Protein AF-0000000072552145 (afdb_homodimer)

Secondary structure (DSSP, 8-state):
----------------PPPHHHHHTSPEEEEEE-SSSPEEEEEEHHHHTTSHHHHHHHTTS-SSS---EEEETTS-HHHHHHHHHHHHHS--SSPBPTTSS-BPP-TTS-SSBSSSHHHHHHHHHHHHHHHHT-HHHHHHHHHHHTT--B-HHHHHHHHHHHHHHS-TT-HHHHHHHHHHHHHSHHHHHHHSHHHHHHHHHH-HHHHHHHHHHHHHHHHHHHHHHHHS------------------/----------------PPPHHHHHTSPEEEEEE-SSSPEEEEEEHHHHTTSHHHHHHHTTS-SSS--EEEEETTS-HHHHHHHHHHHHHS--SSPBPTTSS-BPP-TTS-SSBSSSHHHHHHHHHHHHHHHHT-HHHHHHHHHHHTT--B-HHHHHHHHHHHHHHS-TT-HHHHHHHHHHHHHSHHHHHHHSHHHHHHHHHH-HHHHHHHHHHHHHHHHHHHHHHHHS------------------

Radius of gyration: 34.28 Å; Cα contacts (8 Å, |Δi|>4): 561; chains: 2; bounding box: 102×104×99 Å

Structure (mmCIF, N/CA/C/O backbone):
data_AF-0000000072552145-model_v1
#
loop_
_entity.id
_entity.type
_entity.pdbx_description
1 polymer 'Predicted protein'
#
loop_
_atom_site.group_PDB
_atom_site.id
_atom_site.type_symbol
_atom_site.label_atom_id
_atom_site.label_alt_id
_atom_site.label_comp_id
_atom_site.label_asym_id
_atom_site.label_entity_id
_atom_site.label_seq_id
_atom_site.pdbx_PDB_ins_code
_atom_site.Cartn_x
_atom_site.Cartn_y
_atom_site.Cartn_z
_atom_site.occupancy
_atom_site.B_iso_or_equiv
_atom_site.auth_seq_id
_atom_site.auth_comp_id
_atom_site.auth_asym_id
_atom_site.auth_atom_id
_atom_site.pdbx_PDB_model_num
ATOM 1 N N . MET A 1 1 ? -38.844 10.914 -40.875 1 28.97 1 MET A N 1
ATOM 2 C CA . MET A 1 1 ? -38.312 9.656 -40.375 1 28.97 1 MET A CA 1
ATOM 3 C C . MET A 1 1 ? -36.781 9.758 -40.188 1 28.97 1 MET A C 1
ATOM 5 O O . MET A 1 1 ? -36.031 9.156 -40.938 1 28.97 1 MET A O 1
ATOM 9 N N . GLU A 1 2 ? -36.188 10.898 -39.75 1 27.75 2 GLU A N 1
ATOM 10 C CA . GLU A 1 2 ? -34.781 11.281 -39.625 1 27.75 2 GLU A CA 1
ATOM 11 C C . GLU A 1 2 ? -34.062 10.445 -38.594 1 27.75 2 GLU A C 1
ATOM 13 O O . GLU A 1 2 ? -34.469 10.414 -37.438 1 27.75 2 GLU A O 1
ATOM 18 N N . ALA A 1 3 ? -33.312 9.352 -39.031 1 33.28 3 ALA A N 1
ATOM 19 C CA . ALA A 1 3 ? -32.5 8.438 -38.25 1 33.28 3 ALA A CA 1
ATOM 20 C C . ALA A 1 3 ? -31.516 9.195 -37.375 1 33.28 3 ALA A C 1
ATOM 22 O O . ALA A 1 3 ? -30.734 10.023 -37.875 1 33.28 3 ALA A O 1
ATOM 23 N N . ALA A 1 4 ? -31.906 9.539 -36.094 1 33.31 4 ALA A N 1
ATOM 24 C CA . ALA A 1 4 ? -30.969 10 -35.062 1 33.31 4 ALA A CA 1
ATOM 25 C C . ALA A 1 4 ? -29.672 9.195 -35.125 1 33.31 4 ALA A C 1
ATOM 27 O O . ALA A 1 4 ? -29.688 7.965 -35.062 1 33.31 4 ALA A O 1
ATOM 28 N N . ASP A 1 5 ? -28.688 9.633 -35.875 1 32.81 5 ASP A N 1
ATOM 29 C CA . ASP A 1 5 ? -27.328 9.07 -35.938 1 32.81 5 ASP A CA 1
ATOM 30 C C . ASP A 1 5 ? -26.781 8.836 -34.531 1 32.81 5 ASP A C 1
ATOM 32 O O . ASP A 1 5 ? -26.656 9.781 -33.75 1 32.81 5 ASP A O 1
ATOM 36 N N . ASP A 1 6 ? -27.078 7.711 -33.938 1 35.12 6 ASP A N 1
ATOM 37 C CA . ASP A 1 6 ? -26.438 7.176 -32.75 1 35.12 6 ASP A CA 1
ATOM 38 C C . ASP A 1 6 ? -24.922 7.379 -32.812 1 35.12 6 ASP A C 1
ATOM 40 O O . ASP A 1 6 ? -24.234 6.77 -33.625 1 35.12 6 ASP A O 1
ATOM 44 N N . VAL A 1 7 ? -24.438 8.656 -32.75 1 33.59 7 VAL A N 1
ATOM 45 C CA . VAL A 1 7 ? -23.016 8.906 -32.531 1 33.59 7 VAL A CA 1
ATOM 46 C C . VAL A 1 7 ? -22.469 7.914 -31.516 1 33.59 7 VAL A C 1
ATOM 48 O O . VAL A 1 7 ? -22.969 7.805 -30.406 1 33.59 7 VAL A O 1
ATOM 51 N N . ASP A 1 8 ? -22.078 6.805 -31.953 1 31.39 8 ASP A N 1
ATOM 52 C CA . ASP A 1 8 ? -21.219 5.895 -31.219 1 31.39 8 ASP A CA 1
ATOM 53 C C . ASP A 1 8 ? -20.156 6.656 -30.422 1 31.39 8 ASP A C 1
ATOM 55 O O . ASP A 1 8 ? -19.25 7.262 -31.016 1 31.39 8 ASP A O 1
ATOM 59 N N . ALA A 1 9 ? -20.547 7.461 -29.422 1 35.59 9 ALA A N 1
ATOM 60 C CA . ALA A 1 9 ? -19.516 7.992 -28.516 1 35.59 9 ALA A CA 1
ATOM 61 C C . ALA A 1 9 ? -18.344 7.031 -28.391 1 35.59 9 ALA A C 1
ATOM 63 O O . ALA A 1 9 ? -18.516 5.875 -28 1 35.59 9 ALA A O 1
ATOM 64 N N . GLU A 1 10 ? -17.438 7.113 -29.203 1 36.09 10 GLU A N 1
ATOM 65 C CA . GLU A 1 10 ? -16.141 6.449 -29.078 1 36.09 10 GLU A CA 1
ATOM 66 C C . GLU A 1 10 ? -15.727 6.324 -27.609 1 36.09 10 GLU A C 1
ATOM 68 O O . GLU A 1 10 ? -15.711 7.316 -26.891 1 36.09 10 GLU A O 1
ATOM 73 N N . ALA A 1 11 ? -16.062 5.285 -26.938 1 40.81 11 ALA A N 1
ATOM 74 C CA . ALA A 1 11 ? -15.617 4.977 -25.594 1 40.81 11 ALA A CA 1
ATOM 75 C C . ALA A 1 11 ? -14.219 5.539 -25.328 1 40.81 11 ALA A C 1
ATOM 77 O O . ALA A 1 11 ? -13.328 5.414 -26.172 1 40.81 11 ALA A O 1
ATOM 78 N N . ASP A 1 12 ? -14.047 6.648 -24.766 1 40.84 12 ASP A N 1
ATOM 79 C CA . ASP A 1 12 ? -12.758 7.172 -24.328 1 40.84 12 ASP A CA 1
ATOM 80 C C . ASP A 1 12 ? -11.789 6.035 -24 1 40.84 12 ASP A C 1
ATOM 82 O O . ASP A 1 12 ? -12.172 5.055 -23.359 1 40.84 12 ASP A O 1
ATOM 86 N N . PRO A 1 13 ? -10.773 5.742 -24.703 1 44.56 13 PRO A N 1
ATOM 87 C CA . PRO A 1 13 ? -9.828 4.652 -24.453 1 44.56 13 PRO A CA 1
ATOM 88 C C . PRO A 1 13 ? -9.539 4.445 -22.969 1 44.56 13 PRO A C 1
ATOM 90 O O . PRO A 1 13 ? -9.359 5.418 -22.234 1 44.56 13 PRO A O 1
ATOM 93 N N . VAL A 1 14 ? -10.164 3.617 -22.312 1 51.19 14 VAL A N 1
ATOM 94 C CA . VAL A 1 14 ? -9.891 3.205 -20.938 1 51.19 14 VAL A CA 1
ATOM 95 C C . VAL A 1 14 ? -8.383 3.236 -20.688 1 51.19 14 VAL A C 1
ATOM 97 O O . VAL A 1 14 ? -7.613 2.582 -21.391 1 51.19 14 VAL A O 1
ATOM 100 N N . GLU A 1 15 ? -7.828 4.379 -20.375 1 56.78 15 GLU A N 1
ATOM 101 C CA . GLU A 1 15 ? -6.414 4.52 -20.047 1 56.78 15 GLU A CA 1
ATOM 102 C C . GLU A 1 15 ? -5.891 3.277 -19.328 1 56.78 15 GLU A C 1
ATOM 104 O O . GLU A 1 15 ? -6.512 2.791 -18.375 1 56.78 15 GLU A O 1
ATOM 109 N N . GLU A 1 16 ? -5.039 2.473 -19.969 1 66.56 16 GLU A N 1
ATOM 110 C CA . GLU A 1 16 ? -4.43 1.229 -19.5 1 66.56 16 GLU A CA 1
ATOM 111 C C . GLU A 1 16 ? -3.771 1.41 -18.141 1 66.56 16 GLU A C 1
ATOM 113 O O . GLU A 1 16 ? -3.002 2.352 -17.938 1 66.56 16 GLU A O 1
ATOM 118 N N . ARG A 1 17 ? -4.141 0.835 -17.078 1 78.56 17 ARG A N 1
ATOM 119 C CA . ARG A 1 17 ? -3.6 0.877 -15.719 1 78.56 17 ARG A CA 1
ATOM 120 C C . ARG A 1 17 ? -2.125 0.492 -15.703 1 78.56 17 ARG A C 1
ATOM 122 O O . ARG A 1 17 ? -1.739 -0.531 -16.281 1 78.56 17 ARG A O 1
ATOM 129 N N . LYS A 1 18 ? -1.3 1.389 -15.234 1 88.75 18 LYS A N 1
ATOM 130 C CA . LYS A 1 18 ? 0.117 1.08 -15.07 1 88.75 18 LYS A CA 1
ATOM 131 C C . LYS A 1 18 ? 0.33 0.078 -13.938 1 88.75 18 LYS A C 1
ATOM 133 O O . LYS A 1 18 ? -0.277 0.199 -12.867 1 88.75 18 LYS A O 1
ATOM 138 N N . THR A 1 19 ? 1.107 -0.926 -14.188 1 93.81 19 THR A N 1
ATOM 139 C CA . THR A 1 19 ? 1.393 -1.929 -13.172 1 93.81 19 THR A CA 1
ATOM 140 C C . THR A 1 19 ? 2.418 -1.403 -12.172 1 93.81 19 THR A C 1
ATOM 142 O O . THR A 1 19 ? 3.131 -0.438 -12.453 1 93.81 19 THR A O 1
ATOM 145 N N . PHE A 1 20 ? 2.441 -1.898 -11.016 1 97.06 20 PHE A N 1
ATOM 146 C CA . PHE A 1 20 ? 3.443 -1.549 -10.008 1 97.06 20 PHE A CA 1
ATOM 147 C C . PHE A 1 20 ? 4.848 -1.802 -10.539 1 97.06 20 PHE A C 1
ATOM 149 O O . PHE A 1 20 ? 5.754 -0.991 -10.328 1 97.06 20 PHE A O 1
ATOM 156 N N . ALA A 1 21 ? 5.023 -2.883 -11.25 1 96.31 21 ALA A N 1
ATOM 157 C CA . ALA A 1 21 ? 6.309 -3.244 -11.844 1 96.31 21 ALA A CA 1
ATOM 158 C C . ALA A 1 21 ? 6.793 -2.158 -12.797 1 96.31 21 ALA A C 1
ATOM 160 O O . ALA A 1 21 ? 7.977 -1.808 -12.797 1 96.31 21 ALA A O 1
ATOM 161 N N . SER A 1 22 ? 5.887 -1.748 -13.602 1 96.69 22 SER A N 1
ATOM 162 C CA . SER A 1 22 ? 6.258 -0.699 -14.547 1 96.69 22 SER A CA 1
ATOM 163 C C . SER A 1 22 ? 6.746 0.55 -13.82 1 96.69 22 SER A C 1
ATOM 165 O O . SER A 1 22 ? 7.645 1.243 -14.297 1 96.69 22 SER A O 1
ATOM 167 N N . SER A 1 23 ? 6.148 0.875 -12.656 1 97.75 23 SER A N 1
ATOM 168 C CA . SER A 1 23 ? 6.574 2.014 -11.852 1 97.75 23 SER A CA 1
ATOM 169 C C . SER A 1 23 ? 7.973 1.796 -11.281 1 97.75 23 SER A C 1
ATOM 171 O O . SER A 1 23 ? 8.758 2.74 -11.164 1 97.75 23 SER A O 1
ATOM 173 N N . LEU A 1 24 ? 8.289 0.534 -10.992 1 98.31 24 LEU A N 1
ATOM 174 C CA . LEU A 1 24 ? 9.594 0.219 -10.414 1 98.31 24 LEU A CA 1
ATOM 175 C C . LEU A 1 24 ? 10.68 0.253 -11.484 1 98.31 24 LEU A C 1
ATOM 177 O O . LEU A 1 24 ? 11.875 0.185 -11.164 1 98.31 24 LEU A O 1
ATOM 181 N N . MET A 1 25 ? 10.281 0.377 -12.727 1 97.62 25 MET A N 1
ATOM 182 C CA . MET A 1 25 ? 11.227 0.508 -13.828 1 97.62 25 MET A CA 1
ATOM 183 C C . MET A 1 25 ? 11.625 1.966 -14.039 1 97.62 25 MET A C 1
ATOM 185 O O . MET A 1 25 ? 12.602 2.254 -14.734 1 97.62 25 MET A O 1
ATOM 189 N N . SER A 1 26 ? 10.891 2.869 -13.469 1 97.19 26 SER A N 1
ATOM 190 C CA . SER A 1 26 ? 11.133 4.289 -13.695 1 97.19 26 SER A CA 1
ATOM 191 C C . SER A 1 26 ? 12.391 4.754 -12.961 1 97.19 26 SER A C 1
ATOM 193 O O . SER A 1 26 ? 12.844 4.102 -12.016 1 97.19 26 SER A O 1
ATOM 195 N N . PRO A 1 27 ? 12.969 5.824 -13.43 1 97 27 PRO A N 1
ATOM 196 C CA . PRO A 1 27 ? 14.156 6.34 -12.75 1 97 27 PRO A CA 1
ATOM 197 C C . PRO A 1 27 ? 13.914 6.633 -11.266 1 97 27 PRO A C 1
ATOM 199 O O . PRO A 1 27 ? 12.789 6.961 -10.875 1 97 27 PRO A O 1
ATOM 202 N N . VAL A 1 2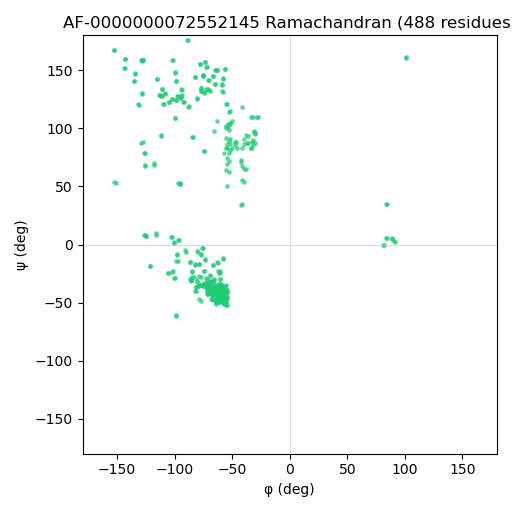8 ? 14.961 6.512 -10.516 1 97.56 28 VAL A N 1
ATOM 203 C CA . VAL A 1 28 ? 14.898 6.824 -9.094 1 97.56 28 VAL A CA 1
ATOM 204 C C . VAL A 1 28 ? 15.328 8.273 -8.859 1 97.56 28 VAL A C 1
ATOM 206 O O . VAL A 1 28 ? 16.344 8.711 -9.398 1 97.56 28 VAL A O 1
ATOM 209 N N . VAL A 1 29 ? 14.578 8.945 -8.102 1 98.5 29 VAL A N 1
ATOM 210 C CA . VAL A 1 29 ? 14.852 10.344 -7.762 1 98.5 29 VAL A CA 1
ATOM 211 C C . VAL A 1 29 ? 15.25 10.445 -6.289 1 98.5 29 VAL A C 1
ATOM 213 O O . VAL A 1 29 ? 14.594 9.867 -5.422 1 98.5 29 VAL A O 1
ATOM 216 N N . THR A 1 30 ? 16.281 11.164 -5.992 1 98.44 30 THR A N 1
ATOM 217 C CA . THR A 1 30 ? 16.719 11.398 -4.617 1 98.44 30 THR A CA 1
ATOM 218 C C . THR A 1 30 ? 16.094 12.68 -4.066 1 98.44 30 THR A C 1
ATOM 220 O O . THR A 1 30 ? 16.25 13.758 -4.641 1 98.44 30 THR A O 1
ATOM 223 N N . LEU A 1 31 ? 15.398 12.555 -2.998 1 98.75 31 LEU A N 1
ATOM 224 C CA . LEU A 1 31 ? 14.812 13.688 -2.301 1 98.75 31 LEU A CA 1
ATOM 225 C C . LEU A 1 31 ? 15.633 14.055 -1.071 1 98.75 31 LEU A C 1
ATOM 227 O O . LEU A 1 31 ? 15.906 13.203 -0.223 1 98.75 31 LEU A O 1
ATOM 231 N N . MET A 1 32 ? 16.031 15.281 -0.998 1 98.38 32 MET A N 1
ATOM 232 C CA . MET A 1 32 ? 16.734 15.797 0.169 1 98.38 32 MET A CA 1
ATOM 233 C C . MET A 1 32 ? 15.789 16.578 1.08 1 98.38 32 MET A C 1
ATOM 235 O O . MET A 1 32 ? 15.453 17.719 0.8 1 98.38 32 MET A O 1
ATOM 239 N N . VAL A 1 33 ? 15.469 16.031 2.213 1 98.38 33 VAL A N 1
ATOM 240 C CA . VAL A 1 33 ? 14.43 16.594 3.072 1 98.38 33 VAL A CA 1
ATOM 241 C C . VAL A 1 33 ? 15.07 17.219 4.309 1 98.38 33 VAL A C 1
ATOM 243 O O . VAL A 1 33 ? 15.859 16.578 5.008 1 98.38 33 VAL A O 1
ATOM 246 N N . GLY A 1 34 ? 14.688 18.453 4.59 1 96.56 34 GLY A N 1
ATOM 247 C CA . GLY A 1 34 ? 15.195 19.156 5.754 1 96.56 34 GLY A CA 1
ATOM 248 C C . GLY A 1 34 ? 16.297 20.141 5.418 1 96.56 34 GLY A C 1
ATOM 249 O O . GLY A 1 34 ? 16.953 20.016 4.387 1 96.56 34 GLY A O 1
ATOM 250 N N . LYS A 1 35 ? 16.594 21.094 6.246 1 90.5 35 LYS A N 1
ATOM 251 C CA . LYS A 1 35 ? 17.516 22.188 5.98 1 90.5 35 LYS A CA 1
ATOM 252 C C . LYS A 1 35 ? 18.891 21.906 6.586 1 90.5 35 LYS A C 1
ATOM 254 O O . LYS A 1 35 ? 19.891 21.859 5.867 1 90.5 35 LYS A O 1
ATOM 259 N N . GLU A 1 36 ? 19.109 21.734 7.844 1 88 36 GLU A N 1
ATOM 260 C CA . GLU A 1 36 ? 20.406 21.656 8.516 1 88 36 GLU A CA 1
ATOM 261 C C . GLU A 1 36 ? 21.031 20.266 8.328 1 88 36 GLU A C 1
ATOM 263 O O . GLU A 1 36 ? 22.203 20.172 7.945 1 88 36 GLU A O 1
ATOM 268 N N . GLU A 1 37 ? 20.344 19.25 8.516 1 91.81 37 GLU A N 1
ATOM 269 C CA . GLU A 1 37 ? 20.766 17.859 8.328 1 91.81 37 GLU A CA 1
ATOM 270 C C . GLU A 1 37 ? 19.797 17.109 7.422 1 91.81 37 GLU A C 1
ATOM 272 O O . GLU A 1 37 ? 19 16.297 7.898 1 91.81 37 GLU A O 1
ATOM 277 N N . PRO A 1 38 ? 20 17.391 6.148 1 94.31 38 PRO A N 1
ATOM 278 C CA . PRO A 1 38 ? 19.031 16.781 5.242 1 94.31 38 PRO A CA 1
ATOM 279 C C . PRO A 1 38 ? 19.109 15.266 5.219 1 94.31 38 PRO A C 1
ATOM 281 O O . PRO A 1 38 ? 20.203 14.703 5.32 1 94.31 38 PRO A O 1
ATOM 284 N N . THR A 1 39 ? 18 14.648 5.211 1 96.88 39 THR A N 1
ATOM 285 C CA . THR A 1 39 ? 17.891 13.203 5.043 1 96.88 39 THR A CA 1
ATOM 286 C C . THR A 1 39 ? 17.547 12.859 3.596 1 96.88 39 THR A C 1
ATOM 288 O O . THR A 1 39 ? 16.75 13.531 2.959 1 96.88 39 THR A O 1
ATOM 291 N N . LEU A 1 40 ? 18.172 11.781 3.127 1 97.44 40 LEU A N 1
ATOM 292 C CA . LEU A 1 40 ? 18 11.398 1.73 1 97.44 40 LEU A CA 1
ATOM 293 C C . LEU A 1 40 ? 16.953 10.289 1.603 1 97.44 40 LEU A C 1
ATOM 295 O O . LEU A 1 40 ? 17.047 9.273 2.299 1 97.44 40 LEU A O 1
ATOM 299 N N . LEU A 1 41 ? 15.961 10.492 0.835 1 98.38 41 LEU A N 1
ATOM 300 C CA . LEU A 1 41 ? 14.969 9.5 0.45 1 98.38 41 LEU A CA 1
ATOM 301 C C . LEU A 1 41 ? 15.031 9.219 -1.048 1 98.38 41 LEU A C 1
ATOM 303 O O . LEU A 1 41 ? 15.289 10.125 -1.844 1 98.38 41 LEU A O 1
ATOM 307 N N . GLN A 1 42 ? 14.836 7.984 -1.438 1 98.38 42 GLN A N 1
ATOM 308 C CA . GLN A 1 42 ? 14.781 7.629 -2.852 1 98.38 42 GLN A CA 1
ATOM 309 C C . GLN A 1 42 ? 13.391 7.16 -3.248 1 98.38 42 GLN A C 1
ATOM 311 O O . GLN A 1 42 ? 12.789 6.332 -2.561 1 98.38 42 GLN A O 1
ATOM 316 N N . ALA A 1 43 ? 12.891 7.723 -4.262 1 98.81 43 ALA A N 1
ATOM 317 C CA . ALA A 1 43 ? 11.555 7.355 -4.738 1 98.81 43 ALA A CA 1
ATOM 318 C C . ALA A 1 43 ? 11.547 7.172 -6.254 1 98.81 43 ALA A C 1
ATOM 320 O O . ALA A 1 43 ? 12.312 7.824 -6.969 1 98.81 43 ALA A O 1
ATOM 321 N N . HIS A 1 44 ? 10.719 6.277 -6.734 1 98.75 44 HIS A N 1
ATOM 322 C CA . HIS A 1 44 ? 10.547 6.086 -8.172 1 98.75 44 HIS A CA 1
ATOM 323 C C . HIS A 1 44 ? 9.773 7.246 -8.789 1 98.75 44 HIS A C 1
ATOM 325 O O . HIS A 1 44 ? 8.742 7.664 -8.266 1 98.75 44 HIS A O 1
ATOM 331 N N . GLN A 1 45 ? 10.289 7.723 -9.906 1 98.5 45 GLN A N 1
ATOM 332 C CA . GLN A 1 45 ? 9.695 8.875 -10.578 1 98.5 45 GLN A CA 1
ATOM 333 C C . GLN A 1 45 ? 8.227 8.625 -10.922 1 98.5 45 GLN A C 1
ATOM 335 O O . GLN A 1 45 ? 7.395 9.523 -10.812 1 98.5 45 GLN A O 1
ATOM 340 N N . ALA A 1 46 ? 7.898 7.422 -11.32 1 98.38 46 ALA A N 1
ATOM 341 C CA . ALA A 1 46 ? 6.543 7.094 -11.75 1 98.38 46 ALA A CA 1
ATOM 342 C C . ALA A 1 46 ? 5.543 7.316 -10.625 1 98.38 46 ALA A C 1
ATOM 344 O O . ALA A 1 46 ? 4.379 7.641 -10.875 1 98.38 46 ALA A O 1
ATOM 345 N N . PHE A 1 47 ? 5.953 7.164 -9.375 1 98.56 47 PHE A N 1
ATOM 346 C CA . PHE A 1 47 ? 5.074 7.438 -8.242 1 98.56 47 PHE A CA 1
ATOM 347 C C . PHE A 1 47 ? 5.043 8.93 -7.934 1 98.56 47 PHE A C 1
ATOM 349 O O . PHE A 1 47 ? 3.986 9.484 -7.625 1 98.56 47 PHE A O 1
ATOM 356 N N . LEU A 1 48 ? 6.18 9.594 -8.016 1 98.81 48 LEU A N 1
ATOM 357 C CA . LEU A 1 48 ? 6.293 11.016 -7.691 1 98.81 48 LEU A CA 1
ATOM 358 C C . LEU A 1 48 ? 5.379 11.852 -8.586 1 98.81 48 LEU A C 1
ATOM 360 O O . LEU A 1 48 ? 4.746 12.797 -8.125 1 98.81 48 LEU A O 1
ATOM 364 N N . VAL A 1 49 ? 5.258 11.477 -9.828 1 98.44 49 VAL A N 1
ATOM 365 C CA . VAL A 1 49 ? 4.57 12.312 -10.805 1 98.44 49 VAL A CA 1
ATOM 366 C C . VAL A 1 49 ? 3.061 12.219 -10.602 1 98.44 49 VAL A C 1
ATOM 368 O O . VAL A 1 49 ? 2.291 12.891 -11.289 1 98.44 49 VAL A O 1
ATOM 371 N N . ARG A 1 50 ? 2.613 11.375 -9.656 1 98.19 50 ARG A N 1
ATOM 372 C CA . ARG A 1 50 ? 1.212 11.383 -9.25 1 98.19 50 ARG A CA 1
ATOM 373 C C . ARG A 1 50 ? 0.857 12.68 -8.539 1 98.19 50 ARG A C 1
ATOM 375 O O . ARG A 1 50 ? -0.322 12.992 -8.344 1 98.19 50 ARG A O 1
ATOM 382 N N . SER A 1 51 ? 1.8 13.438 -8.07 1 98.75 51 SER A N 1
ATOM 383 C CA . SER A 1 51 ? 1.673 14.797 -7.562 1 98.75 51 SER A CA 1
ATOM 384 C C . SER A 1 51 ? 2 15.82 -8.641 1 98.75 51 SER A C 1
ATOM 386 O O . SER A 1 51 ? 3.084 15.789 -9.227 1 98.75 51 SER A O 1
ATOM 388 N N . PRO A 1 52 ? 1.105 16.734 -8.883 1 98.69 52 PRO A N 1
ATOM 389 C CA . PRO A 1 52 ? 1.394 17.797 -9.859 1 98.69 52 PRO A CA 1
ATOM 390 C C . PRO A 1 52 ? 2.678 18.547 -9.547 1 98.69 52 PRO A C 1
ATOM 392 O O . PRO A 1 52 ? 3.404 18.953 -10.461 1 98.69 52 PRO A O 1
ATOM 395 N N . TYR A 1 53 ? 2.943 18.812 -8.32 1 98.62 53 TYR A N 1
ATOM 396 C CA . TYR A 1 53 ? 4.16 19.5 -7.895 1 98.62 53 TYR A CA 1
ATOM 397 C C . TYR A 1 53 ? 5.398 18.766 -8.398 1 98.62 53 TYR A C 1
ATOM 399 O O . TYR A 1 53 ? 6.273 19.375 -9.016 1 98.62 53 TYR A O 1
ATOM 407 N N . PHE A 1 54 ? 5.508 17.484 -8.211 1 98.75 54 PHE A N 1
ATOM 408 C CA . PHE A 1 54 ? 6.656 16.688 -8.625 1 98.75 54 PHE A CA 1
ATOM 409 C C . PHE A 1 54 ? 6.641 16.453 -10.125 1 98.75 54 PHE A C 1
ATOM 411 O O . PHE A 1 54 ? 7.695 16.344 -10.758 1 98.75 54 PHE A O 1
ATOM 418 N N . GLU A 1 55 ? 5.453 16.297 -10.664 1 98.62 55 GLU A N 1
ATOM 419 C CA . GLU A 1 55 ? 5.348 16.141 -12.117 1 98.62 55 GLU A CA 1
ATOM 420 C C . GLU A 1 55 ? 6.035 17.297 -12.844 1 98.62 55 GLU A C 1
ATOM 422 O O . GLU A 1 55 ? 6.766 17.078 -13.812 1 98.62 55 GLU A O 1
ATOM 427 N N . ASP A 1 56 ? 5.773 18.5 -12.398 1 98.44 56 ASP A N 1
ATOM 428 C CA . ASP A 1 56 ? 6.379 19.688 -12.992 1 98.44 56 ASP A CA 1
ATOM 429 C C . ASP A 1 56 ? 7.902 19.641 -12.891 1 98.44 56 ASP A C 1
ATOM 431 O O . ASP A 1 56 ? 8.602 19.938 -13.867 1 98.44 56 ASP A O 1
ATOM 435 N N . ILE A 1 57 ? 8.43 19.266 -11.773 1 98.38 57 ILE A N 1
ATOM 436 C CA . ILE A 1 57 ? 9.875 19.219 -11.547 1 98.38 57 ILE A CA 1
ATOM 437 C C . ILE A 1 57 ? 10.492 18.109 -12.414 1 98.38 57 ILE A C 1
ATOM 439 O O . ILE A 1 57 ? 11.5 18.344 -13.086 1 98.38 57 ILE A O 1
ATOM 443 N N . CYS A 1 58 ? 9.875 16.953 -12.398 1 97.81 58 CYS A N 1
ATOM 444 C CA . CYS A 1 58 ? 10.414 15.797 -13.102 1 97.81 58 CYS A CA 1
ATOM 445 C C . CYS A 1 58 ? 10.414 16.016 -14.609 1 97.81 58 CYS A C 1
ATOM 447 O O . CYS A 1 58 ? 11.242 15.453 -15.32 1 97.81 58 CYS A O 1
ATOM 449 N N . SER A 1 59 ? 9.461 16.781 -15.062 1 97.44 59 SER A N 1
ATOM 450 C CA . SER A 1 59 ? 9.375 17.078 -16.5 1 97.44 59 SER A CA 1
ATOM 451 C C . SER A 1 59 ? 10.609 17.828 -16.969 1 97.44 59 SER A C 1
ATOM 453 O O . SER A 1 59 ? 10.883 17.875 -18.172 1 97.44 59 SER A O 1
ATOM 455 N N . LYS A 1 60 ? 11.352 18.359 -16.047 1 96.62 60 LYS A N 1
ATOM 456 C CA . LYS A 1 60 ? 12.508 19.188 -16.406 1 96.62 60 LYS A CA 1
ATOM 457 C C . LYS A 1 60 ? 13.797 18.375 -16.344 1 96.62 60 LYS A C 1
ATOM 459 O O . LYS A 1 60 ? 14.859 18.859 -16.719 1 96.62 60 LYS A O 1
ATOM 464 N N . PHE A 1 61 ? 13.695 17.188 -15.836 1 96.38 61 PHE A N 1
ATOM 465 C CA . PHE A 1 61 ? 14.891 16.344 -15.758 1 96.38 61 PHE A CA 1
ATOM 466 C C . PHE A 1 61 ? 15.367 15.953 -17.156 1 96.38 61 PHE A C 1
ATOM 468 O O . PHE A 1 61 ? 14.555 15.656 -18.031 1 96.38 61 PHE A O 1
ATOM 475 N N . ALA A 1 62 ? 16.672 15.852 -17.359 1 92.31 62 ALA A N 1
ATOM 476 C CA . ALA A 1 62 ? 17.25 15.391 -18.609 1 92.31 62 ALA A CA 1
ATOM 477 C C . ALA A 1 62 ? 17.109 13.875 -18.75 1 92.31 62 ALA A C 1
ATOM 479 O O . ALA A 1 62 ? 17.156 13.141 -17.766 1 92.31 62 ALA A O 1
ATOM 480 N N . GLU A 1 63 ? 16.906 13.445 -19.969 1 89.19 63 GLU A N 1
ATOM 481 C CA . GLU A 1 63 ? 16.797 12.016 -20.25 1 89.19 63 GLU A CA 1
ATOM 482 C C . GLU A 1 63 ? 18.125 11.438 -20.688 1 89.19 63 GLU A C 1
ATOM 484 O O . GLU A 1 63 ? 18.219 10.828 -21.766 1 89.19 63 GLU A O 1
ATOM 489 N N . ASP A 1 64 ? 19.172 11.633 -19.984 1 91.25 64 ASP A N 1
ATOM 490 C CA . ASP A 1 64 ? 20.516 11.18 -20.375 1 91.25 64 ASP A CA 1
ATOM 491 C C . ASP A 1 64 ? 21.141 10.312 -19.281 1 91.25 64 ASP A C 1
ATOM 493 O O . ASP A 1 64 ? 22.344 10.055 -19.297 1 91.25 64 ASP A O 1
ATOM 497 N N . GLY A 1 65 ? 20.375 9.977 -18.25 1 88.38 65 GLY A N 1
ATOM 498 C CA . GLY A 1 65 ? 20.875 9.109 -17.188 1 88.38 65 GLY A CA 1
ATOM 499 C C . GLY A 1 65 ? 21.5 9.867 -16.047 1 88.38 65 GLY A C 1
ATOM 500 O O . GLY A 1 65 ? 21.969 9.266 -15.078 1 88.38 65 GLY A O 1
ATOM 501 N N . SER A 1 66 ? 21.484 11.172 -16.109 1 93 66 SER A N 1
ATOM 502 C CA . SER A 1 66 ? 22.031 11.992 -15.039 1 93 66 SER A CA 1
ATOM 503 C C . SER A 1 66 ? 21.25 11.805 -13.742 1 93 66 SER A C 1
ATOM 505 O O . SER A 1 66 ? 20.062 11.477 -13.766 1 93 66 SER A O 1
ATOM 507 N N . PRO A 1 67 ? 21.969 11.969 -12.664 1 94.44 67 PRO A N 1
ATOM 508 C CA . PRO A 1 67 ? 21.281 11.859 -11.375 1 94.44 67 PRO A CA 1
ATOM 509 C C . PRO A 1 67 ? 20.141 12.859 -11.227 1 94.44 67 PRO A C 1
ATOM 511 O O . PRO A 1 67 ? 20.25 14.008 -11.672 1 94.44 67 PRO A O 1
ATOM 514 N N . ARG A 1 68 ? 19.062 12.422 -10.711 1 97.62 68 ARG A N 1
ATOM 515 C CA . ARG A 1 68 ? 17.891 13.234 -10.453 1 97.62 68 ARG A CA 1
ATOM 516 C C . ARG A 1 68 ? 17.734 13.547 -8.969 1 97.62 68 ARG A C 1
ATOM 518 O O . ARG A 1 68 ? 17.656 12.641 -8.141 1 97.62 68 ARG A O 1
ATOM 525 N N . HIS A 1 69 ? 17.688 14.852 -8.656 1 97.25 69 HIS A N 1
ATOM 526 C CA . HIS A 1 69 ? 17.609 15.273 -7.262 1 97.25 69 HIS A CA 1
ATOM 527 C C . HIS A 1 69 ? 16.578 16.375 -7.078 1 97.25 69 HIS A C 1
ATOM 529 O O . HIS A 1 69 ? 16.438 17.25 -7.934 1 97.25 69 HIS A O 1
ATOM 535 N N . ILE A 1 70 ? 15.852 16.328 -6.012 1 98.38 70 ILE A N 1
ATOM 536 C CA . ILE A 1 70 ? 14.906 17.359 -5.609 1 98.38 70 ILE A CA 1
ATOM 537 C C . ILE A 1 70 ? 15.18 17.781 -4.164 1 98.38 70 ILE A C 1
ATOM 539 O O . ILE A 1 70 ? 15.266 16.922 -3.275 1 98.38 70 ILE A O 1
ATOM 543 N N . GLU A 1 71 ? 15.297 19.047 -3.867 1 98.06 71 GLU A N 1
ATOM 544 C CA . GLU A 1 71 ? 15.523 19.578 -2.523 1 98.06 71 GLU A CA 1
ATOM 545 C C . GLU A 1 71 ? 14.219 20.016 -1.879 1 98.06 71 GLU A C 1
ATOM 547 O O . GLU A 1 71 ? 13.438 20.75 -2.49 1 98.06 71 GLU A O 1
ATOM 552 N N . LEU A 1 72 ? 14.016 19.531 -0.736 1 98.31 72 LEU A N 1
ATOM 553 C CA . LEU A 1 72 ? 12.867 19.922 0.085 1 98.31 72 LEU A CA 1
ATOM 554 C C . LEU A 1 72 ? 13.32 20.406 1.458 1 98.31 72 LEU A C 1
ATOM 556 O O . LEU A 1 72 ? 12.969 19.812 2.479 1 98.31 72 LEU A O 1
ATOM 560 N N . PRO A 1 73 ? 13.977 21.531 1.516 1 97.31 73 PRO A N 1
ATOM 561 C CA . PRO A 1 73 ? 14.648 21.969 2.742 1 97.31 73 PRO A CA 1
ATOM 562 C C . PRO A 1 73 ? 13.664 22.344 3.85 1 97.31 73 PRO A C 1
ATOM 564 O O . PRO A 1 73 ? 13.977 22.188 5.031 1 97.31 73 PRO A O 1
ATOM 567 N N . ASP A 1 74 ? 12.469 22.766 3.596 1 95.81 74 ASP A N 1
ATOM 568 C CA . ASP A 1 74 ? 11.555 23.312 4.594 1 95.81 74 ASP A CA 1
ATOM 569 C C . ASP A 1 74 ? 10.5 22.281 5 1 95.81 74 ASP A C 1
ATOM 571 O O . ASP A 1 74 ? 9.57 22.594 5.742 1 95.81 74 ASP A O 1
ATOM 575 N N . GLU A 1 75 ? 10.672 21.062 4.496 1 97.12 75 GLU A N 1
ATOM 576 C CA . GLU A 1 75 ? 9.602 20.094 4.723 1 97.12 75 GLU A CA 1
ATOM 577 C C . GLU A 1 75 ? 9.93 19.156 5.879 1 97.12 75 GLU A C 1
ATOM 579 O O . GLU A 1 75 ? 11.109 18.891 6.148 1 97.12 75 GLU A O 1
ATOM 584 N N . ASP A 1 76 ? 8.867 18.766 6.566 1 95.88 76 ASP A N 1
ATOM 585 C CA . ASP A 1 76 ? 8.969 17.812 7.668 1 95.88 76 ASP A CA 1
ATOM 586 C C . ASP A 1 76 ? 9.211 16.391 7.152 1 95.88 76 ASP A C 1
ATOM 588 O O . ASP A 1 76 ? 8.453 15.898 6.312 1 95.88 76 ASP A O 1
ATOM 592 N N . PHE A 1 77 ? 10.18 15.695 7.688 1 96.69 77 PHE A N 1
ATOM 593 C CA . PHE A 1 77 ? 10.594 14.375 7.219 1 96.69 77 PHE A CA 1
ATOM 594 C C . PHE A 1 77 ? 9.453 13.375 7.336 1 96.69 77 PHE A C 1
ATOM 596 O O . PHE A 1 77 ? 9.172 12.633 6.387 1 96.69 77 PHE A O 1
ATOM 603 N N . ASP A 1 78 ? 8.852 13.344 8.508 1 96.44 78 ASP A N 1
ATOM 604 C CA . ASP A 1 78 ? 7.793 12.375 8.75 1 96.44 78 ASP A CA 1
ATOM 605 C C . ASP A 1 78 ? 6.602 12.617 7.828 1 96.44 78 ASP A C 1
ATOM 607 O O . ASP A 1 78 ? 6.012 11.672 7.301 1 96.44 78 ASP A O 1
ATOM 611 N N . ALA A 1 79 ? 6.23 13.828 7.613 1 98 79 ALA A N 1
ATOM 612 C CA . ALA A 1 79 ? 5.121 14.18 6.73 1 98 79 ALA A CA 1
ATOM 613 C C . ALA A 1 79 ? 5.422 13.781 5.285 1 98 79 ALA A C 1
ATOM 615 O O . ALA A 1 79 ? 4.562 13.219 4.602 1 98 79 ALA A O 1
ATOM 616 N N . VAL A 1 80 ? 6.695 14.031 4.883 1 98.69 80 VAL A N 1
ATOM 617 C CA . VAL A 1 80 ? 7.102 13.656 3.533 1 98.69 80 VAL A CA 1
ATOM 618 C C . VAL A 1 80 ? 7.066 12.133 3.383 1 98.69 80 VAL A C 1
ATOM 620 O O . VAL A 1 80 ? 6.617 11.617 2.357 1 98.69 80 VAL A O 1
ATOM 623 N N . GLY A 1 81 ? 7.52 11.461 4.406 1 98.56 81 GLY A N 1
ATOM 624 C CA . GLY A 1 81 ? 7.469 10.008 4.395 1 98.56 81 GLY A CA 1
ATOM 625 C C . GLY A 1 81 ? 6.066 9.461 4.207 1 98.56 81 GLY A C 1
ATOM 626 O O . GLY A 1 81 ? 5.848 8.57 3.387 1 98.56 81 GLY A O 1
ATOM 627 N N . CYS A 1 82 ? 5.148 10.023 4.93 1 98.62 82 CYS A N 1
ATOM 628 C CA . CYS A 1 82 ? 3.756 9.594 4.828 1 98.62 82 CYS A CA 1
ATOM 629 C C . CYS A 1 82 ? 3.176 9.961 3.465 1 98.62 82 CYS A C 1
ATOM 631 O O . CYS A 1 82 ? 2.389 9.195 2.898 1 98.62 82 CYS A O 1
ATOM 633 N N . PHE A 1 83 ? 3.551 11.125 2.971 1 98.88 83 PHE A N 1
ATOM 634 C CA . PHE A 1 83 ? 3.133 11.562 1.645 1 98.88 83 PHE A CA 1
ATOM 635 C C . PHE A 1 83 ? 3.578 10.57 0.58 1 98.88 83 PHE A C 1
ATOM 637 O O . PHE A 1 83 ? 2.775 10.141 -0.253 1 98.88 83 PHE A O 1
ATOM 644 N N . LEU A 1 84 ? 4.84 10.109 0.642 1 98.88 84 LEU A N 1
ATOM 645 C CA . LEU A 1 84 ? 5.383 9.141 -0.304 1 98.88 84 LEU A CA 1
ATOM 646 C C . LEU A 1 84 ? 4.727 7.773 -0.124 1 98.88 84 LEU A C 1
ATOM 648 O O . LEU A 1 84 ? 4.418 7.098 -1.105 1 98.88 84 LEU A O 1
ATOM 652 N N . GLU A 1 85 ? 4.543 7.41 1.129 1 98.75 85 GLU A N 1
ATOM 653 C CA . GLU A 1 85 ? 3.846 6.152 1.393 1 98.75 85 GLU A CA 1
ATOM 654 C C . GLU A 1 85 ? 2.49 6.117 0.694 1 98.75 85 GLU A C 1
ATOM 656 O O . GLU A 1 85 ? 2.113 5.102 0.108 1 98.75 85 GLU A O 1
ATOM 661 N N . PHE A 1 86 ? 1.829 7.219 0.749 1 98.81 86 PHE A N 1
ATOM 662 C CA . PHE A 1 86 ? 0.53 7.305 0.092 1 98.81 86 PHE A CA 1
ATOM 663 C C . PHE A 1 86 ? 0.676 7.164 -1.418 1 98.81 86 PHE A C 1
ATOM 665 O O . PHE A 1 86 ? -0.133 6.496 -2.064 1 98.81 86 PHE A O 1
ATOM 672 N N . LEU A 1 87 ? 1.636 7.785 -1.986 1 98.75 87 LEU A N 1
ATOM 673 C CA . LEU A 1 87 ? 1.837 7.703 -3.43 1 98.75 87 LEU A CA 1
ATOM 674 C C . LEU A 1 87 ? 2.102 6.262 -3.857 1 98.75 87 LEU A C 1
ATOM 676 O O . LEU A 1 87 ? 1.692 5.848 -4.945 1 98.75 87 LEU A O 1
ATOM 680 N N . TYR A 1 88 ? 2.783 5.492 -3.012 1 98.44 88 TYR A N 1
ATOM 681 C CA . TYR A 1 88 ? 3.133 4.113 -3.334 1 98.44 88 TYR A CA 1
ATOM 682 C C . TYR A 1 88 ? 1.957 3.18 -3.078 1 98.44 88 TYR A C 1
ATOM 684 O O . TYR A 1 88 ? 1.741 2.225 -3.826 1 98.44 88 TYR A O 1
ATOM 692 N N . THR A 1 89 ? 1.188 3.48 -2.004 1 97.56 89 THR A N 1
ATOM 693 C CA . THR A 1 89 ? 0.32 2.428 -1.486 1 97.56 89 THR A CA 1
ATOM 694 C C . THR A 1 89 ? -1.141 2.869 -1.518 1 97.56 89 THR A C 1
ATOM 696 O O . THR A 1 89 ? -2.047 2.041 -1.396 1 97.56 89 THR A O 1
ATOM 699 N N . GLY A 1 90 ? -1.384 4.199 -1.627 1 97.06 90 GLY A N 1
ATOM 700 C CA . GLY A 1 90 ? -2.732 4.734 -1.541 1 97.06 90 GLY A CA 1
ATOM 701 C C . GLY A 1 90 ? -3.197 4.957 -0.113 1 97.06 90 GLY A C 1
ATOM 702 O O . GLY A 1 90 ? -4.359 5.293 0.122 1 97.06 90 GLY A O 1
ATOM 703 N N . GLU A 1 91 ? -2.295 4.758 0.856 1 97.75 91 GLU A N 1
ATOM 704 C CA . GLU A 1 91 ? -2.553 4.922 2.283 1 97.75 91 GLU A CA 1
ATOM 705 C C . GLU A 1 91 ? -1.276 5.281 3.039 1 97.75 91 GLU A C 1
ATOM 707 O O . GLU A 1 91 ? -0.19 5.305 2.455 1 97.75 91 GLU A O 1
ATOM 712 N N . TYR A 1 92 ? -1.384 5.707 4.293 1 98.19 92 TYR A N 1
ATOM 713 C CA . TYR A 1 92 ? -0.222 5.895 5.156 1 98.19 92 TYR A CA 1
ATOM 714 C C . TYR A 1 92 ? -0.535 5.492 6.59 1 98.19 92 TYR A C 1
ATOM 716 O O . TYR A 1 92 ? -1.703 5.391 6.973 1 98.19 92 TYR A O 1
ATOM 724 N N . PHE A 1 93 ? 0.436 5.238 7.32 1 96.62 93 PHE A N 1
ATOM 725 C CA . PHE A 1 93 ? 0.287 4.738 8.68 1 96.62 93 PHE A CA 1
ATOM 726 C C . PHE A 1 93 ? 0.024 5.883 9.648 1 96.62 93 PHE A C 1
ATOM 728 O O . PHE A 1 93 ? 0.612 6.957 9.523 1 96.62 93 PHE A O 1
ATOM 735 N N . PRO A 1 94 ? -0.768 5.656 10.617 1 96.94 94 PRO A N 1
ATOM 736 C CA . PRO A 1 94 ? -1.671 4.527 10.852 1 96.94 94 PRO A CA 1
ATOM 737 C C . PRO A 1 94 ? -2.863 4.52 9.898 1 96.94 94 PRO A C 1
ATOM 739 O O . PRO A 1 94 ? -3.432 5.574 9.602 1 96.94 94 PRO A O 1
ATOM 742 N N . ARG A 1 95 ? -3.252 3.324 9.453 1 96.62 95 ARG A N 1
ATOM 743 C CA . ARG A 1 95 ? -4.309 3.18 8.453 1 96.62 95 ARG A CA 1
ATOM 744 C C . ARG A 1 95 ? -5.684 3.408 9.078 1 96.62 95 ARG A C 1
ATOM 746 O O . ARG A 1 95 ? -5.914 3.059 10.234 1 96.62 95 ARG A O 1
ATOM 753 N N . LYS A 1 96 ? -6.543 3.967 8.328 1 96.44 96 LYS A N 1
ATOM 754 C CA . LYS A 1 96 ? -7.938 4.117 8.75 1 96.44 96 LYS A CA 1
ATOM 755 C C . LYS A 1 96 ? -8.695 2.801 8.609 1 96.44 96 LYS A C 1
ATOM 757 O O . LYS A 1 96 ? -8.602 2.125 7.586 1 96.44 96 LYS A O 1
ATOM 762 N N . ILE A 1 97 ? -9.445 2.375 9.625 1 93.31 97 ILE A N 1
ATOM 763 C CA . ILE A 1 97 ? -10.242 1.153 9.578 1 93.31 97 ILE A CA 1
ATOM 764 C C . ILE A 1 97 ? -11.555 1.416 8.836 1 93.31 97 ILE A C 1
ATOM 766 O O . ILE A 1 97 ? -12.289 2.342 9.18 1 93.31 97 ILE A O 1
ATOM 770 N N . ALA A 1 98 ? -11.75 0.593 7.844 1 86.94 98 ALA A N 1
ATOM 771 C CA . ALA A 1 98 ? -12.906 0.788 6.969 1 86.94 98 ALA A CA 1
ATOM 772 C C . ALA A 1 98 ? -14.203 0.748 7.762 1 86.94 98 ALA A C 1
ATOM 774 O O . ALA A 1 98 ? -14.422 -0.164 8.562 1 86.94 98 ALA A O 1
ATOM 775 N N . GLY A 1 99 ? -15.008 1.718 7.52 1 87.5 99 GLY A N 1
ATOM 776 C CA . GLY A 1 99 ? -16.344 1.735 8.102 1 87.5 99 GLY A CA 1
ATOM 777 C C . GLY A 1 99 ? -16.359 2.248 9.531 1 87.5 99 GLY A C 1
ATOM 778 O O . GLY A 1 99 ? -17.422 2.289 10.164 1 87.5 99 GLY A O 1
ATOM 779 N N . GLN A 1 100 ? -15.211 2.588 10.031 1 90.56 100 GLN A N 1
ATOM 780 C CA . GLN A 1 100 ? -15.133 3.059 11.406 1 90.56 100 GLN A CA 1
ATOM 781 C C . GLN A 1 100 ? -14.391 4.387 11.5 1 90.56 100 GLN A C 1
ATOM 783 O O . GLN A 1 100 ? -13.68 4.77 10.562 1 90.56 100 GLN A O 1
ATOM 788 N N . ARG A 1 101 ? -14.656 5.062 12.57 1 93 101 ARG A N 1
ATOM 789 C CA . ARG A 1 101 ? -13.93 6.293 12.859 1 93 101 ARG A CA 1
ATOM 790 C C . ARG A 1 101 ? -12.75 6.023 13.789 1 93 101 ARG A C 1
ATOM 792 O O . ARG A 1 101 ? -12.617 6.664 14.836 1 93 101 ARG A O 1
ATOM 799 N N . THR A 1 102 ? -11.977 5.109 13.391 1 95 102 THR A N 1
ATOM 800 C CA . THR A 1 102 ? -10.828 4.703 14.195 1 95 102 THR A CA 1
ATOM 801 C C . THR A 1 102 ? -9.648 4.34 13.297 1 95 102 THR A C 1
ATOM 803 O O . THR A 1 102 ? -9.828 3.979 12.133 1 95 102 THR A O 1
ATOM 806 N N . LEU A 1 103 ? -8.477 4.504 13.812 1 96.5 103 LEU A N 1
ATOM 807 C CA . LEU A 1 103 ? -7.246 4.137 13.117 1 96.5 103 LEU A CA 1
ATOM 808 C C . LEU A 1 103 ? -6.695 2.822 13.656 1 96.5 103 LEU A C 1
ATOM 810 O O . LEU A 1 103 ? -7.09 2.373 14.734 1 96.5 103 LEU A O 1
ATOM 814 N N . GLU A 1 104 ? -5.879 2.227 12.805 1 94.94 104 GLU A N 1
ATOM 815 C CA . GLU A 1 104 ? -5.23 1.001 13.266 1 94.94 104 GLU A CA 1
ATOM 816 C C . GLU A 1 104 ? -4.418 1.246 14.531 1 94.94 104 GLU A C 1
ATOM 818 O O . GLU A 1 104 ? -3.797 2.299 14.688 1 94.94 104 GLU A O 1
ATOM 823 N N . HIS A 1 105 ? -4.457 0.268 15.391 1 91.25 105 HIS A N 1
ATOM 824 C CA . HIS A 1 105 ? -3.83 0.4 16.703 1 91.25 105 HIS A CA 1
ATOM 825 C C . HIS A 1 105 ? -2.316 0.251 16.609 1 91.25 105 HIS A C 1
ATOM 827 O O . HIS A 1 105 ? -1.816 -0.598 15.859 1 91.25 105 HIS A O 1
ATOM 833 N N . ASP A 1 106 ? -1.63 1.091 17.234 1 90.81 106 ASP A N 1
ATOM 834 C CA . ASP A 1 106 ? -0.185 1.048 17.438 1 90.81 106 ASP A CA 1
ATOM 835 C C . ASP A 1 106 ? 0.176 1.272 18.906 1 90.81 106 ASP A C 1
ATOM 837 O O . ASP A 1 106 ? -0.12 2.33 19.469 1 90.81 106 ASP A O 1
ATOM 841 N N . PRO A 1 107 ? 0.831 0.294 19.453 1 90.38 107 PRO A N 1
ATOM 842 C CA . PRO A 1 107 ? 1.13 0.388 20.891 1 90.38 107 PRO A CA 1
ATOM 843 C C . PRO A 1 107 ? 1.987 1.604 21.234 1 90.38 107 PRO A C 1
ATOM 845 O O . PRO A 1 107 ? 1.975 2.068 22.375 1 90.38 107 PRO A O 1
ATOM 848 N N . SER A 1 108 ? 2.723 2.107 20.312 1 89.06 108 SER A N 1
ATOM 849 C CA . SER A 1 108 ? 3.604 3.242 20.562 1 89.06 108 SER A CA 1
ATOM 850 C C . SER A 1 108 ? 2.828 4.559 20.547 1 89.06 108 SER A C 1
ATOM 852 O O . SER A 1 108 ? 3.357 5.598 20.953 1 89.06 108 SER A O 1
ATOM 854 N N . ILE A 1 109 ? 1.581 4.512 20.203 1 90.12 109 ILE A N 1
ATOM 855 C CA . ILE A 1 109 ? 0.749 5.707 20.109 1 90.12 109 ILE A CA 1
ATOM 856 C C . ILE A 1 109 ? -0.271 5.715 21.25 1 90.12 109 ILE A C 1
ATOM 858 O O . ILE A 1 109 ? -1.118 4.82 21.344 1 90.12 109 ILE A O 1
ATOM 862 N N . PRO A 1 110 ? -0.251 6.68 22.047 1 91.94 110 PRO A N 1
ATOM 863 C CA . PRO A 1 110 ? -1.236 6.75 23.125 1 91.94 110 PRO A CA 1
ATOM 864 C C . PRO A 1 110 ? -2.668 6.875 22.609 1 91.94 110 PRO A C 1
ATOM 866 O O . PRO A 1 110 ? -2.904 7.504 21.578 1 91.94 110 PRO A O 1
ATOM 869 N N . PRO A 1 111 ? -3.615 6.359 23.359 1 92.31 111 PRO A N 1
ATOM 870 C CA . PRO A 1 111 ? -5.016 6.402 22.922 1 92.31 111 PRO A CA 1
ATOM 871 C C . PRO A 1 111 ? -5.59 7.816 22.938 1 92.31 111 PRO A C 1
ATOM 873 O O . PRO A 1 111 ? -6.512 8.117 22.172 1 92.31 111 PRO A O 1
ATOM 876 N N . ILE A 1 112 ? -5.129 8.609 23.812 1 95.06 112 ILE A N 1
ATOM 877 C CA . ILE A 1 112 ? -5.562 10 23.891 1 95.06 112 ILE A CA 1
ATOM 878 C C . ILE A 1 112 ? -4.406 10.922 23.5 1 95.06 112 ILE A C 1
ATOM 880 O O . ILE A 1 112 ? -3.291 10.773 24.016 1 95.06 112 ILE A O 1
ATOM 884 N N . ASP A 1 113 ? -4.684 11.773 22.609 1 95.75 113 ASP A N 1
ATOM 885 C CA . ASP A 1 113 ? -3.682 12.727 22.141 1 95.75 113 ASP A CA 1
ATOM 886 C C . ASP A 1 113 ? -3.629 13.945 23.062 1 95.75 113 ASP A C 1
ATOM 888 O O . ASP A 1 113 ? -4.191 15 22.734 1 95.75 113 ASP A O 1
ATOM 892 N N . ASP A 1 114 ? -2.814 13.93 24 1 92.31 114 ASP A N 1
ATOM 893 C CA . ASP A 1 114 ? -2.756 14.984 25 1 92.31 114 ASP A CA 1
ATOM 894 C C . ASP A 1 114 ? -1.873 16.141 24.531 1 92.31 114 ASP A C 1
ATOM 896 O O . ASP A 1 114 ? -2.104 17.297 24.906 1 92.31 114 ASP A O 1
ATOM 900 N N . SER A 1 115 ? -0.916 15.82 23.766 1 92.94 115 SER A N 1
ATOM 901 C CA . SER A 1 115 ? 0.064 16.828 23.359 1 92.94 115 SER A CA 1
ATOM 902 C C . SER A 1 115 ? -0.258 17.406 21.984 1 92.94 115 SER A C 1
ATOM 904 O O . SER A 1 115 ? 0.304 18.422 21.594 1 92.94 115 SER A O 1
ATOM 906 N N . GLY A 1 116 ? -1.152 16.734 21.25 1 95.88 116 GLY A N 1
ATOM 907 C CA . GLY A 1 116 ? -1.498 17.172 19.906 1 95.88 116 GLY A CA 1
ATOM 908 C C . GLY A 1 116 ? -0.601 16.594 18.844 1 95.88 116 GLY A C 1
ATOM 909 O O . GLY A 1 116 ? -0.767 16.875 17.656 1 95.88 116 GLY A O 1
ATOM 910 N N . ILE A 1 117 ? 0.264 15.703 19.281 1 96.44 117 ILE A N 1
ATOM 911 C CA . ILE A 1 117 ? 1.275 15.164 18.375 1 96.44 117 ILE A CA 1
ATOM 912 C C . ILE A 1 117 ? 0.6 14.383 17.25 1 96.44 117 ILE A C 1
ATOM 914 O O . ILE A 1 117 ? 0.992 14.5 16.078 1 96.44 117 ILE A O 1
ATOM 918 N N . GLN A 1 118 ? -0.416 13.641 17.547 1 96.81 118 GLN A N 1
ATOM 919 C CA . GLN A 1 118 ? -1.109 12.844 16.531 1 96.81 118 GLN A CA 1
ATOM 920 C C . GLN A 1 118 ? -1.921 13.734 15.594 1 96.81 118 GLN A C 1
ATOM 922 O O . GLN A 1 118 ? -1.906 13.539 14.383 1 96.81 118 GLN A O 1
ATOM 927 N N . LEU A 1 119 ? -2.598 14.711 16.156 1 97.88 119 LEU A N 1
ATOM 928 C CA . LEU A 1 119 ? -3.342 15.664 15.344 1 97.88 119 LEU A CA 1
ATOM 929 C C . LEU A 1 119 ? -2.414 16.406 14.391 1 97.88 119 LEU A C 1
ATOM 931 O O . LEU A 1 119 ? -2.717 16.531 13.203 1 97.88 119 LEU A O 1
ATOM 935 N N . LEU A 1 120 ? -1.316 16.781 14.898 1 98.12 120 LEU A N 1
ATOM 936 C CA . LEU A 1 120 ? -0.365 17.578 14.125 1 98.12 120 LEU A CA 1
ATOM 937 C C . LEU A 1 120 ? 0.223 16.75 12.984 1 98.12 120 LEU A C 1
ATOM 939 O O . LEU A 1 120 ? 0.474 17.281 11.898 1 98.12 120 LEU A O 1
ATOM 943 N N . LYS A 1 121 ? 0.436 15.523 13.242 1 97.62 121 LYS A N 1
ATOM 944 C CA . LYS A 1 121 ? 0.931 14.633 12.195 1 97.62 121 LYS A CA 1
ATOM 945 C C . LYS A 1 121 ? 0.02 14.672 10.969 1 97.62 121 LYS A C 1
ATOM 947 O O . LYS A 1 121 ? 0.48 14.922 9.852 1 97.62 121 LYS A O 1
ATOM 952 N N . HIS A 1 122 ? -1.193 14.477 11.195 1 98.56 122 HIS A N 1
ATOM 953 C CA . HIS A 1 122 ? -2.146 14.43 10.094 1 98.56 122 HIS A CA 1
ATOM 954 C C . HIS A 1 122 ? -2.377 15.82 9.508 1 98.56 122 HIS A C 1
ATOM 956 O O . HIS A 1 122 ? -2.605 15.961 8.305 1 98.56 122 HIS A O 1
ATOM 962 N N . ALA A 1 123 ? -2.32 16.828 10.336 1 98.75 123 ALA A N 1
ATOM 963 C CA . ALA A 1 123 ? -2.471 18.188 9.844 1 98.75 123 ALA A CA 1
ATOM 964 C C . ALA A 1 123 ? -1.336 18.562 8.891 1 98.75 123 ALA A C 1
ATOM 966 O O . ALA A 1 123 ? -1.563 19.203 7.859 1 98.75 123 ALA A O 1
ATOM 967 N N . LYS A 1 124 ? -0.14 18.141 9.266 1 98.62 124 LYS A N 1
ATOM 968 C CA . LYS A 1 124 ? 1.013 18.406 8.406 1 98.62 124 LYS A CA 1
ATOM 969 C C . LYS A 1 124 ? 0.873 17.672 7.066 1 98.62 124 LYS A C 1
ATOM 971 O O . LYS A 1 124 ? 1.223 18.219 6.02 1 98.62 124 LYS A O 1
ATOM 976 N N . ILE A 1 125 ? 0.389 16.5 7.086 1 98.81 125 ILE A N 1
ATOM 977 C CA . ILE A 1 125 ? 0.162 15.727 5.867 1 98.81 125 ILE A CA 1
ATOM 978 C C . ILE A 1 125 ? -0.936 16.391 5.035 1 98.81 125 ILE A C 1
ATOM 980 O O . ILE A 1 125 ? -0.827 16.469 3.811 1 98.81 125 ILE A O 1
ATOM 984 N N . TYR A 1 126 ? -1.971 16.891 5.703 1 98.81 126 TYR A N 1
ATOM 985 C CA . TYR A 1 126 ? -3.051 17.609 5.039 1 98.81 126 TYR A CA 1
ATOM 986 C C . TYR A 1 126 ? -2.512 18.812 4.277 1 98.81 126 TYR A C 1
ATOM 988 O O . TYR A 1 126 ? -2.822 19 3.096 1 98.81 126 TYR A O 1
ATOM 996 N N . THR A 1 127 ? -1.731 19.609 4.902 1 98.62 127 THR A N 1
ATOM 997 C CA . THR A 1 127 ? -1.223 20.828 4.293 1 98.62 127 THR A CA 1
ATOM 998 C C . THR A 1 127 ? -0.234 20.5 3.176 1 98.62 127 THR A C 1
ATOM 1000 O O . THR A 1 127 ? -0.192 21.188 2.156 1 98.62 127 THR A O 1
ATOM 1003 N N . LEU A 1 128 ? 0.57 19.469 3.359 1 98.56 128 LEU A N 1
ATOM 1004 C CA . LEU A 1 128 ? 1.497 19.031 2.32 1 98.56 128 LEU A CA 1
ATOM 1005 C C . LEU A 1 128 ? 0.742 18.562 1.08 1 98.56 128 LEU A C 1
ATOM 1007 O O . LEU A 1 128 ? 1.124 18.891 -0.045 1 98.56 128 LEU A O 1
ATOM 1011 N N . ALA A 1 129 ? -0.269 17.719 1.317 1 98.81 129 ALA A N 1
ATOM 1012 C CA . ALA A 1 129 ? -1.102 17.219 0.229 1 98.81 129 ALA A CA 1
ATOM 1013 C C . ALA A 1 129 ? -1.732 18.359 -0.556 1 98.81 129 ALA A C 1
ATOM 1015 O O . ALA A 1 129 ? -1.833 18.297 -1.784 1 98.81 129 ALA A O 1
ATOM 1016 N N . GLN A 1 130 ? -2.193 19.328 0.185 1 98.31 130 GLN A N 1
ATOM 1017 C CA . GLN A 1 130 ? -2.744 20.531 -0.444 1 98.31 130 GLN A CA 1
ATOM 1018 C C . GLN A 1 130 ? -1.684 21.25 -1.269 1 98.31 130 GLN A C 1
ATOM 1020 O O . GLN A 1 130 ? -1.923 21.609 -2.428 1 98.31 130 GLN A O 1
ATOM 1025 N N . LYS A 1 131 ? -0.551 21.484 -0.715 1 98 131 LYS A N 1
ATOM 1026 C CA . LYS A 1 131 ? 0.558 22.188 -1.346 1 98 131 LYS A CA 1
ATOM 1027 C C . LYS A 1 131 ? 1.037 21.469 -2.598 1 98 131 LYS A C 1
ATOM 1029 O O . LYS A 1 131 ? 1.372 22.094 -3.602 1 98 131 LYS A O 1
ATOM 1034 N N . TRP A 1 132 ? 1.092 20.125 -2.539 1 98.75 132 TRP A N 1
ATOM 1035 C CA . TRP A 1 132 ? 1.676 19.344 -3.619 1 98.75 132 TRP A CA 1
ATOM 1036 C C . TRP A 1 132 ? 0.589 18.75 -4.512 1 98.75 132 TRP A C 1
ATOM 1038 O O . TRP A 1 132 ? 0.881 17.969 -5.426 1 98.75 132 TRP A O 1
ATOM 1048 N N . GLY A 1 133 ? -0.66 19.016 -4.262 1 98.5 133 GLY A N 1
ATOM 1049 C CA . GLY A 1 133 ? -1.76 18.812 -5.195 1 98.5 133 GLY A CA 1
ATOM 1050 C C . GLY A 1 133 ? -2.289 17.391 -5.203 1 98.5 133 GLY A C 1
ATOM 1051 O O . GLY A 1 133 ? -2.678 16.875 -6.25 1 98.5 133 GLY A O 1
ATOM 1052 N N . VAL A 1 134 ? -2.301 16.75 -4.129 1 98.75 134 VAL A N 1
ATOM 1053 C CA . VAL A 1 134 ? -2.857 15.398 -4.055 1 98.75 134 VAL A CA 1
ATOM 1054 C C . VAL A 1 134 ? -4.141 15.414 -3.225 1 98.75 134 VAL A C 1
ATOM 1056 O O . VAL A 1 134 ? -4.113 15.133 -2.023 1 98.75 134 VAL A O 1
ATOM 1059 N N . ALA A 1 135 ? -5.234 15.547 -3.877 1 98.62 135 ALA A N 1
ATOM 1060 C CA . ALA A 1 135 ? -6.535 15.773 -3.246 1 98.62 135 ALA A CA 1
ATOM 1061 C C . ALA A 1 135 ? -6.969 14.562 -2.434 1 98.62 135 ALA A C 1
ATOM 1063 O O . ALA A 1 135 ? -7.539 14.703 -1.35 1 98.62 135 ALA A O 1
ATOM 1064 N N . ALA A 1 136 ? -6.715 13.398 -2.982 1 98.69 136 ALA A N 1
ATOM 1065 C CA . ALA A 1 136 ? -7.121 12.18 -2.283 1 98.69 136 ALA A CA 1
ATOM 1066 C C . ALA A 1 136 ? -6.41 12.055 -0.938 1 98.69 136 ALA A C 1
ATOM 1068 O O . ALA A 1 136 ? -7.012 11.633 0.051 1 98.69 136 ALA A O 1
ATOM 1069 N N . LEU A 1 137 ? -5.168 12.406 -0.926 1 98.81 137 LEU A N 1
ATOM 1070 C CA . LEU A 1 137 ? -4.418 12.375 0.323 1 98.81 137 LEU A CA 1
ATOM 1071 C C . LEU A 1 137 ? -4.91 13.445 1.284 1 98.81 137 LEU A C 1
ATOM 1073 O O . LEU A 1 137 ? -4.969 13.227 2.496 1 98.81 137 LEU A O 1
ATOM 1077 N N . GLN A 1 138 ? -5.207 14.609 0.765 1 98.69 138 GLN A N 1
ATOM 1078 C CA . GLN A 1 138 ? -5.766 15.672 1.59 1 98.69 138 GLN A CA 1
ATOM 1079 C C . GLN A 1 138 ? -7.035 15.211 2.303 1 98.69 138 GLN A C 1
ATOM 1081 O O . GLN A 1 138 ? -7.188 15.422 3.506 1 98.69 138 GLN A O 1
ATOM 1086 N N . THR A 1 139 ? -7.867 14.57 1.587 1 98.38 139 THR A N 1
ATOM 1087 C CA . THR A 1 139 ? -9.125 14.055 2.125 1 98.38 139 THR A CA 1
ATOM 1088 C C . THR A 1 139 ? -8.859 12.977 3.174 1 98.38 139 THR A C 1
ATOM 1090 O O . THR A 1 139 ? -9.469 12.984 4.242 1 98.38 139 THR A O 1
ATOM 1093 N N . LEU A 1 140 ? -7.934 12.141 2.865 1 98.44 140 LEU A N 1
ATOM 1094 C CA . LEU A 1 140 ? -7.594 11.07 3.795 1 98.44 140 LEU A CA 1
ATOM 1095 C C . LEU A 1 140 ? -7.062 11.633 5.105 1 98.44 140 LEU A C 1
ATOM 1097 O O . LEU A 1 140 ? -7.449 11.18 6.188 1 98.44 140 LEU A O 1
ATOM 1101 N N . ALA A 1 141 ? -6.188 12.562 5.027 1 98.69 141 ALA A N 1
ATOM 1102 C CA . ALA A 1 141 ? -5.613 13.188 6.219 1 98.69 141 ALA A CA 1
ATOM 1103 C C . ALA A 1 141 ? -6.691 13.867 7.059 1 98.69 141 ALA A C 1
ATOM 1105 O O . ALA A 1 141 ? -6.703 13.742 8.281 1 98.69 141 ALA A O 1
ATOM 1106 N N . ALA A 1 142 ? -7.594 14.539 6.387 1 98 142 ALA A N 1
ATOM 1107 C CA . ALA A 1 142 ? -8.703 15.172 7.09 1 98 142 ALA A CA 1
ATOM 1108 C C . ALA A 1 142 ? -9.547 14.141 7.836 1 98 142 ALA A C 1
ATOM 1110 O O . ALA A 1 142 ? -9.922 14.352 8.992 1 98 142 ALA A O 1
ATOM 1111 N N . ASN A 1 143 ? -9.836 13.078 7.188 1 97.75 143 ASN A N 1
ATOM 1112 C CA . ASN A 1 143 ? -10.602 12.008 7.809 1 97.75 143 ASN A CA 1
ATOM 1113 C C . ASN A 1 143 ? -9.883 11.43 9.023 1 97.75 143 ASN A C 1
ATOM 1115 O O . ASN A 1 143 ? -10.516 11.117 10.031 1 97.75 143 ASN A O 1
ATOM 1119 N N . LYS A 1 144 ? -8.609 11.312 8.906 1 98.06 144 LYS A N 1
ATOM 1120 C CA . LYS A 1 144 ? -7.844 10.727 10 1 98.06 144 LYS A CA 1
ATOM 1121 C C . LYS A 1 144 ? -7.789 11.672 11.195 1 98.06 144 LYS A C 1
ATOM 1123 O O . LYS A 1 144 ? -7.777 11.227 12.352 1 98.06 144 LYS A O 1
ATOM 1128 N N . ILE A 1 145 ? -7.746 12.914 10.922 1 97.94 145 ILE A N 1
ATOM 1129 C CA . ILE A 1 145 ? -7.805 13.898 11.992 1 97.94 145 ILE A CA 1
ATOM 1130 C C . ILE A 1 145 ? -9.07 13.688 12.82 1 97.94 145 ILE A C 1
ATOM 1132 O O . ILE A 1 145 ? -9.031 13.727 14.055 1 97.94 145 ILE A O 1
ATOM 1136 N N . HIS A 1 146 ? -10.156 13.336 12.164 1 95.75 146 HIS A N 1
ATOM 1137 C CA . HIS A 1 146 ? -11.453 13.164 12.812 1 95.75 146 HIS A CA 1
ATOM 1138 C C . HIS A 1 146 ? -11.5 11.883 13.641 1 95.75 146 HIS A C 1
ATOM 1140 O O . HIS A 1 146 ? -12.406 11.695 14.445 1 95.75 146 HIS A O 1
ATOM 1146 N N . CYS A 1 147 ? -10.531 11.055 13.438 1 96.88 147 CYS A N 1
ATOM 1147 C CA . CYS A 1 147 ? -10.5 9.781 14.156 1 96.88 147 CYS A CA 1
ATOM 1148 C C . CYS A 1 147 ? -9.719 9.914 15.461 1 96.88 147 CYS A C 1
ATOM 1150 O O . CYS A 1 147 ? -9.695 8.984 16.266 1 96.88 147 CYS A O 1
ATOM 1152 N N . ILE A 1 148 ? -9.117 11.039 15.75 1 96.31 148 ILE A N 1
ATOM 1153 C CA . ILE A 1 148 ? -8.219 11.203 16.875 1 96.31 148 ILE A CA 1
ATOM 1154 C C . ILE A 1 148 ? -8.992 11.758 18.078 1 96.31 148 ILE A C 1
ATOM 1156 O O . ILE A 1 148 ? -9.742 12.719 17.953 1 96.31 148 ILE A O 1
ATOM 1160 N N . ASN A 1 149 ? -8.875 11.094 19.203 1 94.12 149 ASN A N 1
ATOM 1161 C CA . ASN A 1 149 ? -9.359 11.641 20.469 1 94.12 149 ASN A CA 1
ATOM 1162 C C . ASN A 1 149 ? -8.297 12.5 21.156 1 94.12 149 ASN A C 1
ATOM 1164 O O . ASN A 1 149 ? -7.219 12.016 21.484 1 94.12 149 ASN A O 1
ATOM 1168 N N . SER A 1 150 ? -8.625 13.742 21.344 1 93.31 150 SER A N 1
ATOM 1169 C CA . SER A 1 150 ? -7.621 14.656 21.875 1 93.31 150 SER A CA 1
ATOM 1170 C C . SER A 1 150 ? -8.156 15.406 23.094 1 93.31 150 SER A C 1
ATOM 1172 O O . SER A 1 150 ? -9.367 15.438 23.328 1 93.31 150 SER A O 1
ATOM 1174 N N . THR A 1 151 ? -7.23 15.914 23.891 1 90.12 151 THR A N 1
ATOM 1175 C CA . THR A 1 151 ? -7.57 16.797 25 1 90.12 151 THR A CA 1
ATOM 1176 C C . THR A 1 151 ? -7.602 18.25 24.547 1 90.12 151 THR A C 1
ATOM 1178 O O . THR A 1 151 ? -7.246 18.562 23.406 1 90.12 151 THR A O 1
ATOM 1181 N N . VAL A 1 152 ? -7.984 19.109 25.469 1 89.25 152 VAL A N 1
ATOM 1182 C CA . VAL A 1 152 ? -8.023 20.547 25.203 1 89.25 152 VAL A CA 1
ATOM 1183 C C . VAL A 1 152 ? -6.625 21.047 24.859 1 89.25 152 VAL A C 1
ATOM 1185 O O . VAL A 1 152 ? -6.453 21.859 23.953 1 89.25 152 VAL A O 1
ATOM 1188 N N . LYS A 1 153 ? -5.676 20.562 25.562 1 89.25 153 LYS A N 1
ATOM 1189 C CA . LYS A 1 153 ? -4.297 20.969 25.312 1 89.25 153 LYS A CA 1
ATOM 1190 C C . LYS A 1 153 ? -3.846 20.562 23.906 1 89.25 153 LYS A C 1
ATOM 1192 O O . LYS A 1 153 ? -3.205 21.359 23.203 1 89.25 153 LYS A O 1
ATOM 1197 N N . GLY A 1 154 ? -4.191 19.344 23.547 1 93.69 154 GLY A N 1
ATOM 1198 C CA . GLY A 1 154 ? -3.881 18.891 22.203 1 93.69 154 GLY A CA 1
ATOM 1199 C C . GLY A 1 154 ? -4.574 19.703 21.125 1 93.69 154 GLY A C 1
ATOM 1200 O O . GLY A 1 154 ? -3.982 20 20.094 1 93.69 154 GLY A O 1
ATOM 1201 N N . GLU A 1 155 ? -5.762 20.094 21.453 1 93.88 155 GLU A N 1
ATOM 1202 C CA . GLU A 1 155 ? -6.566 20.844 20.5 1 93.88 155 GLU A CA 1
ATOM 1203 C C . GLU A 1 155 ? -6.031 22.25 20.312 1 93.88 155 GLU A C 1
ATOM 1205 O O . GLU A 1 155 ? -6.141 22.828 19.219 1 93.88 155 GLU A O 1
ATOM 1210 N N . ILE A 1 156 ? -5.457 22.766 21.266 1 92.88 156 ILE A N 1
ATOM 1211 C CA . ILE A 1 156 ? -4.887 24.109 21.172 1 92.88 156 ILE A CA 1
ATOM 1212 C C . ILE A 1 156 ? -3.715 24.109 20.188 1 92.88 156 ILE A C 1
ATOM 1214 O O . ILE A 1 156 ? -3.625 24.969 19.328 1 92.88 156 ILE A O 1
ATOM 1218 N N . GLU A 1 157 ? -2.867 23.125 20.359 1 95.25 157 GLU A N 1
ATOM 1219 C CA . GLU A 1 157 ? -1.726 23.016 19.469 1 95.25 157 GLU A CA 1
ATOM 1220 C C . GLU A 1 157 ? -2.18 22.766 18.031 1 95.25 157 GLU A C 1
ATOM 1222 O O . GLU A 1 157 ? -1.604 23.328 17.094 1 95.25 157 GLU A O 1
ATOM 1227 N N . TYR A 1 158 ? -3.18 22 17.953 1 97.19 158 TYR A N 1
ATOM 1228 C CA . TYR A 1 158 ? -3.752 21.688 16.656 1 97.19 158 TYR A CA 1
ATOM 1229 C C . TYR A 1 158 ? -4.328 22.938 16 1 97.19 158 TYR A C 1
ATOM 1231 O O . TYR A 1 158 ? -4.043 23.219 14.836 1 97.19 158 TYR A O 1
ATOM 1239 N N . ALA A 1 159 ? -5.082 23.688 16.734 1 96.69 159 ALA A N 1
ATOM 1240 C CA . ALA A 1 159 ? -5.688 24.922 16.219 1 96.69 159 ALA A CA 1
ATOM 1241 C C . ALA A 1 159 ? -4.617 25.922 15.797 1 96.69 159 ALA A C 1
ATOM 1243 O O . ALA A 1 159 ? -4.742 26.562 14.758 1 96.69 159 ALA A O 1
ATOM 1244 N N . ARG A 1 160 ? -3.66 26.016 16.625 1 97.06 160 ARG A N 1
ATOM 1245 C CA . ARG A 1 160 ? -2.561 26.922 16.312 1 97.06 160 ARG A CA 1
ATOM 1246 C C . ARG A 1 160 ? -1.937 26.562 14.961 1 97.06 160 ARG A C 1
ATOM 1248 O O . ARG A 1 160 ? -1.697 27.453 14.133 1 97.06 160 ARG A O 1
ATOM 1255 N N . TYR A 1 161 ? -1.683 25.359 14.719 1 98 161 TYR A N 1
ATOM 1256 C CA . TYR A 1 161 ? -1.082 24.922 13.461 1 98 161 TYR A CA 1
ATOM 1257 C C . TYR A 1 161 ? -2.01 25.203 12.281 1 98 161 TYR A C 1
ATOM 1259 O O . TYR A 1 161 ? -1.573 25.703 11.25 1 98 161 TYR A O 1
ATOM 1267 N N . VAL A 1 162 ? -3.262 24.812 12.438 1 98.31 162 VAL A N 1
ATOM 1268 C CA . VAL A 1 162 ? -4.227 24.938 11.344 1 98.31 162 VAL A CA 1
ATOM 1269 C C . VAL A 1 162 ? -4.352 26.391 10.914 1 98.31 162 VAL A C 1
ATOM 1271 O O . VAL A 1 162 ? -4.258 26.703 9.727 1 98.31 162 VAL A O 1
ATOM 1274 N N . TYR A 1 163 ? -4.457 27.234 11.836 1 98.06 163 TYR A N 1
ATOM 1275 C CA . TYR A 1 163 ? -4.695 28.625 11.492 1 98.06 163 TYR A CA 1
ATOM 1276 C C . TYR A 1 163 ? -3.404 29.312 11.055 1 98.06 163 TYR A C 1
ATOM 1278 O O . TYR A 1 163 ? -3.436 30.344 10.383 1 98.06 163 TYR A O 1
ATOM 1286 N N . ALA A 1 164 ? -2.258 28.75 11.344 1 97.69 164 ALA A N 1
ATOM 1287 C CA . ALA A 1 164 ? -0.973 29.281 10.898 1 97.69 164 ALA A CA 1
ATOM 1288 C C . ALA A 1 164 ? -0.635 28.797 9.492 1 97.69 164 ALA A C 1
ATOM 1290 O O . ALA A 1 164 ? 0.115 29.453 8.766 1 97.69 164 ALA A O 1
ATOM 1291 N N . ASN A 1 165 ? -1.233 27.656 9.094 1 97.56 165 ASN A N 1
ATOM 1292 C CA . ASN A 1 165 ? -0.662 26.984 7.922 1 97.56 165 ASN A CA 1
ATOM 1293 C C . ASN A 1 165 ? -1.717 26.734 6.852 1 97.56 165 ASN A C 1
ATOM 1295 O O . ASN A 1 165 ? -1.46 26.016 5.879 1 97.56 165 ASN A O 1
ATOM 1299 N N . THR A 1 166 ? -2.904 27.266 7.02 1 97.69 166 THR A N 1
ATOM 1300 C CA . THR A 1 166 ? -3.934 27.078 6 1 97.69 166 THR A CA 1
ATOM 1301 C C . THR A 1 166 ? -4.555 28.422 5.613 1 97.69 166 THR A C 1
ATOM 1303 O O . THR A 1 166 ? -4.48 29.391 6.375 1 97.69 166 THR A O 1
ATOM 1306 N N . ALA A 1 167 ? -5.129 28.453 4.488 1 96.31 167 ALA A N 1
ATOM 1307 C CA . ALA A 1 167 ? -5.773 29.672 3.99 1 96.31 167 ALA A CA 1
ATOM 1308 C C . ALA A 1 167 ? -7.066 29.953 4.75 1 96.31 167 ALA A C 1
ATOM 1310 O O . ALA A 1 167 ? -7.723 29.031 5.238 1 96.31 167 ALA A O 1
ATOM 1311 N N . PRO A 1 168 ? -7.445 31.188 4.824 1 94.5 168 PRO A N 1
ATOM 1312 C CA . PRO A 1 168 ? -8.648 31.562 5.57 1 94.5 168 PRO A CA 1
ATOM 1313 C C . PRO A 1 168 ? -9.914 30.938 5.004 1 94.5 168 PRO A C 1
ATOM 1315 O O . PRO A 1 168 ? -10.891 30.719 5.738 1 94.5 168 PRO A O 1
ATOM 1318 N N . ASP A 1 169 ? -9.922 30.578 3.812 1 95.06 169 ASP A N 1
ATOM 1319 C CA . ASP A 1 169 ? -11.133 30.047 3.201 1 95.06 169 ASP A CA 1
ATOM 1320 C C . ASP A 1 169 ? -11.125 28.516 3.223 1 95.06 169 ASP A C 1
ATOM 1322 O O . ASP A 1 169 ? -12.016 27.875 2.658 1 95.06 169 ASP A O 1
ATOM 1326 N N . ASP A 1 170 ? -10.133 27.906 3.816 1 97.31 170 ASP A N 1
ATOM 1327 C CA . ASP A 1 170 ? -10.086 26.453 3.947 1 97.31 170 ASP A CA 1
ATOM 1328 C C . ASP A 1 170 ? -11.062 25.969 5.016 1 97.31 170 ASP A C 1
ATOM 1330 O O . ASP A 1 170 ? -10.648 25.547 6.098 1 97.31 170 ASP A O 1
ATOM 1334 N N . THR A 1 171 ? -12.266 25.875 4.656 1 95.19 171 THR A N 1
ATOM 1335 C CA . THR A 1 171 ? -13.32 25.531 5.602 1 95.19 171 THR A CA 1
ATOM 1336 C C . THR A 1 171 ? -13.258 24.047 5.957 1 95.19 171 THR A C 1
ATOM 1338 O O . THR A 1 171 ? -13.734 23.641 7.02 1 95.19 171 THR A O 1
ATOM 1341 N N . THR A 1 172 ? -12.664 23.281 5.102 1 96.44 172 THR A N 1
ATOM 1342 C CA . THR A 1 172 ? -12.602 21.844 5.336 1 96.44 172 THR A CA 1
ATOM 1343 C C . THR A 1 172 ? -11.906 21.547 6.664 1 96.44 172 THR A C 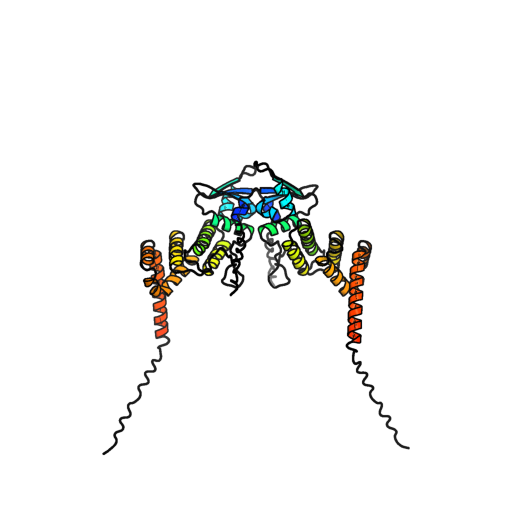1
ATOM 1345 O O . THR A 1 172 ? -12.391 20.734 7.449 1 96.44 172 THR A O 1
ATOM 1348 N N . ILE A 1 173 ? -10.805 22.234 6.934 1 97.31 173 ILE A N 1
ATOM 1349 C CA . ILE A 1 173 ? -10.039 21.875 8.117 1 97.31 173 ILE A CA 1
ATOM 1350 C C . ILE A 1 173 ? -10.32 22.875 9.234 1 97.31 173 ILE A C 1
ATOM 1352 O O . ILE A 1 173 ? -10.219 22.547 10.422 1 97.31 173 ILE A O 1
ATOM 1356 N N . ARG A 1 174 ? -10.758 24.109 8.953 1 97.38 174 ARG A N 1
ATOM 1357 C CA . ARG A 1 174 ? -10.945 25.125 9.977 1 97.38 174 ARG A CA 1
ATOM 1358 C C . ARG A 1 174 ? -12.328 25.016 10.617 1 97.38 174 ARG A C 1
ATOM 1360 O O . ARG A 1 174 ? -12.484 25.281 11.812 1 97.38 174 ARG A O 1
ATOM 1367 N N . ALA A 1 175 ? -13.336 24.578 9.922 1 96.38 175 ALA A N 1
ATOM 1368 C CA . ALA A 1 175 ? -14.695 24.531 10.445 1 96.38 175 ALA A CA 1
ATOM 1369 C C . ALA A 1 175 ? -14.789 23.562 11.625 1 96.38 175 ALA A C 1
ATOM 1371 O O . ALA A 1 175 ? -15.328 23.891 12.68 1 96.38 175 ALA A O 1
ATOM 1372 N N . PRO A 1 176 ? -14.25 22.375 11.461 1 95.69 176 PRO A N 1
ATOM 1373 C CA . PRO A 1 176 ? -14.289 21.453 12.602 1 95.69 176 PRO A CA 1
ATOM 1374 C C . PRO A 1 176 ? -13.555 22 13.828 1 95.69 176 PRO A C 1
ATOM 1376 O O . PRO A 1 176 ? -13.961 21.75 14.961 1 95.69 176 PRO A O 1
ATOM 1379 N N . VAL A 1 177 ? -12.523 22.703 13.617 1 95.56 177 VAL A N 1
ATOM 1380 C CA . VAL A 1 177 ? -11.789 23.312 14.719 1 95.56 177 VAL A CA 1
ATOM 1381 C C . VAL A 1 177 ? -12.68 24.328 15.43 1 95.56 177 VAL A C 1
ATOM 1383 O O . VAL A 1 177 ? -12.828 24.297 16.656 1 95.56 177 VAL A O 1
ATOM 1386 N N . ALA A 1 178 ? -13.227 25.188 14.641 1 94.62 178 ALA A N 1
ATOM 1387 C CA . ALA A 1 178 ? -14.109 26.219 15.203 1 94.62 178 ALA A CA 1
ATOM 1388 C C . ALA A 1 178 ? -15.297 25.578 15.914 1 94.62 178 ALA A C 1
ATOM 1390 O O . ALA A 1 178 ? -15.703 26.047 16.984 1 94.62 178 ALA A O 1
ATOM 1391 N N . ASN A 1 179 ? -15.828 24.531 15.383 1 93.12 179 ASN A N 1
ATOM 1392 C CA . ASN A 1 179 ? -16.969 23.828 15.984 1 93.12 179 ASN A CA 1
ATOM 1393 C C . ASN A 1 179 ? -16.594 23.203 17.328 1 93.12 179 ASN A C 1
ATOM 1395 O O . ASN A 1 179 ? -17.391 23.234 18.266 1 93.12 179 ASN A O 1
ATOM 1399 N N . PHE A 1 180 ? -15.461 22.609 17.375 1 91.5 180 PHE A N 1
ATOM 1400 C CA . PHE A 1 180 ? -14.977 22 18.594 1 91.5 180 PHE A CA 1
ATOM 1401 C C . PHE A 1 180 ? -14.953 23.016 19.734 1 91.5 180 PHE A C 1
ATOM 1403 O O . PHE A 1 180 ? -15.469 22.75 20.828 1 91.5 180 PHE A O 1
ATOM 1410 N N . TRP A 1 181 ? -14.438 24.141 19.453 1 90.75 181 TRP A N 1
ATOM 1411 C CA . TRP A 1 181 ? -14.227 25.156 20.484 1 90.75 181 TRP A CA 1
ATOM 1412 C C . TRP A 1 181 ? -15.516 25.906 20.781 1 90.75 181 TRP A C 1
ATOM 1414 O O . TRP A 1 181 ? -15.742 26.344 21.906 1 90.75 181 TRP A O 1
ATOM 1424 N N . ALA A 1 182 ? -16.328 26.047 19.781 1 90.31 182 ALA A N 1
ATOM 1425 C CA . ALA A 1 182 ? -17.625 26.688 20 1 90.31 182 ALA A CA 1
ATOM 1426 C C . ALA A 1 182 ? -18.5 25.875 20.938 1 90.31 182 ALA A C 1
ATOM 1428 O O . ALA A 1 182 ? -19.234 26.422 21.766 1 90.31 182 ALA A O 1
ATOM 1429 N N . THR A 1 183 ? -18.438 24.609 20.844 1 87 183 THR A N 1
ATOM 1430 C CA . THR A 1 183 ? -19.281 23.719 21.625 1 87 183 THR A CA 1
ATOM 1431 C C . THR A 1 183 ? -18.703 23.516 23.031 1 87 183 THR A C 1
ATOM 1433 O O . THR A 1 183 ? -19.422 23.125 23.953 1 87 183 THR A O 1
ATOM 1436 N N . ARG A 1 184 ? -17.516 23.812 23.188 1 79.94 184 ARG A N 1
ATOM 1437 C CA . ARG A 1 184 ? -16.859 23.578 24.469 1 79.94 184 ARG A CA 1
ATOM 1438 C C . ARG A 1 184 ? -16.422 24.906 25.094 1 79.94 184 ARG A C 1
ATOM 1440 O O . ARG A 1 184 ? -15.68 24.906 26.078 1 79.94 184 ARG A O 1
ATOM 1447 N N . SER A 1 185 ? -16.812 25.875 24.578 1 72.5 185 SER A N 1
ATOM 1448 C CA . SER A 1 185 ? -16.344 27.203 24.969 1 72.5 185 SER A CA 1
ATOM 1449 C C . SER A 1 185 ? -16.578 27.438 26.469 1 72.5 185 SER A C 1
ATOM 1451 O O . SER A 1 185 ? -15.742 28.031 27.141 1 72.5 185 SER A O 1
ATOM 1453 N N . HIS A 1 186 ? -17.578 26.953 26.891 1 71 186 HIS A N 1
ATOM 1454 C CA . HIS A 1 186 ? -17.906 27.188 28.297 1 71 186 HIS A CA 1
ATOM 1455 C C . HIS A 1 186 ? -17.016 26.359 29.219 1 71 186 HIS A C 1
ATOM 1457 O O . HIS A 1 186 ? -16.688 26.797 30.312 1 71 186 HIS A O 1
ATOM 1463 N N . MET A 1 187 ? -16.641 25.219 28.812 1 66.56 187 MET A N 1
ATOM 1464 C CA . MET A 1 187 ? -15.875 24.312 29.656 1 66.56 187 MET A CA 1
ATOM 1465 C C . MET A 1 187 ? -14.383 24.625 29.578 1 66.56 187 MET A C 1
ATOM 1467 O O . MET A 1 187 ? -13.633 24.344 30.5 1 66.56 187 MET A O 1
ATOM 1471 N N . LEU A 1 188 ? -13.984 25.141 28.5 1 62.69 188 LEU A N 1
ATOM 1472 C CA . LEU A 1 188 ? -12.562 25.344 28.203 1 62.69 188 LEU A CA 1
ATOM 1473 C C . LEU A 1 188 ? -12.023 26.562 28.953 1 62.69 188 LEU A C 1
ATOM 1475 O O . LEU A 1 188 ? -10.844 26.609 29.297 1 62.69 188 LEU A O 1
ATOM 1479 N N . ARG A 1 189 ? -12.945 27.438 29.188 1 59.31 189 ARG A N 1
ATOM 1480 C CA . ARG A 1 189 ? -12.523 28.641 29.906 1 59.31 189 ARG A CA 1
ATOM 1481 C C . ARG A 1 189 ? -11.906 28.281 31.266 1 59.31 189 ARG A C 1
ATOM 1483 O O . ARG A 1 189 ? -11.047 29 31.766 1 59.31 189 ARG A O 1
ATOM 1490 N N . SER A 1 190 ? -12.094 27.078 31.609 1 67.12 190 SER A N 1
ATOM 1491 C CA . SER A 1 190 ? -11.586 26.734 32.938 1 67.12 190 SER A CA 1
ATOM 1492 C C . SER A 1 190 ? -10.312 25.906 32.844 1 67.12 190 SER A C 1
ATOM 1494 O O . SER A 1 190 ? -9.43 26.016 33.688 1 67.12 190 SER A O 1
ATOM 1496 N N . GLU A 1 191 ? -10.062 25.234 31.859 1 72 191 GLU A N 1
ATOM 1497 C CA . GLU A 1 191 ? -8.945 24.297 31.844 1 72 191 GLU A CA 1
ATOM 1498 C C . GLU A 1 191 ? -7.738 24.891 31.109 1 72 191 GLU A C 1
ATOM 1500 O O . GLU A 1 191 ? -6.598 24.703 31.531 1 72 191 GLU A O 1
ATOM 1505 N N . ALA A 1 192 ? -7.98 25.781 30.141 1 81.56 192 ALA A N 1
ATOM 1506 C CA . ALA A 1 192 ? -6.902 26.344 29.328 1 81.56 192 ALA A CA 1
ATOM 1507 C C . ALA A 1 192 ? -7.27 27.734 28.812 1 81.56 192 ALA A C 1
ATOM 1509 O O . ALA A 1 192 ? -7.055 28.047 27.641 1 81.56 192 ALA A O 1
ATOM 1510 N N . GLU A 1 193 ? -7.637 28.578 29.688 1 85.19 193 GLU A N 1
ATOM 1511 C CA . GLU A 1 193 ? -8.141 29.906 29.312 1 85.19 193 GLU A CA 1
ATOM 1512 C C . GLU A 1 193 ? -7.012 30.797 28.797 1 85.19 193 GLU A C 1
ATOM 1514 O O . GLU A 1 193 ? -7.18 31.484 27.781 1 85.19 193 GLU A O 1
ATOM 1519 N N . ASP A 1 194 ? -5.891 30.703 29.453 1 89.5 194 ASP A N 1
ATOM 1520 C CA . ASP A 1 194 ? -4.785 31.562 29.062 1 89.5 194 ASP A CA 1
ATOM 1521 C C . ASP A 1 194 ? -4.262 31.203 27.688 1 89.5 194 ASP A C 1
ATOM 1523 O O . ASP A 1 194 ? -3.986 32.062 26.859 1 89.5 194 ASP A O 1
ATOM 1527 N N . GLU A 1 195 ? -4.152 29.922 27.5 1 90.12 195 GLU A N 1
ATOM 1528 C CA . GLU A 1 195 ? -3.664 29.453 26.203 1 90.12 195 GLU A CA 1
ATOM 1529 C C . GLU A 1 195 ? -4.668 29.75 25.094 1 90.12 195 GLU A C 1
ATOM 1531 O O . GLU A 1 195 ? -4.277 30.125 23.984 1 90.12 195 GLU A O 1
ATOM 1536 N N . PHE A 1 196 ? -5.879 29.562 25.438 1 90.56 196 PHE A N 1
ATOM 1537 C CA . PHE A 1 196 ? -6.941 29.844 24.469 1 90.56 196 PHE A CA 1
ATOM 1538 C C . PHE A 1 196 ? -6.969 31.328 24.125 1 90.56 196 PHE A C 1
ATOM 1540 O O . PHE A 1 196 ? -7.062 31.688 22.938 1 90.56 196 PHE A O 1
ATOM 1547 N N . LYS A 1 197 ? -6.863 32.125 25.109 1 90.62 197 LYS A N 1
ATOM 1548 C CA . LYS A 1 197 ? -6.82 33.562 24.891 1 90.62 197 LYS A CA 1
ATOM 1549 C C . LYS A 1 197 ? -5.625 33.969 24.031 1 90.62 197 LYS A C 1
ATOM 1551 O O . LYS A 1 197 ? -5.758 34.781 23.109 1 90.62 197 LYS A O 1
ATOM 1556 N N . ALA A 1 198 ? -4.539 33.438 24.344 1 93.94 198 ALA A N 1
ATOM 1557 C CA . ALA A 1 198 ? -3.326 33.75 23.578 1 93.94 198 ALA A CA 1
ATOM 1558 C C . ALA A 1 198 ? -3.494 33.344 22.125 1 93.94 198 ALA A C 1
ATOM 1560 O O . ALA A 1 198 ? -3.031 34.062 21.219 1 93.94 198 ALA A O 1
ATOM 1561 N N . LEU A 1 199 ? -4.172 32.188 21.906 1 93.94 199 LEU A N 1
ATOM 1562 C CA . LEU A 1 199 ? -4.41 31.719 20.562 1 93.94 199 LEU A CA 1
ATOM 1563 C C . LEU A 1 199 ? -5.332 32.656 19.797 1 93.94 199 LEU A C 1
ATOM 1565 O O . LEU A 1 199 ? -5.082 32.969 18.625 1 93.94 199 LEU A O 1
ATOM 1569 N N . CYS A 1 200 ? -6.332 33.156 20.438 1 93.44 200 CYS A N 1
ATOM 1570 C CA . CYS A 1 200 ? -7.262 34.125 19.812 1 93.44 200 CYS A CA 1
ATOM 1571 C C . CYS A 1 200 ? -6.555 35.406 19.453 1 93.44 200 CYS A C 1
ATOM 1573 O O . CYS A 1 200 ? -6.84 36 18.406 1 93.44 200 CYS A O 1
ATOM 1575 N N . LEU A 1 201 ? -5.664 35.781 20.266 1 96.31 201 LEU A N 1
ATOM 1576 C CA . LEU A 1 201 ? -4.953 37.031 20.047 1 96.31 201 LEU A CA 1
ATOM 1577 C C . LEU A 1 201 ? -3.9 36.875 18.953 1 96.31 201 LEU A C 1
ATOM 1579 O O . LEU A 1 201 ? -3.646 37.781 18.188 1 96.31 201 LEU A O 1
ATOM 1583 N N . GLU A 1 202 ? -3.316 35.75 18.906 1 96.81 202 GLU A N 1
ATOM 1584 C CA . GLU A 1 202 ? -2.318 35.438 17.891 1 96.81 202 GLU A CA 1
ATOM 1585 C C . GLU A 1 202 ? -2.965 35.281 16.516 1 96.81 202 GLU A C 1
ATOM 1587 O O . GLU A 1 202 ? -2.393 35.688 15.5 1 96.81 202 GLU A O 1
ATOM 1592 N N . PHE A 1 203 ? -4.164 34.656 16.516 1 97.06 203 PHE A N 1
ATOM 1593 C CA . PHE A 1 203 ? -4.906 34.406 15.289 1 97.06 203 PHE A CA 1
ATOM 1594 C C . PHE A 1 203 ? -6.332 34.938 15.414 1 97.06 203 PHE A C 1
ATOM 1596 O O . PHE A 1 203 ? -7.266 34.156 15.633 1 97.06 203 PHE A O 1
ATOM 1603 N N . PRO A 1 204 ? -6.523 36.188 15.07 1 96.25 204 PRO A N 1
ATOM 1604 C CA . PRO A 1 204 ? -7.844 36.781 15.25 1 96.25 204 PRO A CA 1
ATOM 1605 C C . PRO A 1 204 ? -8.938 36.062 14.453 1 96.25 204 PRO A C 1
ATOM 1607 O O . PRO A 1 204 ? -10.086 36.031 14.891 1 96.25 204 PRO A O 1
ATOM 1610 N N . GLN A 1 205 ? -8.586 35.594 13.336 1 96.5 205 GLN A N 1
ATOM 1611 C CA . GLN A 1 205 ? -9.57 34.875 12.547 1 96.5 205 GLN A CA 1
ATOM 1612 C C . GLN A 1 205 ? -10.117 33.656 13.312 1 96.5 205 GLN A C 1
ATOM 1614 O O . GLN A 1 205 ? -11.281 33.312 13.164 1 96.5 205 GLN A O 1
ATOM 1619 N N . PHE A 1 206 ? -9.312 33.031 14.078 1 95.94 206 PHE A N 1
ATOM 1620 C CA . PHE A 1 206 ? -9.719 31.922 14.93 1 95.94 206 PHE A CA 1
ATOM 1621 C C . PHE A 1 206 ? -10.844 32.344 15.867 1 95.94 206 PHE A C 1
ATOM 1623 O O . PHE A 1 206 ? -11.891 31.688 15.922 1 95.94 206 PHE A O 1
ATOM 1630 N N . GLY A 1 207 ? -10.641 33.406 16.547 1 93.75 207 GLY A N 1
ATOM 1631 C CA . GLY A 1 207 ? -11.664 33.938 17.422 1 93.75 207 GLY A CA 1
ATOM 1632 C C . GLY A 1 207 ? -12.945 34.281 16.703 1 93.75 207 GLY A C 1
ATOM 1633 O O . GLY A 1 207 ? -14.039 34 17.203 1 93.75 207 GLY A O 1
ATOM 1634 N N . PHE A 1 208 ? -12.789 34.844 15.617 1 95.38 208 PHE A N 1
ATOM 1635 C CA . PHE A 1 208 ? -13.945 35.25 14.828 1 95.38 208 PHE A CA 1
ATOM 1636 C C . PHE A 1 208 ? -14.766 34.062 14.391 1 95.38 208 PHE A C 1
ATOM 1638 O O . PHE A 1 208 ? -15.992 34.094 14.43 1 95.38 208 PHE A O 1
ATOM 1645 N N . ASP A 1 209 ? -14.117 32.969 13.961 1 95.12 209 ASP A N 1
ATOM 1646 C CA . ASP A 1 209 ? -14.797 31.781 13.508 1 95.12 209 ASP A CA 1
ATOM 1647 C C . ASP A 1 209 ? -15.602 31.141 14.641 1 95.12 209 ASP A C 1
ATOM 1649 O O . ASP A 1 209 ? -16.719 30.672 14.438 1 95.12 209 ASP A O 1
ATOM 1653 N N . ILE A 1 210 ? -15.008 31.094 15.781 1 93.19 210 ILE A N 1
ATOM 1654 C CA . ILE A 1 210 ? -15.68 30.531 16.953 1 93.19 210 ILE A CA 1
ATOM 1655 C C . ILE A 1 210 ? -16.906 31.375 17.297 1 93.19 210 ILE A C 1
ATOM 1657 O O . ILE A 1 210 ? -18 30.844 17.5 1 93.19 210 ILE A O 1
ATOM 1661 N N . LEU A 1 211 ? -16.703 32.719 17.328 1 92.19 211 LEU A N 1
ATOM 1662 C CA . LEU A 1 211 ? -17.781 33.625 17.656 1 92.19 211 LEU A CA 1
ATOM 1663 C C . LEU A 1 211 ? -18.953 33.469 16.688 1 92.19 211 LEU A C 1
ATOM 1665 O O . LEU A 1 211 ? -20.109 33.438 17.109 1 92.19 211 LEU A O 1
ATOM 1669 N N . THR A 1 212 ? -18.641 33.438 15.453 1 93.12 212 THR A N 1
ATOM 1670 C CA . THR A 1 212 ? -19.656 33.281 14.422 1 93.12 212 THR A CA 1
ATOM 1671 C C . THR A 1 212 ? -20.453 31.984 14.648 1 93.12 212 THR A C 1
ATOM 1673 O O . THR A 1 212 ? -21.688 31.984 14.539 1 93.12 212 THR A O 1
ATOM 1676 N N . ARG A 1 213 ? -19.781 30.922 15.008 1 92.75 213 ARG A N 1
ATOM 1677 C CA . ARG A 1 213 ? -20.453 29.641 15.258 1 92.75 213 ARG A CA 1
ATOM 1678 C C . ARG A 1 213 ? -21.328 29.719 16.5 1 92.75 213 ARG A C 1
ATOM 1680 O O . ARG A 1 213 ? -22.422 29.156 16.516 1 92.75 213 ARG A O 1
ATOM 1687 N N . VAL A 1 214 ? -20.875 30.328 17.5 1 89.75 214 VAL A N 1
ATOM 1688 C CA . VAL A 1 214 ? -21.625 30.484 18.75 1 89.75 214 VAL A CA 1
ATOM 1689 C C . VAL A 1 214 ? -22.891 31.312 18.5 1 89.75 214 VAL A C 1
ATOM 1691 O O . VAL A 1 214 ? -23.969 30.969 18.969 1 89.75 214 VAL A O 1
ATOM 1694 N N . LEU A 1 215 ? -22.734 32.344 17.703 1 91.5 215 LEU A N 1
ATOM 1695 C CA . LEU A 1 215 ? -23.859 33.219 17.391 1 91.5 215 LEU A CA 1
ATOM 1696 C C . LEU A 1 215 ? -24.875 32.531 16.516 1 91.5 215 LEU A C 1
ATOM 1698 O O . LEU A 1 215 ? -26.094 32.656 16.719 1 91.5 215 LEU A O 1
ATOM 1702 N N . ASP A 1 216 ? -24.406 31.812 15.578 1 91.38 216 ASP A N 1
ATOM 1703 C CA . ASP A 1 216 ? -25.297 31.047 14.711 1 91.38 216 ASP A CA 1
ATOM 1704 C C . ASP A 1 216 ? -26.094 30.016 15.508 1 91.38 216 ASP A C 1
ATOM 1706 O O . ASP A 1 216 ? -27.281 29.828 15.273 1 91.38 216 ASP A O 1
ATOM 1710 N N . ASP A 1 217 ? -25.453 29.391 16.391 1 88.12 217 ASP A N 1
ATOM 1711 C CA . ASP A 1 217 ? -26.094 28.391 17.25 1 88.12 217 ASP A CA 1
ATOM 1712 C C . ASP A 1 217 ? -27.141 29.031 18.156 1 88.12 217 ASP A C 1
ATOM 1714 O O . ASP A 1 217 ? -28.188 28.438 18.391 1 88.12 217 ASP A O 1
ATOM 1718 N N . LYS A 1 218 ? -26.828 30.141 18.609 1 88.25 218 LYS A N 1
ATOM 1719 C CA . LYS A 1 218 ? -27.766 30.875 19.438 1 88.25 218 LYS A CA 1
ATOM 1720 C C . LYS A 1 218 ? -29.016 31.266 18.656 1 88.25 218 LYS A C 1
ATOM 1722 O O . LYS A 1 218 ? -30.125 31.156 19.156 1 88.25 218 LYS A O 1
ATOM 1727 N N . LEU A 1 219 ? -28.75 31.688 17.453 1 89.31 219 LEU A N 1
ATOM 1728 C CA . LEU A 1 219 ? -29.859 32.094 16.594 1 89.31 219 LEU A CA 1
ATOM 1729 C C . LEU A 1 219 ? -30.734 30.891 16.234 1 89.31 219 LEU A C 1
ATOM 1731 O O . LEU A 1 219 ? -31.953 31.016 16.188 1 89.31 219 LEU A O 1
ATOM 1735 N N . LYS A 1 220 ? -30.109 29.828 16.016 1 89.12 220 LYS A N 1
ATOM 1736 C CA . LYS A 1 220 ? -30.844 28.594 15.695 1 89.12 220 LYS A CA 1
ATOM 1737 C C . LYS A 1 220 ? -31.688 28.141 16.875 1 89.12 220 LYS A C 1
ATOM 1739 O O . LYS A 1 220 ? -32.844 27.703 16.688 1 89.12 220 LYS A O 1
ATOM 1744 N N . ARG A 1 221 ? -31.219 28.328 18.047 1 87.62 221 ARG A N 1
ATOM 1745 C CA . ARG A 1 221 ? -31.953 27.938 19.25 1 87.62 221 ARG A CA 1
ATOM 1746 C C . ARG A 1 221 ? -33.125 28.875 19.5 1 87.62 221 ARG A C 1
ATOM 1748 O O . ARG A 1 221 ? -34.219 28.438 19.859 1 87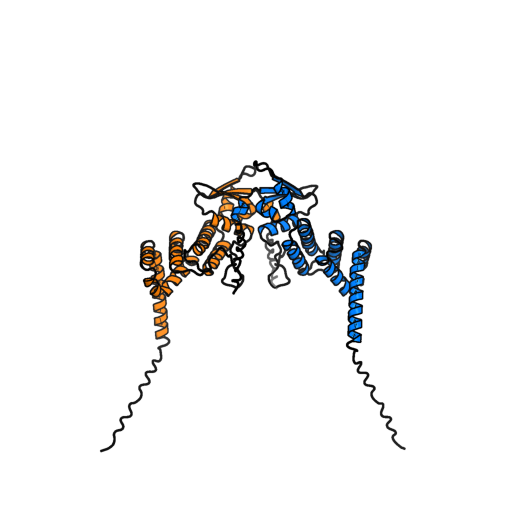.62 221 ARG A O 1
ATOM 1755 N N . GLU A 1 222 ? -32.875 30.062 19.188 1 88.5 222 GLU A N 1
ATOM 1756 C CA . GLU A 1 222 ? -33.906 31.062 19.359 1 88.5 222 GLU A CA 1
ATOM 1757 C C . GLU A 1 222 ? -35.031 30.859 18.344 1 88.5 222 GLU A C 1
ATOM 1759 O O . GLU A 1 222 ? -36.219 31 18.688 1 88.5 222 GLU A O 1
ATOM 1764 N N . ARG A 1 223 ? -34.656 30.516 17.203 1 88.88 223 ARG A N 1
ATOM 1765 C CA . ARG A 1 223 ? -35.656 30.25 16.156 1 88.88 223 ARG A CA 1
ATOM 1766 C C . ARG A 1 223 ? -36.438 28.984 16.469 1 88.88 223 ARG A C 1
ATOM 1768 O O . ARG A 1 223 ? -37.656 28.938 16.25 1 88.88 223 ARG A O 1
ATOM 1775 N N . ASN A 1 224 ? -35.812 28.078 17 1 86.81 224 ASN A N 1
ATOM 1776 C CA . ASN A 1 224 ? -36.469 26.828 17.391 1 86.81 224 ASN A CA 1
ATOM 1777 C C . ASN A 1 224 ? -37.406 27.016 18.578 1 86.81 224 ASN A C 1
ATOM 1779 O O . ASN A 1 224 ? -38.469 26.406 18.625 1 86.81 224 ASN A O 1
ATOM 1783 N N . GLU A 1 225 ? -36.938 27.844 19.422 1 83.12 225 GLU A N 1
ATOM 1784 C CA . GLU A 1 225 ? -37.781 28.156 20.578 1 83.12 225 GLU A CA 1
ATOM 1785 C C . GLU A 1 225 ? -39.031 28.938 20.172 1 83.12 225 GLU A C 1
ATOM 1787 O O . GLU A 1 225 ? -40.094 28.75 20.734 1 83.12 225 GLU A O 1
ATOM 1792 N N . LYS A 1 226 ? -38.906 29.719 19.188 1 82.31 226 LYS A N 1
ATOM 1793 C CA . LYS A 1 226 ? -40.031 30.484 18.672 1 82.31 226 LYS A CA 1
ATOM 1794 C C . LYS A 1 226 ? -41 29.594 17.891 1 82.31 226 LYS A C 1
ATOM 1796 O O . LYS A 1 226 ? -42.219 29.797 17.938 1 82.31 226 LYS A O 1
ATOM 1801 N N . MET A 1 227 ? -40.438 28.625 17.234 1 79.44 227 MET A N 1
ATOM 1802 C CA . MET A 1 227 ? -41.25 27.703 16.453 1 79.44 227 MET A CA 1
ATOM 1803 C C . MET A 1 227 ? -41.906 26.656 17.328 1 79.44 227 MET A C 1
ATOM 1805 O O . MET A 1 227 ? -42.969 26.125 17.016 1 79.44 227 MET A O 1
ATOM 1809 N N . HIS A 1 228 ? -41.219 26.234 18.344 1 70.88 228 HIS A N 1
ATOM 1810 C CA . HIS A 1 228 ? -41.75 25.297 19.312 1 70.88 228 HIS A CA 1
ATOM 1811 C C . HIS A 1 228 ? -41.812 25.906 20.703 1 70.88 228 HIS A C 1
ATOM 1813 O O . HIS A 1 228 ? -40.938 25.656 21.547 1 70.88 228 HIS A O 1
ATOM 1819 N N . PRO A 1 229 ? -42.656 26.812 20.812 1 61.66 229 PRO A N 1
ATOM 1820 C CA . PRO A 1 229 ? -42.75 27.438 22.141 1 61.66 229 PRO A CA 1
ATOM 1821 C C . PRO A 1 229 ? -43 26.422 23.25 1 61.66 229 PRO A C 1
ATOM 1823 O O . PRO A 1 229 ? -43.625 25.391 23.031 1 61.66 229 PRO A O 1
ATOM 1826 N N . SER A 1 230 ? -41.938 26.094 23.984 1 55.12 230 SER A N 1
ATOM 1827 C CA . SER A 1 230 ? -42.156 25.234 25.141 1 55.12 230 SER A CA 1
ATOM 1828 C C . SER A 1 230 ? -43.531 25.469 25.75 1 55.12 230 SER A C 1
ATOM 1830 O O . SER A 1 230 ? -43.938 26.625 25.969 1 55.12 230 SER A O 1
ATOM 1832 N N . SER A 1 231 ? -44.5 24.672 25.422 1 53.41 231 SER A N 1
ATOM 1833 C CA . SER A 1 231 ? -45.75 24.625 26.188 1 53.41 231 SER A CA 1
ATOM 1834 C C . SER A 1 231 ? -45.469 24.734 27.688 1 53.41 231 SER A C 1
ATOM 1836 O O . SER A 1 231 ? -44.969 23.781 28.297 1 53.41 231 SER A O 1
ATOM 1838 N N . GLY A 1 232 ? -44.781 25.688 28.234 1 44.94 232 GLY A N 1
ATOM 1839 C CA . GLY A 1 232 ? -44.875 25.859 29.672 1 44.94 232 GLY A CA 1
ATOM 1840 C C . GLY A 1 232 ? -46.25 25.578 30.234 1 44.94 232 GLY A C 1
ATOM 1841 O O . GLY A 1 232 ? -47.219 26.156 29.797 1 44.94 232 GLY A O 1
ATOM 1842 N N . SER A 1 233 ? -46.438 24.266 30.547 1 47.41 233 SER A N 1
ATOM 1843 C CA . SER A 1 233 ? -47.562 23.734 31.266 1 47.41 233 SER A CA 1
ATOM 1844 C C . SER A 1 233 ? -47.969 24.625 32.438 1 47.41 233 SER A C 1
ATOM 1846 O O . SER A 1 233 ? -47.375 24.516 33.531 1 47.41 233 SER A O 1
ATOM 1848 N N . VAL A 1 234 ? -47.844 25.922 32.312 1 44.12 234 VAL A N 1
ATOM 1849 C CA . VAL A 1 234 ? -48.406 26.641 33.469 1 44.12 234 VAL A CA 1
ATOM 1850 C C . VAL A 1 234 ? -49.844 26.234 33.656 1 44.12 234 VAL A C 1
ATOM 1852 O O . VAL A 1 234 ? -50.719 26.625 32.906 1 44.12 234 VAL A O 1
ATOM 1855 N N . ARG A 1 235 ? -50.031 24.922 33.969 1 42.56 235 ARG A N 1
ATOM 1856 C CA . ARG A 1 235 ? -51.344 24.578 34.5 1 42.56 235 ARG A CA 1
ATOM 1857 C C . ARG A 1 235 ? -51.688 25.391 35.75 1 42.56 235 ARG A C 1
ATOM 1859 O O . ARG A 1 235 ? -51.031 25.203 36.781 1 42.56 235 ARG A O 1
ATOM 1866 N N . LYS A 1 236 ? -52.094 26.594 35.625 1 45.34 236 LYS A N 1
ATOM 1867 C CA . LYS A 1 236 ? -52.75 27.359 36.688 1 45.34 236 LYS A CA 1
ATOM 1868 C C . LYS A 1 236 ? -53.844 26.547 37.375 1 45.34 236 LYS A C 1
ATOM 1870 O O . LYS A 1 236 ? -54.781 26.094 36.719 1 45.34 236 LYS A O 1
ATOM 1875 N N . ARG A 1 237 ? -53.469 25.766 38.438 1 45.06 237 ARG A N 1
ATOM 1876 C CA . ARG A 1 237 ? -54.438 25.109 39.312 1 45.06 237 ARG A CA 1
ATOM 1877 C C . ARG A 1 237 ? -55.469 26.109 39.844 1 45.06 237 ARG A C 1
ATOM 1879 O O . ARG A 1 237 ? -55.094 27.141 40.438 1 45.06 237 ARG A O 1
ATOM 1886 N N . PRO A 1 238 ? -56.688 26.109 39.312 1 49 238 PRO A N 1
ATOM 1887 C CA . PRO A 1 238 ? -57.75 26.969 39.844 1 49 238 PRO A CA 1
ATOM 1888 C C . PRO A 1 238 ? -57.969 26.781 41.344 1 49 238 PRO A C 1
ATOM 1890 O O . PRO A 1 238 ? -57.969 25.656 41.844 1 49 238 PRO A O 1
ATOM 1893 N N . ARG A 1 239 ? -57.5 27.703 42.219 1 45.09 239 ARG A N 1
ATOM 1894 C CA . ARG A 1 239 ? -57.75 27.734 43.656 1 45.09 239 ARG A CA 1
ATOM 1895 C C . ARG A 1 239 ? -59.25 27.734 43.969 1 45.09 239 ARG A C 1
ATOM 1897 O O . ARG A 1 239 ? -59.969 28.656 43.562 1 45.09 239 ARG A O 1
ATOM 1904 N N . HIS A 1 240 ? -59.938 26.531 44 1 45.25 240 HIS A N 1
ATOM 1905 C CA . HIS A 1 240 ? -61.312 26.406 44.438 1 45.25 240 HIS A CA 1
ATOM 1906 C C . HIS A 1 240 ? -61.5 26.984 45.844 1 45.25 240 HIS A C 1
ATOM 1908 O O . HIS A 1 240 ? -60.844 26.531 46.781 1 45.25 240 HIS A O 1
ATOM 1914 N N . SER A 1 241 ? -61.844 28.219 46 1 45.81 241 SER A N 1
ATOM 1915 C CA . SER A 1 241 ? -62.281 28.906 47.219 1 45.81 241 SER A CA 1
ATOM 1916 C C . SER A 1 241 ? -63.469 28.188 47.875 1 45.81 241 SER A C 1
ATOM 1918 O O . SER A 1 241 ? -64.5 28.047 47.25 1 45.81 241 SER A O 1
ATOM 1920 N N . SER A 1 242 ? -63.25 27.031 48.531 1 41.38 242 SER A N 1
ATOM 1921 C CA . SER A 1 242 ? -64.312 26.391 49.281 1 41.38 242 SER A CA 1
ATOM 1922 C C . SER A 1 242 ? -64.938 27.359 50.312 1 41.38 242 SER A C 1
ATOM 1924 O O . SER A 1 242 ? -64.25 27.859 51.188 1 41.38 242 SER A O 1
ATOM 1926 N N . ALA A 1 243 ? -65.875 28.219 49.938 1 43.56 243 ALA A N 1
ATOM 1927 C CA . ALA A 1 243 ? -66.812 29.031 50.75 1 43.56 243 ALA A CA 1
ATOM 1928 C C . ALA A 1 243 ? -67.625 28.156 51.719 1 43.56 243 ALA A C 1
ATOM 1930 O O . ALA A 1 243 ? -68.562 27.469 51.281 1 43.56 243 ALA A O 1
ATOM 1931 N N . THR A 1 244 ? -66.938 27.312 52.469 1 38.34 244 THR A N 1
ATOM 1932 C CA . THR A 1 244 ? -67.75 26.625 53.5 1 38.34 244 THR A CA 1
ATOM 1933 C C . THR A 1 244 ? -68.5 27.609 54.344 1 38.34 244 THR A C 1
ATOM 1935 O O . THR A 1 244 ? -67.938 28.562 54.875 1 38.34 244 THR A O 1
ATOM 1938 N N . GLY A 1 245 ? -69.812 27.797 54.062 1 35.47 245 GLY A N 1
ATOM 1939 C CA . GLY A 1 245 ? -70.938 28.422 54.75 1 35.47 245 GLY A CA 1
ATOM 1940 C C . GLY A 1 245 ? -70.938 28.094 56.25 1 35.47 245 GLY A C 1
ATOM 1941 O O . GLY A 1 245 ? -70.812 26.938 56.625 1 35.47 245 GLY A O 1
ATOM 1942 N N . ALA A 1 246 ? -70.812 29.125 57.156 1 28.77 246 ALA A N 1
ATOM 1943 C CA . ALA A 1 246 ? -71.25 29.031 58.562 1 28.77 246 ALA A CA 1
ATOM 1944 C C . ALA A 1 246 ? -72.688 28.734 58.688 1 28.77 246 ALA A C 1
ATOM 1946 O O . ALA A 1 246 ? -73.5 29.266 57.938 1 28.77 246 ALA A O 1
ATOM 1947 N N . MET B 1 1 ? 3.967 -19.094 53.906 1 28.3 1 MET B N 1
ATOM 1948 C CA . MET B 1 1 ? 3.736 -17.766 53.312 1 28.3 1 MET B CA 1
ATOM 1949 C C . MET B 1 1 ? 4.66 -17.516 52.125 1 28.3 1 MET B C 1
ATOM 1951 O O . MET B 1 1 ? 5.758 -16.984 52.312 1 28.3 1 MET B O 1
ATOM 1955 N N . GLU B 1 2 ? 4.863 -18.469 51.156 1 31.11 2 GLU B N 1
ATOM 1956 C CA . GLU B 1 2 ? 5.789 -18.516 50.031 1 31.11 2 GLU B CA 1
ATOM 1957 C C . GLU B 1 2 ? 5.5 -17.391 49.031 1 31.11 2 GLU B C 1
ATOM 1959 O O . GLU B 1 2 ? 4.367 -17.25 48.562 1 31.11 2 GLU B O 1
ATOM 1964 N N . ALA B 1 3 ? 6.398 -16.297 49 1 34.62 3 ALA B N 1
ATOM 1965 C CA . ALA B 1 3 ? 6.422 -15.094 48.188 1 34.62 3 ALA B CA 1
ATOM 1966 C C . ALA B 1 3 ? 6.336 -15.43 46.688 1 34.62 3 ALA B C 1
ATOM 1968 O O . ALA B 1 3 ? 7.152 -16.203 46.188 1 34.62 3 ALA B O 1
ATOM 1969 N N . ALA B 1 4 ? 5.078 -15.523 46.125 1 36.34 4 ALA B N 1
ATOM 1970 C CA . ALA B 1 4 ? 4.809 -15.523 44.688 1 36.34 4 ALA B CA 1
ATOM 1971 C C . ALA B 1 4 ? 5.652 -14.484 43.969 1 36.34 4 ALA B C 1
ATOM 1973 O O . ALA B 1 4 ? 5.441 -13.281 44.125 1 36.34 4 ALA B O 1
ATOM 1974 N N . ASP B 1 5 ? 6.973 -14.695 43.812 1 33.91 5 ASP B N 1
ATOM 1975 C CA . ASP B 1 5 ? 7.793 -13.82 42.969 1 33.91 5 ASP B CA 1
ATOM 1976 C C . ASP B 1 5 ? 7.16 -13.617 41.594 1 33.91 5 ASP B C 1
ATOM 1978 O O . ASP B 1 5 ? 6.984 -14.57 40.844 1 33.91 5 ASP B O 1
ATOM 1982 N N . ASP B 1 6 ? 6.227 -12.688 41.531 1 35.03 6 ASP B N 1
ATOM 1983 C CA . ASP B 1 6 ? 5.699 -12.125 40.281 1 35.03 6 ASP B CA 1
ATOM 1984 C C . ASP B 1 6 ? 6.824 -11.852 39.281 1 35.03 6 ASP B C 1
ATOM 1986 O O . ASP B 1 6 ? 7.672 -10.992 39.531 1 35.03 6 ASP B O 1
ATOM 1990 N N . VAL B 1 7 ? 7.438 -12.891 38.688 1 33.59 7 VAL B N 1
ATOM 1991 C CA . VAL B 1 7 ? 8.32 -12.719 37.562 1 33.59 7 VAL B CA 1
ATOM 1992 C C . VAL B 1 7 ? 7.734 -11.688 36.594 1 33.59 7 VAL B C 1
ATOM 1994 O O . VAL B 1 7 ? 6.609 -11.852 36.125 1 33.59 7 VAL B O 1
ATOM 1997 N N . ASP B 1 8 ? 7.938 -10.445 36.844 1 31.66 8 ASP B N 1
ATOM 1998 C CA . ASP B 1 8 ? 7.758 -9.391 35.875 1 31.66 8 ASP B CA 1
ATOM 1999 C C . ASP B 1 8 ? 8.258 -9.828 34.5 1 31.66 8 ASP B C 1
ATOM 2001 O O . ASP B 1 8 ? 9.461 -9.984 34.281 1 31.66 8 ASP B O 1
ATOM 2005 N N . ALA B 1 9 ? 7.648 -10.812 33.875 1 36.12 9 ALA B N 1
ATOM 2006 C CA . ALA B 1 9 ? 7.945 -11.062 32.469 1 36.12 9 ALA B CA 1
ATOM 2007 C C . ALA B 1 9 ? 8.297 -9.766 31.734 1 36.12 9 ALA B C 1
ATOM 2009 O O . ALA B 1 9 ? 7.504 -8.828 31.703 1 36.12 9 ALA B O 1
ATOM 2010 N N . GLU B 1 10 ? 9.461 -9.406 31.781 1 36 10 GLU B N 1
ATOM 2011 C CA . GLU B 1 10 ? 10.008 -8.336 30.953 1 36 10 GLU B CA 1
ATOM 2012 C C . GLU B 1 10 ? 9.32 -8.297 29.578 1 36 10 GLU B C 1
ATOM 2014 O O . GLU B 1 10 ? 9.266 -9.305 28.875 1 36 10 GLU B O 1
ATOM 2019 N N . ALA B 1 11 ? 8.242 -7.602 29.438 1 40.47 11 ALA B N 1
ATOM 2020 C CA . ALA B 1 11 ? 7.578 -7.355 28.156 1 40.47 11 ALA B CA 1
ATOM 2021 C C . ALA B 1 11 ? 8.586 -7.336 27 1 40.47 11 ALA B C 1
ATOM 2023 O O . ALA B 1 11 ? 9.68 -6.785 27.141 1 40.47 11 ALA B O 1
ATOM 2024 N N . ASP B 1 12 ? 8.812 -8.367 26.312 1 40.84 12 ASP B N 1
ATOM 2025 C CA . ASP B 1 12 ? 9.633 -8.398 25.109 1 40.84 12 ASP B CA 1
ATOM 2026 C C . ASP B 1 12 ? 9.617 -7.047 24.391 1 40.84 12 ASP B C 1
ATOM 2028 O O . ASP B 1 12 ? 8.57 -6.414 24.281 1 40.84 12 ASP B O 1
ATOM 2032 N N . PRO B 1 13 ? 10.625 -6.281 24.344 1 44.69 13 PRO B N 1
ATOM 2033 C CA . PRO B 1 13 ? 10.672 -4.961 23.703 1 44.69 13 PRO B CA 1
ATOM 2034 C C . PRO B 1 13 ? 9.844 -4.895 22.422 1 44.69 13 PRO B C 1
ATOM 2036 O O . PRO B 1 13 ? 9.898 -5.816 21.609 1 44.69 13 PRO B O 1
ATOM 2039 N N . VAL B 1 14 ? 8.688 -4.512 22.422 1 51.19 14 VAL B N 1
ATOM 2040 C CA . VAL B 1 14 ? 7.844 -4.25 21.25 1 51.19 14 VAL B CA 1
ATOM 2041 C C . VAL B 1 14 ? 8.695 -3.719 20.109 1 51.19 14 VAL B C 1
ATOM 2043 O O . VAL B 1 14 ? 9.391 -2.711 20.25 1 51.19 14 VAL B O 1
ATOM 2046 N N . GLU B 1 15 ? 9.336 -4.586 19.359 1 56.47 15 GLU B N 1
ATOM 2047 C CA . GLU B 1 15 ? 10.117 -4.203 18.188 1 56.47 15 GLU B CA 1
ATOM 2048 C C . GLU B 1 15 ? 9.516 -2.984 17.5 1 56.47 15 GLU B C 1
ATOM 2050 O O . GLU B 1 15 ? 8.312 -2.947 17.234 1 56.47 15 GLU B O 1
ATOM 2055 N N . GLU B 1 16 ? 10.148 -1.815 17.562 1 66.44 16 GLU B N 1
ATOM 2056 C CA . GLU B 1 16 ? 9.758 -0.518 17.031 1 66.44 16 GLU B CA 1
ATOM 2057 C C . GLU B 1 16 ? 9.414 -0.621 15.539 1 66.44 16 GLU B C 1
ATOM 2059 O O . GLU B 1 16 ? 10.18 -1.185 14.758 1 66.44 16 GLU B O 1
ATOM 2064 N N . ARG B 1 17 ? 8.266 -0.431 15.039 1 78.81 17 ARG B N 1
ATOM 2065 C CA . ARG B 1 17 ? 7.793 -0.455 13.664 1 78.81 17 ARG B CA 1
ATOM 2066 C C . ARG B 1 17 ? 8.609 0.489 12.789 1 78.81 17 ARG B C 1
ATOM 2068 O O . ARG B 1 17 ? 8.812 1.652 13.141 1 78.81 17 ARG B O 1
ATOM 2075 N N . LYS B 1 18 ? 9.227 -0.05 11.773 1 88.94 18 LYS B N 1
ATOM 2076 C CA . LYS B 1 18 ? 9.938 0.776 10.805 1 88.94 18 LYS B CA 1
ATOM 2077 C C . LYS B 1 18 ? 8.961 1.595 9.961 1 88.94 18 LYS B C 1
ATOM 2079 O O . LYS B 1 18 ? 7.945 1.076 9.5 1 88.94 18 LYS B O 1
ATOM 2084 N N . THR B 1 19 ? 9.227 2.848 9.828 1 94 19 THR B N 1
ATOM 2085 C CA . THR B 1 19 ? 8.367 3.713 9.023 1 94 19 THR B CA 1
ATOM 2086 C C . THR B 1 19 ? 8.641 3.508 7.535 1 94 19 THR B C 1
ATOM 2088 O O . THR B 1 19 ? 9.68 2.973 7.156 1 94 19 THR B O 1
ATOM 2091 N N . PHE B 1 20 ? 7.73 3.787 6.711 1 97.19 20 PHE B N 1
ATOM 2092 C CA . PHE B 1 20 ? 7.91 3.73 5.266 1 97.19 20 PHE B CA 1
ATOM 2093 C C . PHE B 1 20 ? 9.078 4.609 4.828 1 97.19 20 PHE B C 1
ATOM 2095 O O . PHE B 1 20 ? 9.875 4.215 3.979 1 97.19 20 PHE B O 1
ATOM 2102 N N . ALA B 1 21 ? 9.188 5.758 5.434 1 96.44 21 ALA B N 1
ATOM 2103 C CA . ALA B 1 21 ? 10.273 6.695 5.141 1 96.44 21 ALA B CA 1
ATOM 2104 C C . ALA B 1 21 ? 11.6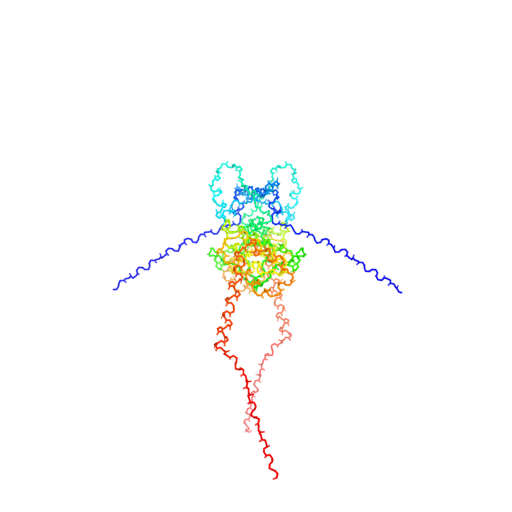33 6.055 5.398 1 96.44 21 ALA B C 1
ATOM 2106 O O . ALA B 1 21 ? 12.57 6.219 4.609 1 96.44 21 ALA B O 1
ATOM 2107 N N . SER B 1 22 ? 11.703 5.438 6.516 1 96.69 22 SER B N 1
ATOM 2108 C CA . SER B 1 22 ? 12.969 4.785 6.84 1 96.69 22 SER B CA 1
ATOM 2109 C C . SER B 1 22 ? 13.344 3.744 5.789 1 96.69 22 SER B C 1
ATOM 2111 O O . SER B 1 22 ? 14.523 3.555 5.488 1 96.69 22 SER B O 1
ATOM 2113 N N . SER B 1 23 ? 12.344 3.037 5.234 1 97.75 23 SER B N 1
ATOM 2114 C CA . SER B 1 23 ? 12.586 2.059 4.18 1 97.75 23 SER B CA 1
ATOM 2115 C C . SER B 1 23 ? 13.07 2.734 2.898 1 97.75 23 SER B C 1
ATOM 2117 O O . SER B 1 23 ? 13.898 2.182 2.178 1 97.75 23 SER B O 1
ATOM 2119 N N . LEU B 1 24 ? 12.594 3.959 2.664 1 98.38 24 LEU B N 1
ATOM 2120 C CA . LEU B 1 24 ? 12.969 4.684 1.455 1 98.38 24 LEU B CA 1
ATOM 2121 C C . LEU B 1 24 ? 14.383 5.254 1.582 1 98.38 24 LEU B C 1
ATOM 2123 O O . LEU B 1 24 ? 14.945 5.746 0.604 1 98.38 24 LEU B O 1
ATOM 2127 N N . MET B 1 25 ? 14.938 5.168 2.77 1 97.69 25 MET B N 1
ATOM 2128 C CA . MET B 1 25 ? 16.312 5.602 3.004 1 97.69 25 MET B CA 1
ATOM 2129 C C . MET B 1 25 ? 17.297 4.48 2.691 1 97.69 25 MET B C 1
ATOM 2131 O O . MET B 1 25 ? 18.5 4.719 2.566 1 97.69 25 MET B O 1
ATOM 2135 N N . SER B 1 26 ? 16.812 3.277 2.578 1 97.19 26 SER B N 1
ATOM 2136 C CA . SER B 1 26 ? 17.703 2.131 2.381 1 97.19 26 SER B CA 1
ATOM 2137 C C . SER B 1 26 ? 18.266 2.105 0.965 1 97.19 26 SER B C 1
ATOM 2139 O O . SER B 1 26 ? 17.703 2.729 0.058 1 97.19 26 SER B O 1
ATOM 2141 N N . PRO B 1 27 ? 19.375 1.446 0.802 1 97.06 27 PRO B N 1
ATOM 2142 C CA . PRO B 1 27 ? 19.953 1.355 -0.542 1 97.06 27 PRO B CA 1
ATOM 2143 C C . PRO B 1 27 ? 18.984 0.767 -1.562 1 97.06 27 PRO B C 1
ATOM 2145 O O . PRO B 1 27 ? 18.125 -0.043 -1.204 1 97.06 27 PRO B O 1
ATOM 2148 N N . VAL B 1 28 ? 19.156 1.174 -2.768 1 97.56 28 VAL B N 1
ATOM 2149 C CA . VAL B 1 28 ? 18.344 0.646 -3.859 1 97.56 28 VAL B CA 1
ATOM 2150 C C . VAL B 1 28 ? 19.078 -0.516 -4.531 1 97.56 28 VAL B C 1
ATOM 2152 O O . VAL B 1 28 ? 20.281 -0.421 -4.824 1 97.56 28 VAL B O 1
ATOM 2155 N N . VAL B 1 29 ? 18.375 -1.528 -4.75 1 98.56 29 VAL B N 1
ATOM 2156 C CA . VAL B 1 29 ? 18.906 -2.725 -5.395 1 98.56 29 VAL B CA 1
ATOM 2157 C C . VAL B 1 29 ? 18.297 -2.879 -6.785 1 98.56 29 VAL B C 1
ATOM 2159 O O . VAL B 1 29 ? 17.078 -2.758 -6.949 1 98.56 29 VAL B O 1
ATOM 2162 N N . THR B 1 30 ? 19.078 -3.162 -7.766 1 98.44 30 THR B N 1
ATOM 2163 C CA . THR B 1 30 ? 18.609 -3.41 -9.125 1 98.44 30 THR B CA 1
ATOM 2164 C C . THR B 1 30 ? 18.359 -4.898 -9.344 1 98.44 30 THR B C 1
ATOM 2166 O O . THR B 1 30 ? 19.266 -5.715 -9.172 1 98.44 30 THR B O 1
ATOM 2169 N N . LEU B 1 31 ? 17.188 -5.23 -9.711 1 98.75 31 LEU B N 1
ATOM 2170 C CA . LEU B 1 31 ? 16.812 -6.602 -10.047 1 98.75 31 LEU B CA 1
ATOM 2171 C C . LEU B 1 31 ? 16.734 -6.789 -11.555 1 98.75 31 LEU B C 1
ATOM 2173 O O . LEU B 1 31 ? 16.031 -6.043 -12.25 1 98.75 31 LEU B O 1
ATOM 2177 N N . MET B 1 32 ? 17.453 -7.738 -12.039 1 98.31 32 MET B N 1
ATOM 2178 C CA . MET B 1 32 ? 17.406 -8.102 -13.453 1 98.31 32 MET B CA 1
ATOM 2179 C C . MET B 1 32 ? 16.516 -9.32 -13.672 1 98.31 32 MET B C 1
ATOM 2181 O O . MET B 1 32 ? 16.938 -10.453 -13.43 1 98.31 32 MET B O 1
ATOM 2185 N N . VAL B 1 33 ? 15.367 -9.133 -14.258 1 98.38 33 VAL B N 1
ATOM 2186 C CA . VAL B 1 33 ? 14.367 -10.188 -14.352 1 98.38 33 VAL B CA 1
ATOM 2187 C C . VAL B 1 33 ? 14.273 -10.688 -15.789 1 98.38 33 VAL B C 1
ATOM 2189 O O . VAL B 1 33 ? 14.102 -9.898 -16.719 1 98.38 33 VAL B O 1
ATOM 2192 N N . GLY B 1 34 ? 14.336 -11.992 -15.953 1 96.5 34 GLY B N 1
ATOM 2193 C CA . GLY B 1 34 ? 14.234 -12.602 -17.266 1 96.5 34 GLY B CA 1
ATOM 2194 C C . GLY B 1 34 ? 15.578 -13 -17.844 1 96.5 34 GLY B C 1
ATOM 2195 O O . GLY B 1 34 ? 16.609 -12.469 -17.453 1 96.5 34 GLY B O 1
ATOM 2196 N N . LYS B 1 35 ? 15.641 -13.859 -18.812 1 90.38 35 LYS B N 1
ATOM 2197 C CA . LYS B 1 35 ? 16.859 -14.43 -19.359 1 90.38 35 LYS B CA 1
ATOM 2198 C C . LYS B 1 35 ? 17.281 -13.711 -20.641 1 90.38 35 LYS B C 1
ATOM 2200 O O . LYS B 1 35 ? 18.391 -13.156 -20.719 1 90.38 35 LYS B O 1
ATOM 2205 N N . GLU B 1 36 ? 16.578 -13.664 -21.719 1 88.06 36 GLU B N 1
ATOM 2206 C CA . GLU B 1 36 ? 16.984 -13.164 -23.031 1 88.06 36 GLU B CA 1
ATOM 2207 C C . GLU B 1 36 ? 16.969 -11.641 -23.062 1 88.06 36 GLU B C 1
ATOM 2209 O O . GLU B 1 36 ? 17.938 -11.008 -23.484 1 88.06 36 GLU B O 1
ATOM 2214 N N . GLU B 1 37 ? 15.969 -11.008 -22.641 1 91.88 37 GLU B N 1
ATOM 2215 C CA . GLU B 1 37 ? 15.812 -9.562 -22.547 1 91.88 37 GLU B CA 1
ATOM 2216 C C . GLU B 1 37 ? 15.422 -9.133 -21.141 1 91.88 37 GLU B C 1
ATOM 2218 O O . GLU B 1 37 ? 14.266 -8.789 -20.891 1 91.88 37 GLU B O 1
ATOM 2223 N N . PRO B 1 38 ? 16.469 -9.125 -20.328 1 94.31 38 PRO B N 1
ATOM 2224 C CA . PRO B 1 38 ? 16.141 -8.836 -18.922 1 94.31 38 PRO B CA 1
ATOM 2225 C C . PRO B 1 38 ? 15.594 -7.426 -18.734 1 94.31 38 PRO B C 1
ATOM 2227 O O . PRO B 1 38 ? 16.031 -6.492 -19.406 1 94.31 38 PRO B O 1
ATOM 2230 N N . THR B 1 39 ? 14.609 -7.32 -17.938 1 96.88 39 THR B N 1
ATOM 2231 C CA . THR B 1 39 ? 14.062 -6.035 -17.516 1 96.88 39 THR B CA 1
ATOM 2232 C C . THR B 1 39 ? 14.602 -5.637 -16.141 1 96.88 39 THR B C 1
ATOM 2234 O O . THR B 1 39 ? 14.742 -6.48 -15.258 1 96.88 39 THR B O 1
ATOM 2237 N N . LEU B 1 40 ? 14.883 -4.352 -16 1 97.44 40 LEU B N 1
ATOM 2238 C CA . LEU B 1 40 ? 15.477 -3.869 -14.766 1 97.44 40 LEU B CA 1
ATOM 2239 C C . LEU B 1 40 ? 14.422 -3.262 -13.852 1 97.44 40 LEU B C 1
ATOM 2241 O O . LEU B 1 40 ? 13.633 -2.412 -14.281 1 97.44 40 LEU B O 1
ATOM 2245 N N . LEU B 1 41 ? 14.32 -3.734 -12.672 1 98.38 41 LEU B N 1
ATOM 2246 C CA . LEU B 1 41 ? 13.5 -3.178 -11.609 1 98.38 41 LEU B CA 1
ATOM 2247 C C . LEU B 1 41 ? 14.367 -2.67 -10.461 1 98.38 41 LEU B C 1
ATOM 2249 O O . LEU B 1 41 ? 15.398 -3.268 -10.148 1 98.38 41 LEU B O 1
ATOM 2253 N N . GLN B 1 42 ? 13.984 -1.575 -9.867 1 98.44 42 GLN B N 1
ATOM 2254 C CA . GLN B 1 42 ? 14.695 -1.062 -8.695 1 98.44 42 GLN B CA 1
ATOM 2255 C C . GLN B 1 42 ? 13.82 -1.145 -7.445 1 98.44 42 GLN B C 1
ATOM 2257 O O . GLN B 1 42 ? 12.656 -0.746 -7.469 1 98.44 42 GLN B O 1
ATOM 2262 N N . ALA B 1 43 ? 14.352 -1.704 -6.441 1 98.81 43 ALA B N 1
ATOM 2263 C CA . ALA B 1 43 ? 13.617 -1.844 -5.188 1 98.81 43 ALA B CA 1
ATOM 2264 C C . ALA B 1 43 ? 14.484 -1.457 -3.994 1 98.81 43 ALA B C 1
ATOM 2266 O O . ALA B 1 43 ? 15.703 -1.632 -4.023 1 98.81 43 ALA B O 1
ATOM 2267 N N . HIS B 1 44 ? 13.867 -0.896 -2.973 1 98.75 44 HIS B N 1
ATOM 2268 C CA . HIS B 1 44 ? 14.57 -0.576 -1.735 1 98.75 44 HIS B CA 1
ATOM 2269 C C . HIS B 1 44 ? 14.922 -1.839 -0.956 1 98.75 44 HIS B C 1
ATOM 2271 O O . HIS B 1 44 ? 14.07 -2.715 -0.774 1 98.75 44 HIS B O 1
ATOM 2277 N N . GLN B 1 45 ? 16.141 -1.895 -0.491 1 98.5 45 GLN B N 1
ATOM 2278 C CA . GLN B 1 45 ? 16.641 -3.072 0.216 1 98.5 45 GLN B CA 1
ATOM 2279 C C . GLN B 1 45 ? 15.773 -3.379 1.438 1 98.5 45 GLN B C 1
ATOM 2281 O O . GLN B 1 45 ? 15.516 -4.543 1.743 1 98.5 45 GLN B O 1
ATOM 2286 N N . ALA B 1 46 ? 15.32 -2.361 2.131 1 98.38 46 ALA B N 1
ATOM 2287 C CA . ALA B 1 46 ? 14.555 -2.545 3.359 1 98.38 46 ALA B CA 1
ATOM 2288 C C . ALA B 1 46 ? 13.266 -3.32 3.088 1 98.38 46 ALA B C 1
ATOM 2290 O O . ALA B 1 46 ? 12.773 -4.039 3.961 1 98.38 46 ALA B O 1
ATOM 2291 N N . PHE B 1 47 ? 12.695 -3.217 1.902 1 98.56 47 PHE B N 1
ATOM 2292 C CA . PHE B 1 47 ? 11.508 -3.99 1.546 1 98.56 47 PHE B CA 1
ATOM 2293 C C . PHE B 1 47 ? 11.898 -5.395 1.102 1 98.56 47 PHE B C 1
ATOM 2295 O O . PHE B 1 47 ? 11.219 -6.367 1.441 1 98.56 47 PHE B O 1
ATOM 2302 N N . LEU B 1 48 ? 12.984 -5.516 0.352 1 98.81 48 LEU B N 1
ATOM 2303 C CA . LEU B 1 48 ? 13.422 -6.801 -0.176 1 98.81 48 LEU B CA 1
ATOM 2304 C C . LEU B 1 48 ? 13.711 -7.785 0.954 1 98.81 48 LEU B C 1
ATOM 2306 O O . LEU B 1 48 ? 13.383 -8.969 0.854 1 98.81 48 LEU B O 1
ATOM 2310 N N . VAL B 1 49 ? 14.266 -7.305 2.035 1 98.44 49 VAL B N 1
ATOM 2311 C CA . VAL B 1 49 ? 14.758 -8.195 3.084 1 98.44 49 VAL B CA 1
ATOM 2312 C C . VAL B 1 49 ? 13.586 -8.75 3.889 1 98.44 49 VAL B C 1
ATOM 2314 O O . VAL B 1 49 ? 13.781 -9.555 4.801 1 98.44 49 VAL B O 1
ATOM 2317 N N . ARG B 1 50 ? 12.359 -8.312 3.578 1 98.25 50 ARG B N 1
ATOM 2318 C CA . ARG B 1 50 ? 11.172 -8.945 4.145 1 98.25 50 ARG B CA 1
ATOM 2319 C C . ARG B 1 50 ? 11.016 -10.367 3.625 1 98.25 50 ARG B C 1
ATOM 2321 O O . ARG B 1 50 ? 10.234 -11.156 4.172 1 98.25 50 ARG B O 1
ATOM 2328 N N . SER B 1 51 ? 11.648 -10.734 2.557 1 98.75 51 SER B N 1
ATOM 2329 C CA . SER B 1 51 ? 11.797 -12.094 2.041 1 98.75 51 SER B CA 1
ATOM 2330 C C . SER B 1 51 ? 13.102 -12.727 2.506 1 98.75 51 SER B C 1
ATOM 2332 O O . SER B 1 51 ? 14.18 -12.172 2.275 1 98.75 51 SER B O 1
ATOM 2334 N N . PRO B 1 52 ? 13.023 -13.875 3.111 1 98.69 52 PRO B N 1
ATOM 2335 C CA . PRO B 1 52 ? 14.25 -14.555 3.521 1 98.69 52 PRO B CA 1
ATOM 2336 C C . PRO B 1 52 ? 15.219 -14.781 2.363 1 98.69 52 PRO B C 1
ATOM 2338 O O . PRO B 1 52 ? 16.438 -14.703 2.549 1 98.69 52 PRO B O 1
ATOM 2341 N N . TYR B 1 53 ? 14.727 -15.094 1.223 1 98.62 53 TYR B N 1
ATOM 2342 C CA . TYR B 1 53 ? 15.547 -15.281 0.032 1 98.62 53 TYR B CA 1
ATOM 2343 C C . TYR B 1 53 ? 16.406 -14.055 -0.252 1 98.62 53 TYR B C 1
ATOM 2345 O O . TYR B 1 53 ? 17.609 -14.156 -0.42 1 98.62 53 TYR B O 1
ATOM 2353 N N . PHE B 1 54 ? 15.844 -12.891 -0.268 1 98.75 54 PHE B N 1
ATOM 2354 C CA . PHE B 1 54 ? 16.547 -11.648 -0.554 1 98.75 54 PHE B CA 1
ATOM 2355 C C . PHE B 1 54 ? 17.375 -11.211 0.643 1 98.75 54 PHE B C 1
ATOM 2357 O O . PHE B 1 54 ? 18.438 -10.594 0.479 1 98.75 54 PHE B O 1
ATOM 2364 N N . GLU B 1 55 ? 16.859 -11.469 1.82 1 98.62 55 GLU B N 1
ATOM 2365 C CA . GLU B 1 55 ? 17.641 -11.148 3.016 1 98.62 55 GLU B CA 1
ATOM 2366 C C . GLU B 1 55 ? 19.016 -11.797 2.971 1 98.62 55 GLU B C 1
ATOM 2368 O O . GLU B 1 55 ? 20.016 -11.156 3.283 1 98.62 55 GLU B O 1
ATOM 2373 N N . ASP B 1 56 ? 19.047 -13.055 2.605 1 98.44 56 ASP B N 1
ATOM 2374 C CA . ASP B 1 56 ? 20.312 -13.789 2.502 1 98.44 56 ASP B CA 1
ATOM 2375 C C . ASP B 1 56 ? 21.234 -13.148 1.479 1 98.44 56 ASP B C 1
ATOM 2377 O O . ASP B 1 56 ? 22.438 -12.969 1.744 1 98.44 56 ASP B O 1
ATOM 2381 N N . ILE B 1 57 ? 20.75 -12.773 0.343 1 98.38 57 ILE B N 1
ATOM 2382 C CA . ILE B 1 57 ? 21.547 -12.18 -0.725 1 98.38 57 ILE B CA 1
ATOM 2383 C C . ILE B 1 57 ? 22.047 -10.812 -0.289 1 98.38 57 ILE B C 1
ATOM 2385 O O . ILE B 1 57 ? 23.234 -10.5 -0.441 1 98.38 57 ILE B O 1
ATOM 2389 N N . CYS B 1 58 ? 21.172 -10.008 0.264 1 97.81 58 CYS B N 1
ATOM 2390 C CA . CYS B 1 58 ? 21.5 -8.633 0.633 1 97.81 58 CYS B CA 1
ATOM 2391 C C . CYS B 1 58 ? 22.531 -8.602 1.752 1 97.81 58 CYS B C 1
ATOM 2393 O O . CYS B 1 58 ? 23.297 -7.645 1.863 1 97.81 58 CYS B O 1
ATOM 2395 N N . SER B 1 59 ? 22.5 -9.609 2.574 1 97.44 59 SER B N 1
ATOM 2396 C CA . SER B 1 59 ? 23.453 -9.688 3.676 1 97.44 59 SER B CA 1
ATOM 2397 C C . SER B 1 59 ? 24.875 -9.805 3.16 1 97.44 59 SER B C 1
ATOM 2399 O O . SER B 1 59 ? 25.828 -9.555 3.898 1 97.44 59 SER B O 1
ATOM 2401 N N . LYS B 1 60 ? 25.016 -10.117 1.909 1 96.62 60 LYS B N 1
ATOM 2402 C CA . LYS B 1 60 ? 26.328 -10.344 1.331 1 96.62 60 LYS B CA 1
ATOM 2403 C C . LYS B 1 60 ? 26.828 -9.102 0.6 1 96.62 60 LYS B C 1
ATOM 2405 O O . LYS B 1 60 ? 27.984 -9.062 0.146 1 96.62 60 LYS B O 1
ATOM 2410 N N . PHE B 1 61 ? 25.969 -8.141 0.458 1 96.38 61 PHE B N 1
ATOM 2411 C CA . PHE B 1 61 ? 26.375 -6.918 -0.222 1 96.38 61 PHE B CA 1
ATOM 2412 C C . PHE B 1 61 ? 27.422 -6.16 0.604 1 96.38 61 PHE B C 1
ATOM 2414 O O . PHE B 1 61 ? 27.297 -6.086 1.829 1 96.38 61 PHE B O 1
ATOM 2421 N N . ALA B 1 62 ? 28.359 -5.52 -0.028 1 92.31 62 ALA B N 1
ATOM 2422 C CA . ALA B 1 62 ? 29.359 -4.672 0.632 1 92.31 62 ALA B CA 1
ATOM 2423 C C . ALA B 1 62 ? 28.734 -3.346 1.064 1 92.31 62 ALA B C 1
ATOM 2425 O O . ALA B 1 62 ? 27.859 -2.811 0.386 1 92.31 62 ALA B O 1
ATOM 2426 N N . GLU B 1 63 ? 29.203 -2.855 2.166 1 89.25 63 GLU B N 1
ATOM 2427 C CA . GLU B 1 63 ? 28.719 -1.568 2.662 1 89.25 63 GLU B CA 1
ATOM 2428 C C . GLU B 1 63 ? 29.656 -0.438 2.254 1 89.25 63 GLU B C 1
ATOM 2430 O O .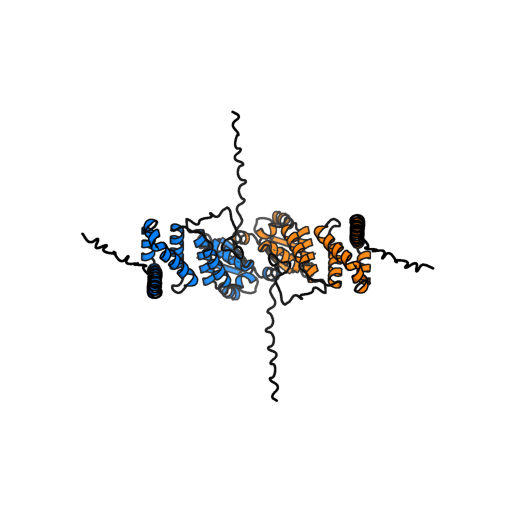 GLU B 1 63 ? 30.156 0.303 3.105 1 89.25 63 GLU B O 1
ATOM 2435 N N . ASP B 1 64 ? 29.984 -0.301 1.012 1 91.38 64 ASP B N 1
ATOM 2436 C CA . ASP B 1 64 ? 30.938 0.694 0.534 1 91.38 64 ASP B CA 1
ATOM 2437 C C . ASP B 1 64 ? 30.312 1.564 -0.561 1 91.38 64 ASP B C 1
ATOM 2439 O O . ASP B 1 64 ? 31.031 2.283 -1.264 1 91.38 64 ASP B O 1
ATOM 2443 N N . GLY B 1 65 ? 29.031 1.414 -0.812 1 88.38 65 GLY B N 1
ATOM 2444 C CA . GLY B 1 65 ? 28.344 2.236 -1.797 1 88.38 65 GLY B CA 1
ATOM 2445 C C . GLY B 1 65 ? 28.359 1.632 -3.188 1 88.38 65 GLY B C 1
ATOM 2446 O O . GLY B 1 65 ? 27.812 2.217 -4.129 1 88.38 65 GLY B O 1
ATOM 2447 N N . SER B 1 66 ? 28.906 0.451 -3.322 1 93.06 66 SER B N 1
ATOM 2448 C CA . SER B 1 66 ? 28.922 -0.23 -4.613 1 93.06 66 SER B CA 1
ATOM 2449 C C . SER B 1 66 ? 27.516 -0.569 -5.078 1 93.06 66 SER B C 1
ATOM 2451 O O . SER B 1 66 ? 26.609 -0.747 -4.258 1 93.06 66 SER B O 1
ATOM 2453 N N . PRO B 1 67 ? 27.375 -0.596 -6.379 1 94.44 67 PRO B N 1
ATOM 2454 C CA . PRO B 1 67 ? 26.062 -0.963 -6.902 1 94.44 67 PRO B CA 1
ATOM 2455 C C . PRO B 1 67 ? 25.609 -2.352 -6.449 1 94.44 67 PRO B C 1
ATOM 2457 O O . PRO B 1 67 ? 26.422 -3.27 -6.363 1 94.44 67 PRO B O 1
ATOM 2460 N N . ARG B 1 68 ? 24.406 -2.461 -6.105 1 97.62 68 ARG B N 1
ATOM 2461 C CA . ARG B 1 68 ? 23.781 -3.711 -5.676 1 97.62 68 ARG B CA 1
ATOM 2462 C C . ARG B 1 68 ? 22.875 -4.277 -6.77 1 97.62 68 ARG B C 1
ATOM 2464 O O . ARG B 1 68 ? 21.938 -3.617 -7.211 1 97.62 68 ARG B O 1
ATOM 2471 N N . HIS B 1 69 ? 23.172 -5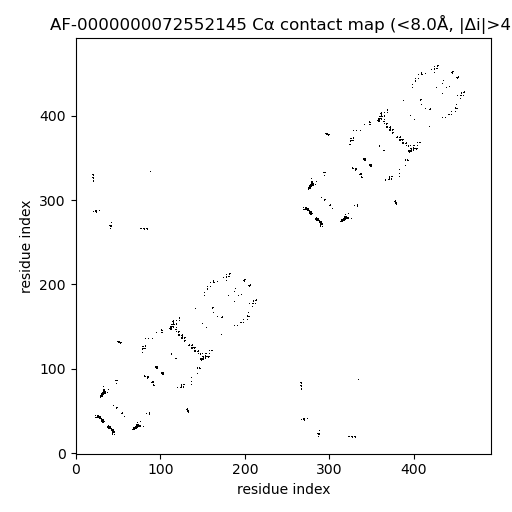.52 -7.172 1 97.19 69 HIS B N 1
ATOM 2472 C CA . HIS B 1 69 ? 22.422 -6.148 -8.25 1 97.19 69 HIS B CA 1
ATOM 2473 C C . HIS B 1 69 ? 22.062 -7.59 -7.906 1 97.19 69 HIS B C 1
ATOM 2475 O O . HIS B 1 69 ? 22.859 -8.305 -7.301 1 97.19 69 HIS B O 1
ATOM 2481 N N . ILE B 1 70 ? 20.891 -7.992 -8.266 1 98.38 70 ILE B N 1
ATOM 2482 C CA . ILE B 1 70 ? 20.422 -9.367 -8.133 1 98.38 70 ILE B CA 1
ATOM 2483 C C . ILE B 1 70 ? 19.875 -9.852 -9.469 1 98.38 70 ILE B C 1
ATOM 2485 O O . ILE B 1 70 ? 19.031 -9.18 -10.086 1 98.38 70 ILE B O 1
ATOM 2489 N N . GLU B 1 71 ? 20.266 -11.008 -9.961 1 98.06 71 GLU B N 1
ATOM 2490 C CA . GLU B 1 71 ? 19.797 -11.594 -11.203 1 98.06 71 GLU B CA 1
ATOM 2491 C C . GLU B 1 71 ? 18.703 -12.625 -10.953 1 98.06 71 GLU B C 1
ATOM 2493 O O . GLU B 1 71 ? 18.859 -13.508 -10.102 1 98.06 71 GLU B O 1
ATOM 2498 N N . LEU B 1 72 ? 17.656 -12.445 -11.625 1 98.31 72 LEU B N 1
ATOM 2499 C CA . LEU B 1 72 ? 16.531 -13.375 -11.594 1 98.31 72 LEU B CA 1
ATOM 2500 C C . LEU B 1 72 ? 16.172 -13.836 -13 1 98.31 72 LEU B C 1
ATOM 2502 O O . LEU B 1 72 ? 15.047 -13.602 -13.477 1 98.31 72 LEU B O 1
ATOM 2506 N N . PRO B 1 73 ? 17.031 -14.594 -13.625 1 97.31 73 PRO B N 1
ATOM 2507 C CA . PRO B 1 73 ? 16.875 -14.906 -15.047 1 97.31 73 PRO B CA 1
ATOM 2508 C C . PRO B 1 73 ? 15.688 -15.812 -15.336 1 97.31 73 PRO B C 1
ATOM 2510 O O . PRO B 1 73 ? 15.094 -15.734 -16.406 1 97.31 73 PRO B O 1
ATOM 2513 N N . ASP B 1 74 ? 15.219 -16.625 -14.453 1 95.81 74 ASP B N 1
ATOM 2514 C CA . ASP B 1 74 ? 14.203 -17.641 -14.727 1 95.81 74 ASP B CA 1
ATOM 2515 C C . ASP B 1 74 ? 12.836 -17.203 -14.219 1 95.81 74 ASP B C 1
ATOM 2517 O O . ASP B 1 74 ? 11.875 -17.984 -14.258 1 95.81 74 ASP B O 1
ATOM 2521 N N . GLU B 1 75 ? 12.766 -15.969 -13.75 1 97.06 75 GLU B N 1
ATOM 2522 C CA . GLU B 1 75 ? 11.516 -15.57 -13.109 1 97.06 75 GLU B CA 1
ATOM 2523 C C . GLU B 1 75 ? 10.633 -14.766 -14.062 1 97.06 75 GLU B C 1
ATOM 2525 O O . GLU B 1 75 ? 11.133 -14.094 -14.961 1 97.06 75 GLU B O 1
ATOM 2530 N N . ASP B 1 76 ? 9.336 -14.938 -13.852 1 95.88 76 ASP B N 1
ATOM 2531 C CA . ASP B 1 76 ? 8.32 -14.211 -14.609 1 95.88 76 ASP B CA 1
ATOM 2532 C C . ASP B 1 76 ? 8.234 -12.758 -14.156 1 95.88 76 ASP B C 1
ATOM 2534 O O . ASP B 1 76 ? 8.062 -12.484 -12.969 1 95.88 76 ASP B O 1
ATOM 2538 N N . PHE B 1 77 ? 8.258 -11.812 -15.07 1 96.69 77 PHE B N 1
ATOM 2539 C CA . PHE B 1 77 ? 8.305 -10.383 -14.781 1 96.69 77 PHE B CA 1
ATOM 2540 C C . PHE B 1 77 ? 7.062 -9.953 -14 1 96.69 77 PHE B C 1
ATOM 2542 O O . PHE B 1 77 ? 7.168 -9.258 -12.992 1 96.69 77 PHE B O 1
ATOM 2549 N N . ASP B 1 78 ? 5.914 -10.359 -14.516 1 96.38 78 ASP B N 1
ATOM 2550 C CA . ASP B 1 78 ? 4.664 -9.945 -13.883 1 96.38 78 ASP B CA 1
ATOM 2551 C C . ASP B 1 78 ? 4.551 -10.508 -12.469 1 96.38 78 ASP B C 1
ATOM 2553 O O . ASP B 1 78 ? 4.109 -9.812 -11.555 1 96.38 78 ASP B O 1
ATOM 2557 N N . ALA B 1 79 ? 4.93 -11.711 -12.258 1 98 79 ALA B N 1
ATOM 2558 C CA . ALA B 1 79 ? 4.887 -12.336 -10.938 1 98 79 ALA B CA 1
ATOM 2559 C C . ALA B 1 79 ? 5.832 -11.633 -9.961 1 98 79 ALA B C 1
ATOM 2561 O O . ALA B 1 79 ? 5.465 -11.367 -8.82 1 98 79 ALA B O 1
ATOM 2562 N N . VAL B 1 80 ? 7.027 -11.273 -10.492 1 98.69 80 VAL B N 1
ATOM 2563 C CA . VAL B 1 80 ? 8 -10.57 -9.656 1 98.69 80 VAL B CA 1
ATOM 2564 C C . VAL B 1 80 ? 7.457 -9.188 -9.289 1 98.69 80 VAL B C 1
ATOM 2566 O O . VAL B 1 80 ? 7.59 -8.742 -8.148 1 98.69 80 VAL B O 1
ATOM 2569 N N . GLY B 1 81 ? 6.84 -8.562 -10.266 1 98.5 81 GLY B N 1
ATOM 2570 C CA . GLY B 1 81 ? 6.227 -7.27 -10.008 1 98.5 81 GLY B CA 1
ATOM 2571 C C . GLY B 1 81 ? 5.188 -7.312 -8.898 1 98.5 81 GLY B C 1
ATOM 2572 O O . GLY B 1 81 ? 5.195 -6.469 -8 1 98.5 81 GLY B O 1
ATOM 2573 N N . CYS B 1 82 ? 4.352 -8.289 -8.961 1 98.62 82 CYS B N 1
ATOM 2574 C CA . CYS B 1 82 ? 3.316 -8.453 -7.945 1 98.62 82 CYS B CA 1
ATOM 2575 C C . CYS B 1 82 ? 3.928 -8.805 -6.594 1 98.62 82 CYS B C 1
ATOM 2577 O O . CYS B 1 82 ? 3.455 -8.344 -5.555 1 98.62 82 CYS B O 1
ATOM 2579 N N . PHE B 1 83 ? 4.957 -9.633 -6.629 1 98.88 83 PHE B N 1
ATOM 2580 C CA . PHE B 1 83 ? 5.688 -9.992 -5.418 1 98.88 83 PHE B CA 1
ATOM 2581 C C . PHE B 1 83 ? 6.25 -8.75 -4.738 1 98.88 83 PHE B C 1
ATOM 2583 O O . PHE B 1 83 ? 6.07 -8.555 -3.533 1 98.88 83 PHE B O 1
ATOM 2590 N N . LEU B 1 84 ? 6.863 -7.828 -5.5 1 98.88 84 LEU B N 1
ATOM 2591 C CA . LEU B 1 84 ? 7.43 -6.59 -4.977 1 98.88 84 LEU B CA 1
ATOM 2592 C C . LEU B 1 84 ? 6.328 -5.652 -4.496 1 98.88 84 LEU B C 1
ATOM 2594 O O . LEU B 1 84 ? 6.465 -5.012 -3.451 1 98.88 84 LEU B O 1
ATOM 2598 N N . GLU B 1 85 ? 5.27 -5.594 -5.281 1 98.75 85 GLU B N 1
ATOM 2599 C CA . GLU B 1 85 ? 4.133 -4.785 -4.855 1 98.75 85 GLU B CA 1
ATOM 2600 C C . GLU B 1 85 ? 3.654 -5.191 -3.465 1 98.75 85 GLU B C 1
ATOM 2602 O O . GLU B 1 85 ? 3.357 -4.332 -2.631 1 98.75 85 GLU B O 1
ATOM 2607 N N . PHE B 1 86 ? 3.637 -6.453 -3.258 1 98.81 86 PHE B N 1
ATOM 2608 C CA . PHE B 1 86 ? 3.217 -6.957 -1.955 1 98.81 86 PHE B CA 1
ATOM 2609 C C . PHE B 1 86 ? 4.203 -6.539 -0.871 1 98.81 86 PHE B C 1
ATOM 2611 O O . PHE B 1 86 ? 3.801 -6.16 0.231 1 98.81 86 PHE B O 1
ATOM 2618 N N . LEU B 1 87 ? 5.445 -6.625 -1.137 1 98.75 87 LEU B N 1
ATOM 2619 C CA . LEU B 1 87 ? 6.449 -6.246 -0.149 1 98.75 87 LEU B CA 1
ATOM 2620 C C . LEU B 1 87 ? 6.312 -4.773 0.228 1 98.75 87 LEU B C 1
ATOM 2622 O O . LEU B 1 87 ? 6.559 -4.398 1.376 1 98.75 87 LEU B O 1
ATOM 2626 N N . TYR B 1 88 ? 5.926 -3.934 -0.727 1 98.44 88 TYR B N 1
ATOM 2627 C CA . TYR B 1 88 ? 5.805 -2.5 -0.493 1 98.44 88 TYR B CA 1
ATOM 2628 C C . TYR B 1 88 ? 4.484 -2.17 0.191 1 98.44 88 TYR B C 1
ATOM 2630 O O . TYR B 1 88 ? 4.422 -1.279 1.042 1 98.44 88 TYR B O 1
ATOM 2638 N N . THR B 1 89 ? 3.418 -2.912 -0.188 1 97.56 89 THR B N 1
ATOM 2639 C CA . THR B 1 89 ? 2.092 -2.391 0.121 1 97.56 89 THR B CA 1
ATOM 2640 C C . THR B 1 89 ? 1.313 -3.371 0.993 1 97.56 89 THR B C 1
ATOM 2642 O O . THR B 1 89 ? 0.3 -3.008 1.593 1 97.56 89 THR B O 1
ATOM 2645 N N . GLY B 1 90 ? 1.755 -4.66 1.018 1 97.12 90 GLY B N 1
ATOM 2646 C CA . GLY B 1 90 ? 1.017 -5.699 1.717 1 97.12 90 GLY B CA 1
ATOM 2647 C C . GLY B 1 90 ? -0.095 -6.305 0.883 1 97.12 90 GLY B C 1
ATOM 2648 O O . GLY B 1 90 ? -0.881 -7.117 1.38 1 97.12 90 GLY B O 1
ATOM 2649 N N . GLU B 1 91 ? -0.181 -5.906 -0.387 1 97.75 91 GLU B N 1
ATOM 2650 C CA . GLU B 1 91 ? -1.181 -6.379 -1.34 1 97.75 91 GLU B CA 1
ATOM 2651 C C . GLU B 1 91 ? -0.657 -6.305 -2.771 1 97.75 91 GLU B C 1
ATOM 2653 O O . GLU B 1 91 ? 0.437 -5.793 -3.012 1 97.75 91 GLU B O 1
ATOM 2658 N N . TYR B 1 92 ? -1.339 -6.926 -3.73 1 98.19 92 TYR B N 1
ATOM 2659 C CA . TYR B 1 92 ? -1.029 -6.762 -5.145 1 98.19 92 TYR B CA 1
ATOM 2660 C C . TYR B 1 92 ? -2.301 -6.746 -5.984 1 98.19 92 TYR B C 1
ATOM 2662 O O . TYR B 1 92 ? -3.359 -7.184 -5.527 1 98.19 92 TYR B O 1
ATOM 2670 N N . PHE B 1 93 ? -2.211 -6.234 -7.113 1 96.62 93 PHE B N 1
ATOM 2671 C CA . PHE B 1 93 ? -3.367 -6.051 -7.98 1 96.62 93 PHE B CA 1
ATOM 2672 C C . PHE B 1 93 ? -3.691 -7.34 -8.727 1 96.62 93 PHE B C 1
ATOM 2674 O O . PHE B 1 93 ? -2.789 -8.055 -9.164 1 96.62 93 PHE B O 1
ATOM 2681 N N . PRO B 1 94 ? -4.918 -7.613 -8.93 1 96.88 94 PRO B N 1
ATOM 2682 C CA . PRO B 1 94 ? -6.125 -6.992 -8.375 1 96.88 94 PRO B CA 1
ATOM 2683 C C . PRO B 1 94 ? -6.328 -7.32 -6.895 1 96.88 94 PRO B C 1
ATOM 2685 O O . PRO B 1 94 ? -6.098 -8.453 -6.473 1 96.88 94 PRO B O 1
ATOM 2688 N N . ARG B 1 95 ? -6.789 -6.324 -6.133 1 96.62 95 ARG B N 1
ATOM 2689 C CA . ARG B 1 95 ? -6.93 -6.465 -4.688 1 96.62 95 ARG B CA 1
ATOM 2690 C C . ARG B 1 95 ? -8.141 -7.32 -4.336 1 96.62 95 ARG B C 1
ATOM 2692 O O . ARG B 1 95 ? -9.164 -7.277 -5.027 1 96.62 95 ARG B O 1
ATOM 2699 N N . LYS B 1 96 ? -8.016 -8.062 -3.305 1 96.56 96 LYS B N 1
ATOM 2700 C CA . LYS B 1 96 ? -9.141 -8.82 -2.773 1 96.56 96 LYS B CA 1
ATOM 2701 C C . LYS B 1 96 ? -10.094 -7.914 -1.997 1 96.56 96 LYS B C 1
ATOM 2703 O O . LYS B 1 96 ? -9.656 -7.109 -1.169 1 96.56 96 LYS B O 1
ATOM 2708 N N . ILE B 1 97 ? -11.398 -7.988 -2.238 1 93.44 97 ILE B N 1
ATOM 2709 C CA . ILE B 1 97 ? -12.398 -7.199 -1.523 1 93.44 97 ILE B CA 1
ATOM 2710 C C . ILE B 1 97 ? -12.695 -7.848 -0.172 1 93.44 97 ILE B C 1
ATOM 2712 O O . ILE B 1 97 ? -13.016 -9.031 -0.104 1 93.44 97 ILE B O 1
ATOM 2716 N N . ALA B 1 98 ? -12.555 -7.027 0.833 1 87.06 98 ALA B N 1
ATOM 2717 C CA . ALA B 1 98 ? -12.695 -7.531 2.195 1 87.06 98 ALA B CA 1
ATOM 2718 C C . ALA B 1 98 ? -14.07 -8.148 2.412 1 87.06 98 ALA B C 1
ATOM 2720 O O . ALA B 1 98 ? -15.094 -7.543 2.066 1 87.06 98 ALA B O 1
ATOM 2721 N N . GLY B 1 99 ? -14.055 -9.305 2.971 1 87.56 99 GLY B N 1
ATOM 2722 C CA . GLY B 1 99 ? -15.297 -9.953 3.359 1 87.56 99 GLY B CA 1
ATOM 2723 C C . GLY B 1 99 ? -16 -10.641 2.205 1 87.56 99 GLY B C 1
ATOM 2724 O O . GLY B 1 99 ? -17.094 -11.195 2.375 1 87.56 99 GLY B O 1
ATOM 2725 N N . GLN B 1 100 ? -15.406 -10.555 1.044 1 90.75 100 GLN B N 1
ATOM 2726 C CA . GLN B 1 100 ? -16.031 -11.164 -0.127 1 90.75 100 GLN B CA 1
ATOM 2727 C C . GLN B 1 100 ? -15.055 -12.078 -0.862 1 90.75 100 GLN B C 1
ATOM 2729 O O . GLN B 1 100 ? -13.844 -11.992 -0.65 1 90.75 100 GLN B O 1
ATOM 2734 N N . ARG B 1 101 ? -15.633 -12.961 -1.62 1 93.12 101 ARG B N 1
ATOM 2735 C CA . ARG B 1 101 ? -14.836 -13.828 -2.484 1 93.12 101 ARG B CA 1
ATOM 2736 C C . ARG B 1 101 ? -14.734 -13.25 -3.895 1 93.12 101 ARG B C 1
ATOM 2738 O O . ARG B 1 101 ? -15.047 -13.93 -4.871 1 93.12 101 ARG B O 1
ATOM 2745 N N . THR B 1 102 ? -14.352 -12.055 -3.938 1 95 102 THR B N 1
ATOM 2746 C CA . THR B 1 102 ? -14.25 -11.344 -5.211 1 95 102 THR B CA 1
ATOM 2747 C C . THR B 1 102 ? -13.055 -10.406 -5.211 1 95 102 THR B C 1
ATOM 2749 O O . THR B 1 102 ? -12.586 -9.977 -4.148 1 95 102 THR B O 1
ATOM 2752 N N . LEU B 1 103 ? -12.523 -10.164 -6.355 1 96.56 103 LEU B N 1
ATOM 2753 C CA . LEU B 1 103 ? -11.422 -9.234 -6.547 1 96.56 103 LEU B CA 1
ATOM 2754 C C . LEU B 1 103 ? -11.922 -7.902 -7.105 1 96.56 103 LEU B C 1
ATOM 2756 O O . LEU B 1 103 ? -13.039 -7.82 -7.617 1 96.56 103 LEU B O 1
ATOM 2760 N N . GLU B 1 104 ? -11.078 -6.906 -6.879 1 95 104 GLU B N 1
ATOM 2761 C CA . GLU B 1 104 ? -11.43 -5.609 -7.453 1 95 104 GLU B CA 1
ATOM 2762 C C . GLU B 1 104 ? -11.586 -5.699 -8.969 1 95 104 GLU B C 1
ATOM 2764 O O . GLU B 1 104 ? -10.836 -6.426 -9.633 1 95 104 GLU B O 1
ATOM 2769 N N . HIS B 1 105 ? -12.539 -4.961 -9.461 1 91.25 105 HIS B N 1
ATOM 2770 C CA . HIS B 1 105 ? -12.891 -5.031 -10.875 1 91.25 105 HIS B CA 1
ATOM 2771 C C . HIS B 1 105 ? -11.883 -4.27 -11.727 1 91.25 105 HIS B C 1
ATOM 2773 O O . HIS B 1 105 ? -11.438 -3.186 -11.352 1 91.25 105 HIS B O 1
ATOM 2779 N N . ASP B 1 106 ? -11.492 -4.852 -12.766 1 90.81 106 ASP B N 1
ATOM 2780 C CA . ASP B 1 106 ? -10.672 -4.258 -13.82 1 90.81 106 ASP B CA 1
ATOM 2781 C C . ASP B 1 106 ? -11.266 -4.547 -15.195 1 90.81 106 ASP B C 1
ATOM 2783 O O . ASP B 1 106 ? -11.391 -5.707 -15.594 1 90.81 106 ASP B O 1
ATOM 2787 N N . PRO B 1 107 ? -11.578 -3.48 -15.891 1 90.38 107 PRO B N 1
ATOM 2788 C CA . PRO B 1 107 ? -12.242 -3.672 -17.188 1 90.38 107 PRO B CA 1
ATOM 2789 C C . PRO B 1 107 ? -11.398 -4.477 -18.172 1 90.38 107 PRO B C 1
ATOM 2791 O O . PRO B 1 107 ? -11.938 -5.078 -19.109 1 90.38 107 PRO B O 1
ATOM 2794 N N . SER B 1 108 ? -10.125 -4.504 -18 1 89.12 108 SER B N 1
ATOM 2795 C CA . SER B 1 108 ? -9.234 -5.215 -18.906 1 89.12 108 SER B CA 1
ATOM 2796 C C . SER B 1 108 ? -9.203 -6.707 -18.609 1 89.12 108 SER B C 1
ATOM 2798 O O . SER B 1 108 ? -8.672 -7.496 -19.391 1 89.12 108 SER B O 1
ATOM 2800 N N . ILE B 1 109 ? -9.844 -7.121 -17.562 1 90.12 109 ILE B N 1
ATOM 2801 C CA . ILE B 1 109 ? -9.852 -8.516 -17.156 1 90.12 109 ILE B CA 1
ATOM 2802 C C . ILE B 1 109 ? -11.242 -9.117 -17.375 1 90.12 109 ILE B C 1
ATOM 2804 O O . ILE B 1 109 ? -12.219 -8.664 -16.781 1 90.12 109 ILE B O 1
ATOM 2808 N N . PRO B 1 110 ? -11.336 -10.094 -18.141 1 92 110 PRO B N 1
ATOM 2809 C CA . PRO B 1 110 ? -12.641 -10.719 -18.359 1 92 110 PRO B CA 1
ATOM 2810 C C . PRO B 1 110 ? -13.219 -11.336 -17.078 1 92 110 PRO B C 1
ATOM 2812 O O . PRO B 1 110 ? -12.469 -11.836 -16.234 1 92 110 PRO B O 1
ATOM 2815 N N . PRO B 1 111 ? -14.523 -11.359 -16.984 1 92.5 111 PRO B N 1
ATOM 2816 C CA . PRO B 1 111 ? -15.164 -11.891 -15.773 1 92.5 111 PRO B CA 1
ATOM 2817 C C . PRO B 1 111 ? -14.984 -13.406 -15.633 1 92.5 111 PRO B C 1
ATOM 2819 O O . PRO B 1 111 ? -15 -13.93 -14.516 1 92.5 111 PRO B O 1
ATOM 2822 N N . ILE B 1 112 ? -14.914 -14.07 -16.719 1 95.06 112 ILE B N 1
ATOM 2823 C CA . ILE B 1 112 ? -14.688 -15.516 -16.719 1 95.06 112 ILE B CA 1
ATOM 2824 C C . ILE B 1 112 ? -13.305 -15.82 -17.281 1 95.06 112 ILE B C 1
ATOM 2826 O O . ILE B 1 112 ? -12.945 -15.32 -18.359 1 95.06 112 ILE B O 1
ATOM 2830 N N . ASP B 1 113 ? -12.578 -16.562 -16.547 1 95.69 113 ASP B N 1
ATOM 2831 C CA . ASP B 1 113 ? -11.234 -16.953 -16.969 1 95.69 113 ASP B CA 1
ATOM 2832 C C . ASP B 1 113 ? -11.281 -18.172 -17.875 1 95.69 113 ASP B C 1
ATOM 2834 O O . ASP B 1 113 ? -11.039 -19.297 -17.438 1 95.69 113 ASP B O 1
ATOM 2838 N N . ASP B 1 114 ? -11.328 -17.969 -19.109 1 92.38 114 ASP B N 1
ATOM 2839 C CA . ASP B 1 114 ? -11.492 -19.047 -20.078 1 92.38 114 ASP B CA 1
ATOM 2840 C C . ASP B 1 114 ? -10.141 -19.656 -20.453 1 92.38 114 ASP B C 1
ATOM 2842 O O . ASP B 1 114 ? -10.055 -20.844 -20.766 1 92.38 114 ASP B O 1
ATOM 2846 N N . SER B 1 115 ? -9.156 -18.859 -20.391 1 93.12 115 SER B N 1
ATOM 2847 C CA . SER B 1 115 ? -7.848 -19.312 -20.859 1 93.12 115 SER B CA 1
ATOM 2848 C C . SER B 1 115 ? -6.969 -19.75 -19.688 1 93.12 115 SER B C 1
ATOM 2850 O O . SER B 1 115 ? -5.93 -20.375 -19.891 1 93.12 115 SER B O 1
ATOM 2852 N N . GLY B 1 116 ? -7.367 -19.406 -18.469 1 95.94 116 GLY B N 1
ATOM 2853 C CA . GLY B 1 116 ? -6.578 -19.734 -17.281 1 95.94 116 GLY B CA 1
ATOM 2854 C C . GLY B 1 116 ? -5.551 -18.672 -16.938 1 95.94 116 GLY B C 1
ATOM 2855 O O . GLY B 1 116 ? -4.801 -18.812 -15.977 1 95.94 116 GLY B O 1
ATOM 2856 N N . ILE B 1 117 ? -5.598 -17.594 -17.688 1 96.5 117 ILE B N 1
ATOM 2857 C CA . ILE B 1 117 ? -4.578 -16.562 -17.547 1 96.5 117 ILE B CA 1
ATOM 2858 C C . ILE B 1 117 ? -4.637 -15.961 -16.156 1 96.5 117 ILE B C 1
ATOM 2860 O O . ILE B 1 117 ? -3.602 -15.719 -15.523 1 96.5 117 ILE B O 1
ATOM 2864 N N . GLN B 1 118 ? -5.801 -15.734 -15.633 1 96.81 118 GLN B N 1
ATOM 2865 C CA . GLN B 1 118 ? -5.953 -15.141 -14.305 1 96.81 118 GLN B CA 1
ATOM 2866 C C . GLN B 1 118 ? -5.547 -16.125 -13.211 1 96.81 118 GLN B C 1
ATOM 2868 O O . GLN B 1 118 ? -4.855 -15.75 -12.258 1 96.81 118 GLN B O 1
ATOM 2873 N N . LEU B 1 119 ? -5.957 -17.359 -13.367 1 97.88 119 LEU B N 1
ATOM 2874 C CA . LEU B 1 119 ? -5.555 -18.406 -12.422 1 97.88 119 LEU B CA 1
ATOM 2875 C C . LEU B 1 119 ? -4.039 -18.547 -12.383 1 97.88 119 LEU B C 1
ATOM 2877 O O . LEU B 1 119 ? -3.441 -18.609 -11.305 1 97.88 119 LEU B O 1
ATOM 2881 N N . LEU B 1 120 ? -3.48 -18.516 -13.516 1 98.12 120 LEU B N 1
ATOM 2882 C CA . LEU B 1 120 ? -2.043 -18.734 -13.648 1 98.12 120 LEU B CA 1
ATOM 2883 C C . LEU B 1 120 ? -1.264 -17.578 -13.016 1 98.12 120 LEU B C 1
ATOM 2885 O O . LEU B 1 120 ? -0.202 -17.797 -12.43 1 98.12 120 LEU B O 1
ATOM 2889 N N . LYS B 1 121 ? -1.779 -16.422 -13.164 1 97.62 121 LYS B N 1
ATOM 2890 C CA . LYS B 1 121 ? -1.147 -15.273 -12.539 1 97.62 121 LYS B CA 1
ATOM 2891 C C . LYS B 1 121 ? -0.974 -15.484 -11.039 1 97.62 121 LYS B C 1
ATOM 2893 O O . LYS B 1 121 ? 0.134 -15.352 -10.508 1 97.62 121 LYS B O 1
ATOM 2898 N N . HIS B 1 122 ? -2.002 -15.828 -10.43 1 98.56 122 HIS B N 1
ATOM 2899 C CA . HIS B 1 122 ? -1.965 -16 -8.977 1 98.56 122 HIS B CA 1
ATOM 2900 C C . HIS B 1 122 ? -1.194 -17.266 -8.594 1 98.56 122 HIS B C 1
ATOM 2902 O O . HIS B 1 122 ? -0.534 -17.297 -7.555 1 98.56 122 HIS B O 1
ATOM 2908 N N . ALA B 1 123 ? -1.266 -18.266 -9.406 1 98.75 123 ALA B N 1
ATOM 2909 C CA . ALA B 1 123 ? -0.505 -19.484 -9.141 1 98.75 123 ALA B CA 1
ATOM 2910 C C . ALA B 1 123 ? 0.996 -19.219 -9.18 1 98.75 123 ALA B C 1
ATOM 2912 O O . ALA B 1 123 ? 1.748 -19.734 -8.352 1 98.75 123 ALA B O 1
ATOM 2913 N N . LYS B 1 124 ? 1.387 -18.422 -10.156 1 98.62 124 LYS B N 1
ATOM 2914 C CA . LYS B 1 124 ? 2.797 -18.062 -10.266 1 98.62 124 LYS B CA 1
ATOM 2915 C C . LYS B 1 124 ? 3.25 -17.266 -9.047 1 98.62 124 LYS B C 1
ATOM 2917 O O . LYS B 1 124 ? 4.359 -17.453 -8.547 1 98.62 124 LYS B O 1
ATOM 2922 N N . ILE B 1 125 ? 2.436 -16.391 -8.578 1 98.81 125 ILE B N 1
ATOM 2923 C CA . ILE B 1 125 ? 2.736 -15.602 -7.391 1 98.81 125 ILE B CA 1
ATOM 2924 C C . ILE B 1 125 ? 2.791 -16.516 -6.168 1 98.81 125 ILE B C 1
ATOM 2926 O O . ILE B 1 125 ? 3.668 -16.359 -5.312 1 98.81 125 ILE B O 1
ATOM 2930 N N . TYR B 1 126 ? 1.895 -17.469 -6.105 1 98.81 126 TYR B N 1
ATOM 2931 C CA . TYR B 1 126 ? 1.883 -18.453 -5.027 1 98.81 126 TYR B CA 1
ATOM 2932 C C . TYR B 1 126 ? 3.205 -19.219 -4.965 1 98.81 126 TYR B C 1
ATOM 2934 O O . TYR B 1 126 ? 3.812 -19.328 -3.896 1 98.81 126 TYR B O 1
ATOM 2942 N N . THR B 1 127 ? 3.646 -19.703 -6.047 1 98.62 127 THR B N 1
ATOM 2943 C CA . THR B 1 127 ? 4.863 -20.516 -6.082 1 98.62 127 THR B CA 1
ATOM 2944 C C . THR B 1 127 ? 6.09 -19.656 -5.805 1 98.62 127 THR B C 1
ATOM 2946 O O . THR B 1 127 ? 7.035 -20.109 -5.152 1 98.62 127 THR B O 1
ATOM 2949 N N . LEU B 1 128 ? 6.094 -18.438 -6.297 1 98.56 128 LEU B N 1
ATOM 2950 C CA . LEU B 1 128 ? 7.188 -17.5 -6.023 1 98.56 128 LEU B CA 1
ATOM 2951 C C . LEU B 1 128 ? 7.273 -17.203 -4.531 1 98.56 128 LEU B C 1
ATOM 2953 O O . LEU B 1 128 ? 8.367 -17.172 -3.963 1 98.56 128 LEU B O 1
ATOM 2957 N N . ALA B 1 129 ? 6.109 -16.891 -3.953 1 98.81 129 ALA B N 1
ATOM 2958 C CA . ALA B 1 129 ? 6.035 -16.594 -2.523 1 98.81 129 ALA B CA 1
ATOM 2959 C C . ALA B 1 129 ? 6.57 -17.766 -1.701 1 98.81 129 ALA B C 1
ATOM 2961 O O . ALA B 1 129 ? 7.25 -17.562 -0.693 1 98.81 129 ALA B O 1
ATOM 2962 N N . GLN B 1 130 ? 6.199 -18.938 -2.119 1 98.31 130 GLN B N 1
ATOM 2963 C CA . GLN B 1 130 ? 6.711 -20.141 -1.476 1 98.31 130 GLN B CA 1
ATOM 2964 C C . GLN B 1 130 ? 8.227 -20.25 -1.622 1 98.31 130 GLN B C 1
ATOM 2966 O O . GLN B 1 130 ? 8.938 -20.484 -0.643 1 98.31 130 GLN B O 1
ATOM 2971 N N . LYS B 1 131 ? 8.711 -20.062 -2.787 1 98 131 LYS B N 1
ATOM 2972 C CA . LYS B 1 131 ? 10.133 -20.172 -3.111 1 98 131 LYS B CA 1
ATOM 2973 C C . LYS B 1 131 ? 10.945 -19.125 -2.346 1 98 131 LYS B C 1
ATOM 2975 O O . LYS B 1 131 ? 12.055 -19.406 -1.887 1 98 131 LYS B O 1
ATOM 2980 N N . TRP B 1 132 ? 10.406 -17.922 -2.227 1 98.75 132 TRP B N 1
ATOM 2981 C CA . TRP B 1 132 ? 11.156 -16.812 -1.649 1 98.75 132 TRP B CA 1
ATOM 2982 C C . TRP B 1 132 ? 10.758 -16.578 -0.196 1 98.75 132 TRP B C 1
ATOM 2984 O O . TRP B 1 132 ? 11.203 -15.609 0.431 1 98.75 132 TRP B O 1
ATOM 2994 N N . GLY B 1 133 ? 9.875 -17.344 0.36 1 98.5 133 GLY B N 1
ATOM 2995 C CA . GLY B 1 133 ? 9.648 -17.469 1.791 1 98.5 133 GLY B CA 1
ATOM 2996 C C . GLY B 1 133 ? 8.727 -16.406 2.344 1 98.5 133 GLY B C 1
ATOM 2997 O O . GLY B 1 133 ? 8.922 -15.922 3.463 1 98.5 133 GLY B O 1
ATOM 2998 N N . VAL B 1 134 ? 7.777 -15.984 1.634 1 98.75 134 VAL B N 1
ATOM 2999 C CA . VAL B 1 134 ? 6.82 -15 2.131 1 98.75 134 VAL B CA 1
ATOM 3000 C C . VAL B 1 134 ? 5.449 -15.656 2.301 1 98.75 134 VAL B C 1
ATOM 3002 O O . VAL B 1 134 ? 4.605 -15.586 1.406 1 98.75 134 VAL B O 1
ATOM 3005 N N . ALA B 1 135 ? 5.188 -16.109 3.463 1 98.62 135 ALA B N 1
ATOM 3006 C CA . ALA B 1 135 ? 4.016 -16.938 3.762 1 98.62 135 ALA B CA 1
ATOM 3007 C C . ALA B 1 135 ? 2.727 -16.141 3.598 1 98.62 135 ALA B C 1
ATOM 3009 O O . ALA B 1 135 ? 1.724 -16.656 3.107 1 98.62 135 ALA B O 1
ATOM 3010 N N . ALA B 1 136 ? 2.775 -14.906 4.023 1 98.69 136 ALA B N 1
ATOM 3011 C CA . ALA B 1 136 ? 1.578 -14.07 3.93 1 98.69 136 ALA B CA 1
ATOM 3012 C C . ALA B 1 136 ? 1.156 -13.883 2.475 1 98.69 136 ALA B C 1
ATOM 3014 O O . ALA B 1 136 ? -0.037 -13.891 2.162 1 98.69 136 ALA B O 1
ATOM 3015 N N . LEU B 1 137 ? 2.113 -13.703 1.628 1 98.81 137 LEU B N 1
ATOM 3016 C CA . LEU B 1 137 ? 1.815 -13.555 0.207 1 98.81 137 LEU B CA 1
ATOM 3017 C C . LEU B 1 137 ? 1.318 -14.875 -0.382 1 98.81 137 LEU B C 1
ATOM 3019 O O . LEU B 1 137 ? 0.427 -14.883 -1.234 1 98.81 137 LEU B O 1
ATOM 3023 N N . GLN B 1 138 ? 1.91 -15.961 0.037 1 98.69 138 GLN B N 1
ATOM 3024 C CA . GLN B 1 138 ? 1.447 -17.266 -0.403 1 98.69 138 GLN B CA 1
ATOM 3025 C C . GLN B 1 138 ? -0.031 -17.469 -0.081 1 98.69 138 GLN B C 1
ATOM 3027 O O . GLN B 1 138 ? -0.806 -17.906 -0.936 1 98.69 138 GLN B O 1
ATOM 3032 N N . THR B 1 139 ? -0.389 -17.125 1.09 1 98.38 139 THR B N 1
ATOM 3033 C CA . THR B 1 139 ? -1.77 -17.25 1.544 1 98.38 139 THR B CA 1
ATOM 3034 C C . THR B 1 139 ? -2.684 -16.328 0.736 1 98.38 139 THR B C 1
ATOM 3036 O O . THR B 1 139 ? -3.764 -16.734 0.305 1 98.38 139 THR B O 1
ATOM 3039 N N . LEU B 1 140 ? -2.215 -15.148 0.52 1 98.5 140 LEU B N 1
ATOM 3040 C CA . LEU B 1 140 ? -3.004 -14.188 -0.244 1 98.5 140 LEU B CA 1
ATOM 3041 C C . LEU B 1 140 ? -3.244 -14.688 -1.664 1 98.5 140 LEU B C 1
ATOM 3043 O O . LEU B 1 140 ? -4.359 -14.602 -2.178 1 98.5 140 LEU B O 1
ATOM 3047 N N . ALA B 1 141 ? -2.234 -15.164 -2.299 1 98.69 141 ALA B N 1
ATOM 3048 C CA . ALA B 1 141 ? -2.35 -15.68 -3.662 1 98.69 141 ALA B CA 1
ATOM 3049 C C . ALA B 1 141 ? -3.318 -16.859 -3.727 1 98.69 141 ALA B C 1
ATOM 3051 O O . ALA B 1 141 ? -4.141 -16.938 -4.641 1 98.69 141 ALA B O 1
ATOM 3052 N N . ALA B 1 142 ? -3.232 -17.719 -2.744 1 98 142 ALA B N 1
ATOM 3053 C CA . ALA B 1 142 ? -4.16 -18.844 -2.676 1 98 142 ALA B CA 1
ATOM 3054 C C . ALA B 1 142 ? -5.602 -18.359 -2.564 1 98 142 ALA B C 1
ATOM 3056 O O . ALA B 1 142 ? -6.492 -18.875 -3.248 1 98 142 ALA B O 1
ATOM 3057 N N . ASN B 1 143 ? -5.816 -17.438 -1.723 1 97.75 143 ASN B N 1
ATOM 3058 C CA . ASN B 1 143 ? -7.148 -16.875 -1.555 1 97.75 143 ASN B CA 1
ATOM 3059 C C . ASN B 1 143 ? -7.66 -16.25 -2.852 1 97.75 143 ASN B C 1
ATOM 3061 O O . ASN B 1 143 ? -8.836 -16.375 -3.184 1 97.75 143 ASN B O 1
ATOM 3065 N N . LYS B 1 144 ? -6.785 -15.602 -3.551 1 98.12 144 LYS B N 1
ATOM 3066 C CA . LYS B 1 144 ? -7.199 -14.938 -4.781 1 98.12 144 LYS B CA 1
ATOM 3067 C C . LYS B 1 144 ? -7.531 -15.953 -5.871 1 98.12 144 LYS B C 1
ATOM 3069 O O . LYS B 1 144 ? -8.422 -15.719 -6.691 1 98.12 144 LYS B O 1
ATOM 3074 N N . ILE B 1 145 ? -6.828 -17.016 -5.859 1 97.94 145 ILE B N 1
ATOM 3075 C CA . ILE B 1 145 ? -7.145 -18.094 -6.789 1 97.94 145 ILE B CA 1
ATOM 3076 C C . ILE B 1 145 ? -8.594 -18.531 -6.59 1 97.94 145 ILE B C 1
ATOM 3078 O O . ILE B 1 145 ? -9.328 -18.75 -7.559 1 97.94 145 ILE B O 1
ATOM 3082 N N . HIS B 1 146 ? -9.039 -18.547 -5.367 1 95.75 146 HIS B N 1
ATOM 3083 C CA . HIS B 1 146 ? -10.375 -19.016 -5.02 1 95.75 146 HIS B CA 1
ATOM 3084 C C . HIS B 1 146 ? -11.445 -18.016 -5.434 1 95.75 146 HIS B C 1
ATOM 3086 O O . HIS B 1 146 ? -12.633 -18.328 -5.445 1 95.75 146 HIS B O 1
ATOM 3092 N N . CYS B 1 147 ? -11.016 -16.844 -5.75 1 96.88 147 CYS B N 1
ATOM 3093 C CA . CYS B 1 147 ? -11.953 -15.797 -6.133 1 96.88 147 CYS B CA 1
ATOM 3094 C C . CYS B 1 147 ? -12.203 -15.812 -7.637 1 96.88 147 CYS B C 1
ATOM 3096 O O . CYS B 1 147 ? -13.07 -15.086 -8.133 1 96.88 147 CYS B O 1
ATOM 3098 N N . ILE B 1 148 ? -11.516 -16.609 -8.406 1 96.31 148 ILE B N 1
ATOM 3099 C CA . ILE B 1 148 ? -11.562 -16.578 -9.867 1 96.31 148 ILE B CA 1
ATOM 3100 C C . ILE B 1 148 ? -12.609 -17.578 -10.367 1 96.31 148 ILE B C 1
ATOM 3102 O O . ILE B 1 148 ? -12.641 -18.719 -9.938 1 96.31 148 ILE B O 1
ATOM 3106 N N . ASN B 1 149 ? -13.5 -17.109 -11.211 1 94.06 149 ASN B N 1
ATOM 3107 C CA . ASN B 1 149 ? -14.398 -17.984 -11.953 1 94.06 149 ASN B CA 1
ATOM 3108 C C . ASN B 1 149 ? -13.773 -18.438 -13.266 1 94.06 149 ASN B C 1
ATOM 3110 O O . ASN B 1 149 ? -13.469 -17.625 -14.133 1 94.06 149 ASN B O 1
ATOM 3114 N N . SER B 1 150 ? -13.602 -19.719 -13.391 1 93.25 150 SER B N 1
ATOM 3115 C CA . SER B 1 150 ? -12.898 -20.234 -14.57 1 93.25 150 SER B CA 1
ATOM 3116 C C . SER B 1 150 ? -13.711 -21.312 -15.273 1 93.25 150 SER B C 1
ATOM 3118 O O . SER B 1 150 ? -14.641 -21.875 -14.688 1 93.25 150 SER B O 1
ATOM 3120 N N . THR B 1 151 ? -13.406 -21.516 -16.531 1 90.06 151 THR B N 1
ATOM 3121 C CA . THR B 1 151 ? -13.969 -22.609 -17.297 1 90.06 151 THR B CA 1
ATOM 3122 C C . THR B 1 151 ? -13.117 -23.875 -17.156 1 90.06 151 THR B C 1
ATOM 3124 O O . THR B 1 151 ? -12.039 -23.828 -16.547 1 90.06 151 THR B O 1
ATOM 3127 N N . VAL B 1 152 ? -13.602 -24.953 -17.75 1 89.19 152 VAL B N 1
ATOM 3128 C CA . VAL B 1 152 ? -12.883 -26.219 -17.734 1 89.19 152 VAL B CA 1
ATOM 3129 C C . VAL B 1 152 ? -11.531 -26.047 -18.438 1 89.19 152 VAL B C 1
ATOM 3131 O O . VAL B 1 152 ? -10.516 -26.578 -17.969 1 89.19 152 VAL B O 1
ATOM 3134 N N . LYS B 1 153 ? -11.539 -25.328 -19.484 1 89.12 153 LYS B N 1
ATOM 3135 C CA . LYS B 1 153 ? -10.305 -25.094 -20.219 1 89.12 153 LYS B CA 1
ATOM 3136 C C . LYS B 1 153 ? -9.289 -24.344 -19.375 1 89.12 153 LYS B C 1
ATOM 3138 O O . LYS B 1 153 ? -8.102 -24.688 -19.359 1 89.12 153 LYS B O 1
ATOM 3143 N N . GLY B 1 154 ? -9.789 -23.328 -18.703 1 93.56 154 GLY B N 1
ATOM 3144 C CA . GLY B 1 154 ? -8.922 -22.578 -17.797 1 93.56 154 GLY B CA 1
ATOM 3145 C C . GLY B 1 154 ? -8.383 -23.438 -16.672 1 93.56 154 GLY B C 1
ATOM 3146 O O . GLY B 1 154 ? -7.211 -23.312 -16.297 1 93.56 154 GLY B O 1
ATOM 3147 N N . GLU B 1 155 ? -9.203 -24.312 -16.234 1 93.81 155 GLU B N 1
ATOM 3148 C CA . GLU B 1 155 ? -8.836 -25.156 -15.102 1 93.81 155 GLU B CA 1
ATOM 3149 C C . GLU B 1 155 ? -7.789 -26.203 -15.508 1 93.81 155 GLU B C 1
ATOM 3151 O O . GLU B 1 155 ? -6.945 -26.594 -14.695 1 93.81 155 GLU B O 1
ATOM 3156 N N . ILE B 1 156 ? -7.805 -26.578 -16.672 1 92.75 156 ILE B N 1
ATOM 3157 C CA . ILE B 1 156 ? -6.828 -27.547 -17.156 1 92.75 156 ILE B CA 1
ATOM 3158 C C . ILE B 1 156 ? -5.434 -26.922 -17.141 1 92.75 156 ILE B C 1
ATOM 3160 O O . ILE B 1 156 ? -4.48 -27.531 -16.656 1 92.75 156 ILE B O 1
ATOM 3164 N N . GLU B 1 157 ? -5.371 -25.719 -17.672 1 95.25 157 GLU B N 1
ATOM 3165 C CA . GLU B 1 157 ? -4.09 -25.016 -17.672 1 95.25 157 GLU B CA 1
ATOM 3166 C C . GLU B 1 157 ? -3.588 -24.766 -16.25 1 95.25 157 GLU B C 1
ATOM 3168 O O . GLU B 1 157 ? -2.395 -24.891 -15.984 1 95.25 157 GLU B O 1
ATOM 3173 N N . TYR B 1 158 ? -4.531 -24.453 -15.461 1 97.12 158 TYR B N 1
ATOM 3174 C CA . TYR B 1 158 ? -4.219 -24.203 -14.062 1 97.12 158 TYR B CA 1
ATOM 3175 C C . TYR B 1 158 ? -3.689 -25.469 -13.391 1 97.12 158 TYR B C 1
ATOM 3177 O O . TYR B 1 158 ? -2.654 -25.422 -12.719 1 97.12 158 TYR B O 1
ATOM 3185 N N . ALA B 1 159 ? -4.352 -26.562 -13.586 1 96.62 159 ALA B N 1
ATOM 3186 C CA . ALA B 1 159 ? -3.939 -27.828 -13 1 96.62 159 ALA B CA 1
ATOM 3187 C C . ALA B 1 159 ? -2.557 -28.234 -13.5 1 96.62 159 ALA B C 1
ATOM 3189 O O . ALA B 1 159 ? -1.725 -28.703 -12.719 1 96.62 159 ALA B O 1
ATOM 3190 N N . ARG B 1 160 ? -2.398 -28.062 -14.742 1 97 160 ARG B N 1
ATOM 3191 C CA . ARG B 1 160 ? -1.101 -28.391 -15.328 1 97 160 ARG B CA 1
ATOM 3192 C C . ARG B 1 160 ? 0.019 -27.609 -14.641 1 97 160 ARG B C 1
ATOM 3194 O O . ARG B 1 160 ? 1.051 -28.188 -14.281 1 97 160 ARG B O 1
ATOM 3201 N N . TYR B 1 161 ? -0.141 -26.375 -14.43 1 98 161 TYR B N 1
ATOM 3202 C CA . TYR B 1 161 ? 0.873 -25.562 -13.781 1 98 161 TYR B CA 1
ATOM 3203 C C . TYR B 1 161 ? 1.105 -26 -12.344 1 98 161 TYR B C 1
ATOM 3205 O O . TYR B 1 161 ? 2.25 -26.125 -11.906 1 98 161 TYR B O 1
ATOM 3213 N N . VAL B 1 162 ? 0.02 -26.188 -11.617 1 98.31 162 VAL B N 1
ATOM 3214 C CA . VAL B 1 162 ? 0.104 -26.516 -10.195 1 98.31 162 VAL B CA 1
ATOM 3215 C C . VAL B 1 162 ? 0.878 -27.812 -10.008 1 98.31 162 VAL B C 1
ATOM 3217 O O . VAL B 1 162 ? 1.813 -27.875 -9.203 1 98.31 162 VAL B O 1
ATOM 3220 N N . TYR B 1 163 ? 0.559 -28.75 -10.773 1 98.06 163 TYR B N 1
ATOM 3221 C CA . TYR B 1 163 ? 1.18 -30.062 -10.57 1 98.06 163 TYR B CA 1
ATOM 3222 C C . TYR B 1 163 ? 2.588 -30.094 -11.148 1 98.06 163 TYR B C 1
ATOM 3224 O O . TYR B 1 163 ? 3.406 -30.922 -10.766 1 98.06 163 TYR B O 1
ATOM 3232 N N . ALA B 1 164 ? 2.947 -29.172 -12 1 97.75 164 ALA B N 1
ATOM 3233 C CA . ALA B 1 164 ? 4.301 -29.062 -12.547 1 97.75 164 ALA B CA 1
ATOM 3234 C C . ALA B 1 164 ? 5.207 -28.266 -11.609 1 97.75 164 ALA B C 1
ATOM 3236 O O . ALA B 1 164 ? 6.43 -28.453 -11.625 1 97.75 164 ALA B O 1
ATOM 3237 N N . ASN B 1 165 ? 4.605 -27.422 -10.758 1 97.62 165 ASN B N 1
ATOM 3238 C CA . ASN B 1 165 ? 5.453 -26.422 -10.125 1 97.62 165 ASN B CA 1
ATOM 3239 C C . ASN B 1 165 ? 5.316 -26.438 -8.609 1 97.62 165 ASN B C 1
ATOM 3241 O O . ASN B 1 165 ? 5.816 -25.547 -7.918 1 97.62 165 ASN B O 1
ATOM 3245 N N . THR B 1 166 ? 4.617 -27.422 -8.07 1 97.75 166 THR B N 1
ATOM 3246 C CA . THR B 1 166 ? 4.496 -27.516 -6.617 1 97.75 166 THR B CA 1
ATOM 3247 C C . THR B 1 166 ? 4.867 -28.922 -6.133 1 97.75 166 THR B C 1
ATOM 3249 O O . THR B 1 166 ? 4.828 -29.875 -6.902 1 97.75 166 THR B O 1
ATOM 3252 N N . ALA B 1 167 ? 5.215 -29 -4.91 1 96.38 167 ALA B N 1
ATOM 3253 C CA . ALA B 1 167 ? 5.582 -30.281 -4.309 1 96.38 167 ALA B CA 1
ATOM 3254 C C . ALA B 1 167 ? 4.359 -31.172 -4.117 1 96.38 167 ALA B C 1
ATOM 3256 O O . ALA B 1 167 ? 3.242 -30.672 -3.945 1 96.38 167 ALA B O 1
ATOM 3257 N N . PRO B 1 168 ? 4.551 -32.469 -4.129 1 94.62 168 PRO B N 1
ATOM 3258 C CA . PRO B 1 168 ? 3.434 -33.406 -3.996 1 94.62 168 PRO B CA 1
ATOM 3259 C C . PRO B 1 168 ? 2.688 -33.25 -2.672 1 94.62 168 PRO B C 1
ATOM 3261 O O . PRO B 1 168 ? 1.498 -33.562 -2.59 1 94.62 168 PRO B O 1
ATOM 3264 N N . ASP B 1 169 ? 3.311 -32.75 -1.713 1 95.06 169 ASP B N 1
ATOM 3265 C CA . ASP B 1 169 ? 2.67 -32.656 -0.405 1 95.06 169 ASP B CA 1
ATOM 3266 C C . ASP B 1 169 ? 2.045 -31.266 -0.197 1 95.06 169 ASP B C 1
ATOM 3268 O O . ASP B 1 169 ? 1.538 -30.969 0.886 1 95.06 169 ASP B O 1
ATOM 3272 N N . ASP B 1 170 ? 2.086 -30.406 -1.19 1 97.31 170 ASP B N 1
ATOM 3273 C CA . ASP B 1 170 ? 1.445 -29.109 -1.097 1 97.31 170 ASP B CA 1
ATOM 3274 C C . ASP B 1 170 ? -0.071 -29.219 -1.229 1 97.31 170 ASP B C 1
ATOM 3276 O O . ASP B 1 170 ? -0.642 -28.859 -2.256 1 97.31 170 ASP B O 1
ATOM 3280 N N . THR B 1 171 ? -0.683 -29.562 -0.188 1 95.25 171 THR B N 1
ATOM 3281 C CA . THR B 1 171 ? -2.119 -29.828 -0.193 1 95.25 171 THR B CA 1
ATOM 3282 C C . THR B 1 171 ? -2.902 -28.516 -0.28 1 95.25 171 THR B C 1
ATOM 3284 O O . THR B 1 171 ? -4.047 -28.5 -0.737 1 95.25 171 THR B O 1
ATOM 3287 N N . THR B 1 172 ? -2.275 -27.469 0.113 1 96.44 172 THR B N 1
ATOM 3288 C CA . THR B 1 172 ? -2.961 -26.172 0.113 1 96.44 172 THR B CA 1
ATOM 3289 C C . THR B 1 172 ? -3.451 -25.828 -1.288 1 96.44 172 THR B C 1
ATOM 3291 O O . THR B 1 172 ? -4.598 -25.406 -1.464 1 96.44 172 THR B O 1
ATOM 3294 N N . ILE B 1 173 ? -2.609 -26.031 -2.291 1 97.25 173 ILE B N 1
ATOM 3295 C CA . ILE B 1 173 ? -2.988 -25.594 -3.627 1 97.25 173 ILE B CA 1
ATOM 3296 C C . ILE B 1 173 ? -3.469 -26.781 -4.453 1 97.25 173 ILE B C 1
ATOM 3298 O O . ILE B 1 173 ? -4.277 -26.609 -5.371 1 97.25 173 ILE B O 1
ATOM 3302 N N . ARG B 1 174 ? -3.092 -28.016 -4.141 1 97.38 174 ARG B N 1
ATOM 3303 C CA . ARG B 1 174 ? -3.445 -29.172 -4.953 1 97.38 174 ARG B CA 1
ATOM 3304 C C . ARG B 1 174 ? -4.812 -29.719 -4.562 1 97.38 174 ARG B C 1
ATOM 3306 O O . ARG B 1 174 ? -5.559 -30.219 -5.414 1 97.38 174 ARG B O 1
ATOM 3313 N N . ALA B 1 175 ? -5.211 -29.625 -3.336 1 96.31 175 ALA B N 1
ATOM 3314 C CA . ALA B 1 175 ? -6.473 -30.203 -2.879 1 96.31 175 ALA B CA 1
ATOM 3315 C C . ALA B 1 175 ? -7.66 -29.547 -3.574 1 96.31 175 ALA B C 1
ATOM 3317 O O . ALA B 1 175 ? -8.539 -30.234 -4.102 1 96.31 175 ALA B O 1
ATOM 3318 N N . PRO B 1 176 ? -7.691 -28.25 -3.607 1 95.62 176 PRO B N 1
ATOM 3319 C CA . PRO B 1 176 ? -8.805 -27.609 -4.32 1 95.62 176 PRO B CA 1
ATOM 3320 C C . PRO B 1 176 ? -8.859 -28 -5.797 1 95.62 176 PRO B C 1
ATOM 3322 O O . PRO B 1 176 ? -9.945 -28.109 -6.367 1 95.62 176 PRO B O 1
ATOM 3325 N N . VAL B 1 177 ? -7.746 -28.188 -6.387 1 95.56 177 VAL B N 1
ATOM 3326 C CA . VAL B 1 177 ? -7.707 -28.609 -7.781 1 95.56 177 VAL B CA 1
ATOM 3327 C C . VAL B 1 177 ? -8.328 -30 -7.918 1 95.56 177 VAL B C 1
ATOM 3329 O O . VAL B 1 177 ? -9.219 -30.203 -8.75 1 95.56 177 VAL B O 1
ATOM 3332 N N . ALA B 1 178 ? -7.863 -30.844 -7.098 1 94.56 178 ALA B N 1
ATOM 3333 C CA . ALA B 1 178 ? -8.383 -32.219 -7.125 1 94.56 178 ALA B CA 1
ATOM 3334 C C . ALA B 1 178 ? -9.883 -32.25 -6.828 1 94.56 178 ALA B C 1
ATOM 3336 O O . ALA B 1 178 ? -10.633 -32.969 -7.469 1 94.56 178 ALA B O 1
ATOM 3337 N N . ASN B 1 179 ? -10.32 -31.422 -5.934 1 93.12 179 ASN B N 1
ATOM 3338 C CA . ASN B 1 179 ? -11.734 -31.344 -5.57 1 93.12 179 ASN B CA 1
ATOM 3339 C C . ASN B 1 179 ? -12.578 -30.828 -6.727 1 93.12 179 ASN B C 1
ATOM 3341 O O . ASN B 1 179 ? -13.68 -31.328 -6.969 1 93.12 179 ASN B O 1
ATOM 3345 N N . PHE B 1 180 ? -12.109 -29.844 -7.387 1 91.5 180 PHE B N 1
ATOM 3346 C CA . PHE B 1 180 ? -12.805 -29.297 -8.539 1 91.5 180 PHE B CA 1
ATOM 3347 C C . PHE B 1 180 ? -13.086 -30.375 -9.578 1 91.5 180 PHE B C 1
ATOM 3349 O O . PHE B 1 180 ? -14.219 -30.516 -10.039 1 91.5 180 PHE B O 1
ATOM 3356 N N . TRP B 1 181 ? -12.102 -31.141 -9.844 1 90.69 181 TRP B N 1
ATOM 3357 C CA . TRP B 1 181 ? -12.195 -32.125 -10.922 1 90.69 181 TRP B CA 1
ATOM 3358 C C . TRP B 1 181 ? -12.938 -33.375 -10.453 1 90.69 181 TRP B C 1
ATOM 3360 O O . TRP B 1 181 ? -13.617 -34.031 -11.242 1 90.69 181 TRP B O 1
ATOM 3370 N N . ALA B 1 182 ? -12.812 -33.656 -9.203 1 90.19 182 ALA B N 1
ATOM 3371 C CA . ALA B 1 182 ? -13.547 -34.812 -8.648 1 90.19 182 ALA B CA 1
ATOM 3372 C C . ALA B 1 182 ? -15.047 -34.562 -8.703 1 90.19 182 ALA B C 1
ATOM 3374 O O . ALA B 1 182 ? -15.828 -35.469 -8.953 1 90.19 182 ALA B O 1
ATOM 3375 N N . THR B 1 183 ? -15.453 -33.375 -8.469 1 86.88 183 THR B N 1
ATOM 3376 C CA . THR B 1 183 ? -16.875 -33.031 -8.414 1 86.88 183 THR B CA 1
ATOM 3377 C C . THR B 1 183 ? -17.438 -32.812 -9.812 1 86.88 183 THR B C 1
ATOM 3379 O O . THR B 1 183 ? -18.641 -32.906 -10.023 1 86.88 183 THR B O 1
ATOM 3382 N N . ARG B 1 184 ? -16.641 -32.625 -10.734 1 79.81 184 ARG B N 1
ATOM 3383 C CA . ARG B 1 184 ? -17.094 -32.344 -12.086 1 79.81 184 ARG B CA 1
ATOM 3384 C C . ARG B 1 184 ? -16.672 -33.438 -13.047 1 79.81 184 ARG B C 1
ATOM 3386 O O . ARG B 1 184 ? -16.781 -33.281 -14.266 1 79.81 184 ARG B O 1
ATOM 3393 N N . SER B 1 185 ? -16.188 -34.406 -12.547 1 72.5 185 SER B N 1
ATOM 3394 C CA . SER B 1 185 ? -15.602 -35.469 -13.359 1 72.5 185 SER B CA 1
ATOM 3395 C C . SER B 1 185 ? -16.594 -36 -14.383 1 72.5 185 SER B C 1
ATOM 3397 O O . SER B 1 185 ? -16.219 -36.281 -15.523 1 72.5 185 SER B O 1
ATOM 3399 N N . HIS B 1 186 ? -17.719 -36.031 -14.023 1 70.75 186 HIS B N 1
ATOM 3400 C CA . HIS B 1 186 ? -18.734 -36.594 -14.922 1 70.75 186 HIS B CA 1
ATOM 3401 C C . HIS B 1 186 ? -19.047 -35.625 -16.062 1 70.75 186 HIS B C 1
ATOM 3403 O O . HIS B 1 186 ? -19.328 -36.031 -17.172 1 70.75 186 HIS B O 1
ATOM 3409 N N . MET B 1 187 ? -19.031 -34.375 -15.805 1 66.38 187 MET B N 1
ATOM 3410 C CA . MET B 1 187 ? -19.406 -33.375 -16.797 1 66.38 187 MET B CA 1
ATOM 3411 C C . MET B 1 187 ? -18.234 -33.062 -17.703 1 66.38 187 MET B C 1
ATOM 3413 O O . MET B 1 187 ? -18.422 -32.625 -18.844 1 66.38 187 MET B O 1
ATOM 3417 N N . LEU B 1 188 ? -17.062 -33.219 -17.219 1 62.72 188 LEU B N 1
ATOM 3418 C CA . LEU B 1 188 ? -15.859 -32.781 -17.922 1 62.72 188 LEU B CA 1
ATOM 3419 C C . LEU B 1 188 ? -15.477 -33.781 -19.016 1 62.72 188 LEU B C 1
ATOM 3421 O O . LEU B 1 188 ? -14.883 -33.406 -20.031 1 62.72 188 LEU B O 1
ATOM 3425 N N . ARG B 1 189 ? -15.898 -35 -18.75 1 59.25 189 ARG B N 1
ATOM 3426 C CA . ARG B 1 189 ? -15.586 -36.031 -19.734 1 59.25 189 ARG B CA 1
ATOM 3427 C C . ARG B 1 189 ? -16.156 -35.656 -21.109 1 59.25 189 ARG B C 1
ATOM 3429 O O . ARG B 1 189 ? -15.594 -36.062 -22.141 1 59.25 189 ARG B O 1
ATOM 3436 N N . SER B 1 190 ? -16.984 -34.688 -21.078 1 67.06 190 SER B N 1
ATOM 3437 C CA . SER B 1 190 ? -17.594 -34.406 -22.359 1 67.06 190 SER B CA 1
ATOM 3438 C C . SER B 1 190 ? -17.016 -33.125 -22.969 1 67.06 190 SER B C 1
ATOM 3440 O O . SER B 1 190 ? -16.906 -33 -24.188 1 67.06 190 SER B O 1
ATOM 3442 N N . GLU B 1 191 ? -16.516 -32.25 -22.266 1 72.19 191 GLU B N 1
ATOM 3443 C CA . GLU B 1 191 ? -16.125 -30.969 -22.828 1 72.19 191 GLU B CA 1
ATOM 3444 C C . GLU B 1 191 ? -14.625 -30.906 -23.109 1 72.19 191 GLU B C 1
ATOM 3446 O O . GLU B 1 191 ? -14.203 -30.359 -24.125 1 72.19 191 GLU B O 1
ATOM 3451 N N . ALA B 1 192 ? -13.82 -31.656 -22.328 1 81.44 192 ALA B N 1
ATOM 3452 C CA . ALA B 1 192 ? -12.367 -31.594 -22.469 1 81.44 192 ALA B CA 1
ATOM 3453 C C . ALA B 1 192 ? -11.734 -32.938 -22.062 1 81.44 192 ALA B C 1
ATOM 3455 O O . ALA B 1 192 ? -10.719 -32.938 -21.359 1 81.44 192 ALA B O 1
ATOM 3456 N N . GLU B 1 193 ? -12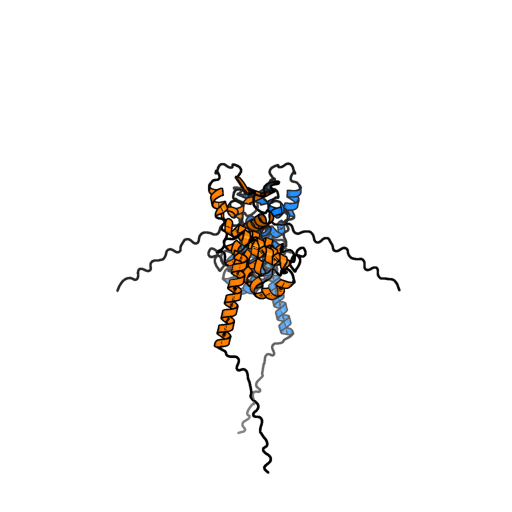.188 -33.969 -22.625 1 85.25 193 GLU B N 1
ATOM 3457 C CA . GLU B 1 193 ? -11.75 -35.312 -22.219 1 85.25 193 GLU B CA 1
ATOM 3458 C C . GLU B 1 193 ? -10.32 -35.594 -22.672 1 85.25 193 GLU B C 1
ATOM 3460 O O . GLU B 1 193 ? -9.516 -36.094 -21.891 1 85.25 193 GLU B O 1
ATOM 3465 N N . ASP B 1 194 ? -10.023 -35.156 -23.859 1 89.44 194 ASP B N 1
ATOM 3466 C CA . ASP B 1 194 ? -8.688 -35.438 -24.391 1 89.44 194 ASP B CA 1
ATOM 3467 C C . ASP B 1 194 ? -7.621 -34.688 -23.594 1 89.44 194 ASP B C 1
ATOM 3469 O O . ASP B 1 194 ? -6.57 -35.219 -23.281 1 89.44 194 ASP B O 1
ATOM 3473 N N . GLU B 1 195 ? -7.953 -33.469 -23.328 1 90.06 195 GLU B N 1
ATOM 3474 C CA . GLU B 1 195 ? -7.008 -32.625 -22.578 1 90.06 195 GLU B CA 1
ATOM 3475 C C . GLU B 1 195 ? -6.859 -33.156 -21.156 1 90.06 195 GLU B C 1
ATOM 3477 O O . GLU B 1 195 ? -5.754 -33.156 -20.609 1 90.06 195 GLU B O 1
ATOM 3482 N N . PHE B 1 196 ? -7.961 -33.5 -20.625 1 90.44 196 PHE B N 1
ATOM 3483 C CA . PHE B 1 196 ? -7.953 -34.062 -19.266 1 90.44 196 PHE B CA 1
ATOM 3484 C C . PHE B 1 196 ? -7.148 -35.344 -19.188 1 90.44 196 PHE B C 1
ATOM 3486 O O . PHE B 1 196 ? -6.332 -35.531 -18.281 1 90.44 196 PHE B O 1
ATOM 3493 N N . LYS B 1 197 ? -7.379 -36.156 -20.141 1 90.56 197 LYS B N 1
ATOM 3494 C CA . LYS B 1 197 ? -6.633 -37.438 -20.219 1 90.56 197 LYS B CA 1
ATOM 3495 C C . LYS B 1 197 ? -5.137 -37.156 -20.359 1 90.56 197 LYS B C 1
ATOM 3497 O O . LYS B 1 197 ? -4.32 -37.812 -19.688 1 90.56 197 LYS B O 1
ATOM 3502 N N . ALA B 1 198 ? -4.82 -36.312 -21.203 1 93.94 198 ALA B N 1
ATOM 3503 C CA . ALA B 1 198 ? -3.416 -35.969 -21.422 1 93.94 198 ALA B CA 1
ATOM 3504 C C . ALA B 1 198 ? -2.768 -35.469 -20.141 1 93.94 198 ALA B C 1
ATOM 3506 O O . ALA B 1 198 ? -1.615 -35.781 -19.844 1 93.94 198 ALA B O 1
ATOM 3507 N N . LEU B 1 199 ? -3.555 -34.656 -19.391 1 93.81 199 LEU B N 1
ATOM 3508 C CA . LEU B 1 199 ? -3.062 -34.125 -18.141 1 93.81 199 LEU B CA 1
ATOM 3509 C C . LEU B 1 199 ? -2.816 -35.219 -17.125 1 93.81 199 LEU B C 1
ATOM 3511 O O . LEU B 1 199 ? -1.793 -35.219 -16.438 1 93.81 199 LEU B O 1
ATOM 3515 N N . CYS B 1 200 ? -3.684 -36.188 -17.047 1 93.44 200 CYS B N 1
ATOM 3516 C CA . CYS B 1 200 ? -3.537 -37.312 -16.141 1 93.44 200 CYS B CA 1
ATOM 3517 C C . CYS B 1 200 ? -2.309 -38.156 -16.484 1 93.44 200 CYS B C 1
ATOM 3519 O O . CYS B 1 200 ? -1.604 -38.625 -15.602 1 93.44 200 CYS B O 1
ATOM 3521 N N . LEU B 1 201 ? -2.072 -38.219 -17.734 1 96.38 201 LEU B N 1
ATOM 3522 C CA . LEU B 1 201 ? -0.952 -39.031 -18.188 1 96.38 201 LEU B CA 1
ATOM 3523 C C . LEU B 1 201 ? 0.37 -38.312 -18 1 96.38 201 LEU B C 1
ATOM 3525 O O . LEU B 1 201 ? 1.395 -38.938 -17.703 1 96.38 201 LEU B O 1
ATOM 3529 N N . GLU B 1 202 ? 0.329 -37.062 -18.156 1 96.81 202 GLU B N 1
ATOM 3530 C CA . GLU B 1 202 ? 1.515 -36.219 -17.953 1 96.81 202 GLU B CA 1
ATOM 3531 C C . GLU B 1 202 ? 1.878 -36.125 -16.469 1 96.81 202 GLU B C 1
ATOM 3533 O O . GLU B 1 202 ? 3.059 -36.094 -16.109 1 96.81 202 GLU B O 1
ATOM 3538 N N . PHE B 1 203 ? 0.828 -36.062 -15.641 1 97.06 203 PHE B N 1
ATOM 3539 C CA . PHE B 1 203 ? 1.011 -35.938 -14.195 1 97.06 203 PHE B CA 1
ATOM 3540 C C . PHE B 1 203 ? 0.192 -37 -13.469 1 97.06 203 PHE B C 1
ATOM 3542 O O . PHE B 1 203 ? -0.886 -36.719 -12.945 1 97.06 203 PHE B O 1
ATOM 3549 N N . PRO B 1 204 ? 0.772 -38.156 -13.289 1 96.25 204 PRO B N 1
ATOM 3550 C CA . PRO B 1 204 ? 0.023 -39.25 -12.695 1 96.25 204 PRO B CA 1
ATOM 3551 C C . PRO B 1 204 ? -0.496 -38.938 -11.297 1 96.25 204 PRO B C 1
ATOM 3553 O O . PRO B 1 204 ? -1.559 -39.406 -10.898 1 96.25 204 PRO B O 1
ATOM 3556 N N . GLN B 1 205 ? 0.251 -38.188 -10.578 1 96.5 205 GLN B N 1
ATOM 3557 C CA . GLN B 1 205 ? -0.203 -37.812 -9.242 1 96.5 205 GLN B CA 1
ATOM 3558 C C . GLN B 1 205 ? -1.531 -37.062 -9.305 1 96.5 205 GLN B C 1
ATOM 3560 O O . GLN B 1 205 ? -2.363 -37.188 -8.398 1 96.5 205 GLN B O 1
ATOM 3565 N N . PHE B 1 206 ? -1.727 -36.281 -10.305 1 95.94 206 PHE B N 1
ATOM 3566 C CA . PHE B 1 206 ? -2.979 -35.594 -10.523 1 95.94 206 PHE B CA 1
ATOM 3567 C C . PHE B 1 206 ? -4.148 -36.562 -10.602 1 95.94 206 PHE B C 1
ATOM 3569 O O . PHE B 1 206 ? -5.145 -36.375 -9.891 1 95.94 206 PHE B O 1
ATOM 3576 N N . GLY B 1 207 ? -4.012 -37.531 -11.406 1 93.81 207 GLY B N 1
ATOM 3577 C CA . GLY B 1 207 ? -5.031 -38.562 -11.516 1 93.81 207 GLY B CA 1
ATOM 3578 C C . GLY B 1 207 ? -5.297 -39.281 -10.211 1 93.81 207 GLY B C 1
ATOM 3579 O O . GLY B 1 207 ? -6.449 -39.531 -9.859 1 93.81 207 GLY B O 1
ATOM 3580 N N . PHE B 1 208 ? -4.277 -39.562 -9.57 1 95.38 208 PHE B N 1
ATOM 3581 C CA . PHE B 1 208 ? -4.395 -40.281 -8.305 1 95.38 208 PHE B CA 1
ATOM 3582 C C . PHE B 1 208 ? -5.152 -39.438 -7.281 1 95.38 208 PHE B C 1
ATOM 3584 O O . PHE B 1 208 ? -5.984 -39.969 -6.539 1 95.38 208 PHE B O 1
ATOM 3591 N N . ASP B 1 209 ? -4.871 -38.156 -7.188 1 95.12 209 ASP B N 1
ATOM 3592 C CA . ASP B 1 209 ? -5.531 -37.281 -6.234 1 95.12 209 ASP B CA 1
ATOM 3593 C C . ASP B 1 209 ? -7.035 -37.188 -6.504 1 95.12 209 ASP B C 1
ATOM 3595 O O . ASP B 1 209 ? -7.84 -37.219 -5.57 1 95.12 209 ASP B O 1
ATOM 3599 N N . ILE B 1 210 ? -7.371 -37.094 -7.742 1 93.19 210 ILE B N 1
ATOM 3600 C CA . ILE B 1 210 ? -8.781 -37.031 -8.125 1 93.19 210 ILE B CA 1
ATOM 3601 C C . ILE B 1 210 ? -9.469 -38.344 -7.746 1 93.19 210 ILE B C 1
ATOM 3603 O O . ILE B 1 210 ? -10.547 -38.344 -7.148 1 93.19 210 ILE B O 1
ATOM 3607 N N . LEU B 1 211 ? -8.82 -39.469 -8.094 1 92.12 211 LEU B N 1
ATOM 3608 C CA . LEU B 1 211 ? -9.367 -40.781 -7.809 1 92.12 211 LEU B CA 1
ATOM 3609 C C . LEU B 1 211 ? -9.609 -40.969 -6.312 1 92.12 211 LEU B C 1
ATOM 3611 O O . LEU B 1 211 ? -10.664 -41.469 -5.906 1 92.12 211 LEU B O 1
ATOM 3615 N N . THR B 1 212 ? -8.641 -40.594 -5.566 1 93.06 212 THR B N 1
ATOM 3616 C CA . THR B 1 212 ? -8.742 -40.719 -4.117 1 93.06 212 THR B CA 1
ATOM 3617 C C . THR B 1 212 ? -9.93 -39.906 -3.596 1 93.06 212 THR B C 1
ATOM 3619 O O . THR B 1 212 ? -10.68 -40.406 -2.742 1 93.06 212 THR B O 1
ATOM 3622 N N . ARG B 1 213 ? -10.141 -38.75 -4.133 1 92.75 213 ARG B N 1
ATOM 3623 C CA . ARG B 1 213 ? -11.258 -37.906 -3.703 1 92.75 213 ARG B CA 1
ATOM 3624 C C . ARG B 1 213 ? -12.594 -38.5 -4.109 1 92.75 213 ARG B C 1
ATOM 3626 O O . ARG B 1 213 ? -13.562 -38.469 -3.348 1 92.75 213 ARG B O 1
ATOM 3633 N N . VAL B 1 214 ? -12.672 -39.031 -5.266 1 89.5 214 VAL B N 1
ATOM 3634 C CA . VAL B 1 214 ? -13.891 -39.656 -5.77 1 89.5 214 VAL B CA 1
ATOM 3635 C C . VAL B 1 214 ? -14.234 -40.875 -4.914 1 89.5 214 VAL B C 1
ATOM 3637 O O . VAL B 1 214 ? -15.391 -41.062 -4.531 1 89.5 214 VAL B O 1
ATOM 3640 N N . LEU B 1 215 ? -13.219 -41.625 -4.555 1 91.44 215 LEU B N 1
ATOM 3641 C CA . LEU B 1 215 ? -13.414 -42.812 -3.756 1 91.44 215 LEU B CA 1
ATOM 3642 C C . LEU B 1 215 ? -13.828 -42.469 -2.33 1 91.44 215 LEU B C 1
ATOM 3644 O O . LEU B 1 215 ? -14.719 -43.094 -1.759 1 91.44 215 LEU B O 1
ATOM 3648 N N . ASP B 1 216 ? -13.211 -41.5 -1.807 1 91.31 216 ASP B N 1
ATOM 3649 C CA . ASP B 1 216 ? -13.562 -41.031 -0.468 1 91.31 216 ASP B CA 1
ATOM 3650 C C . ASP B 1 216 ? -15.008 -40.562 -0.422 1 91.31 216 ASP B C 1
ATOM 3652 O O . ASP B 1 216 ? -15.734 -40.844 0.538 1 91.31 216 ASP B O 1
ATOM 3656 N N . ASP B 1 217 ? -15.398 -39.844 -1.398 1 87.94 217 ASP B N 1
ATOM 3657 C CA . ASP B 1 217 ? -16.766 -39.344 -1.488 1 87.94 217 ASP B CA 1
ATOM 3658 C C . ASP B 1 217 ? -17.766 -40.469 -1.623 1 87.94 217 ASP B C 1
ATOM 3660 O O . ASP B 1 217 ? -18.859 -40.406 -1.05 1 87.94 217 ASP B O 1
ATOM 3664 N N . LYS B 1 218 ? -17.406 -41.438 -2.336 1 88.06 218 LYS B N 1
ATOM 3665 C CA . LYS B 1 218 ? -18.266 -42.594 -2.5 1 88.06 218 LYS B CA 1
ATOM 3666 C C . LYS B 1 218 ? -18.438 -43.344 -1.179 1 88.06 218 LYS B C 1
ATOM 3668 O O . LYS B 1 218 ? -19.547 -43.781 -0.839 1 88.06 218 LYS B O 1
ATOM 3673 N N . LEU B 1 219 ? -17.344 -43.406 -0.496 1 89.19 219 LEU B N 1
ATOM 3674 C CA . LEU B 1 219 ? -17.375 -44.094 0.796 1 89.19 219 LEU B CA 1
ATOM 3675 C C . LEU B 1 219 ? -18.203 -43.312 1.801 1 89.19 219 LEU B C 1
ATOM 3677 O O . LEU B 1 219 ? -18.953 -43.906 2.586 1 89.19 219 LEU B O 1
ATOM 3681 N N . LYS B 1 220 ? -18.094 -42.094 1.745 1 89 220 LYS B N 1
ATOM 3682 C CA . LYS B 1 220 ? -18.875 -41.219 2.637 1 89 220 LYS B CA 1
ATOM 3683 C C . LYS B 1 220 ? -20.375 -41.344 2.346 1 89 220 LYS B C 1
ATOM 3685 O O . LYS B 1 220 ? -21.188 -41.375 3.268 1 89 220 LYS B O 1
ATOM 3690 N N . ARG B 1 221 ? -20.719 -41.469 1.123 1 87.69 221 ARG B N 1
ATOM 3691 C CA . ARG B 1 221 ? -22.125 -41.594 0.715 1 87.69 221 ARG B CA 1
ATOM 3692 C C . ARG B 1 221 ? -22.672 -42.969 1.132 1 87.69 221 ARG B C 1
ATOM 3694 O O . ARG B 1 221 ? -23.812 -43.062 1.606 1 87.69 221 ARG B O 1
ATOM 3701 N N . GLU B 1 222 ? -21.812 -43.875 1.016 1 88.56 222 GLU B N 1
ATOM 3702 C CA . GLU B 1 222 ? -22.234 -45.219 1.396 1 88.56 222 GLU B CA 1
ATOM 3703 C C . GLU B 1 222 ? -22.422 -45.344 2.906 1 88.56 222 GLU B C 1
ATOM 3705 O O . GLU B 1 222 ? -23.359 -46 3.369 1 88.56 222 GLU B O 1
ATOM 3710 N N . ARG B 1 223 ? -21.578 -44.688 3.59 1 88.75 223 ARG B N 1
ATOM 3711 C CA . ARG B 1 223 ? -21.688 -44.688 5.047 1 88.75 223 ARG B CA 1
ATOM 3712 C C . ARG B 1 223 ? -22.922 -43.906 5.5 1 88.75 223 ARG B C 1
ATOM 3714 O O . ARG B 1 223 ? -23.609 -44.344 6.43 1 88.75 223 ARG B O 1
ATOM 3721 N N . ASN B 1 224 ? -23.203 -42.938 4.82 1 86.56 224 ASN B N 1
ATOM 3722 C CA . ASN B 1 224 ? -24.375 -42.125 5.133 1 86.56 224 ASN B CA 1
ATOM 3723 C C . ASN B 1 224 ? -25.672 -42.844 4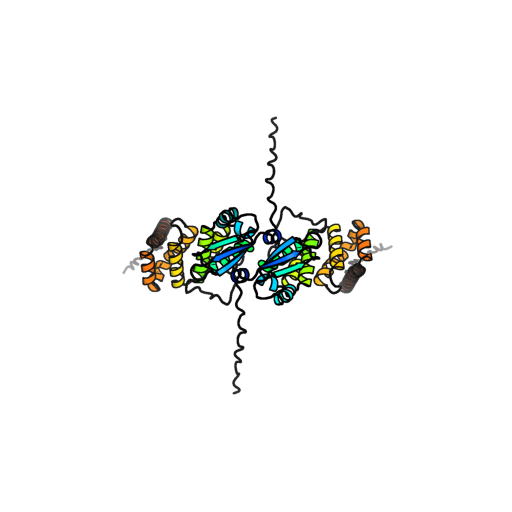.785 1 86.56 224 ASN B C 1
ATOM 3725 O O . ASN B 1 224 ? -26.672 -42.75 5.504 1 86.56 224 ASN B O 1
ATOM 3729 N N . GLU B 1 225 ? -25.578 -43.531 3.727 1 83.19 225 GLU B N 1
ATOM 3730 C CA . GLU B 1 225 ? -26.734 -44.344 3.32 1 83.19 225 GLU B CA 1
ATOM 3731 C C . GLU B 1 225 ? -26.984 -45.5 4.297 1 83.19 225 GLU B C 1
ATOM 3733 O O . GLU B 1 225 ? -28.125 -45.812 4.574 1 83.19 225 GLU B O 1
ATOM 3738 N N . LYS B 1 226 ? -25.938 -46 4.805 1 82.44 226 LYS B N 1
ATOM 3739 C CA . LYS B 1 226 ? -26.062 -47.062 5.785 1 82.44 226 LYS B CA 1
ATOM 3740 C C . LYS B 1 226 ? -26.578 -46.531 7.121 1 82.44 226 LYS B C 1
ATOM 3742 O O . LYS B 1 226 ? -27.328 -47.219 7.82 1 82.44 226 LYS B O 1
ATOM 3747 N N . MET B 1 227 ? -26.203 -45.344 7.457 1 79.56 227 MET B N 1
ATOM 3748 C CA . MET B 1 227 ? -26.625 -44.719 8.711 1 79.56 227 MET B CA 1
ATOM 3749 C C . MET B 1 227 ? -28.031 -44.156 8.602 1 79.56 227 MET B C 1
ATOM 3751 O O . MET B 1 227 ? -28.75 -44.094 9.594 1 79.56 227 MET B O 1
ATOM 3755 N N . HIS B 1 228 ? -28.359 -43.656 7.473 1 70.62 228 HIS B N 1
ATOM 3756 C CA . HIS B 1 228 ? -29.719 -43.188 7.215 1 70.62 228 HIS B CA 1
ATOM 3757 C C . HIS B 1 228 ? -30.375 -43.969 6.09 1 70.62 228 HIS B C 1
ATOM 3759 O O . HIS B 1 228 ? -30.438 -43.5 4.949 1 70.62 228 HIS B O 1
ATOM 3765 N N . PRO B 1 229 ? -30.656 -45.156 6.395 1 61.69 229 PRO B N 1
ATOM 3766 C CA . PRO B 1 229 ? -31.297 -45.938 5.355 1 61.69 229 PRO B CA 1
ATOM 3767 C C . PRO B 1 229 ? -32.562 -45.312 4.809 1 61.69 229 PRO B C 1
ATOM 3769 O O . PRO B 1 229 ? -33.281 -44.594 5.543 1 61.69 229 PRO B O 1
ATOM 3772 N N . SER B 1 230 ? -32.438 -44.656 3.639 1 55.06 230 SER B N 1
ATOM 3773 C CA . SER B 1 230 ? -33.688 -44.125 3.035 1 55.06 230 SER B CA 1
ATOM 3774 C C . SER B 1 230 ? -34.875 -45 3.381 1 55.06 230 SER B C 1
ATOM 3776 O O . SER B 1 230 ? -34.812 -46.219 3.252 1 55.06 230 SER B O 1
ATOM 3778 N N . SER B 1 231 ? -35.625 -44.625 4.375 1 53.25 231 SER B N 1
ATOM 3779 C CA . SER B 1 231 ? -36.938 -45.219 4.562 1 53.25 231 SER B CA 1
ATOM 3780 C C . SER B 1 231 ? -37.656 -45.375 3.23 1 53.25 231 SER B C 1
ATOM 3782 O O . SER B 1 231 ? -38.062 -44.406 2.609 1 53.25 231 SER B O 1
ATOM 3784 N N . GLY B 1 232 ? -37.156 -46.031 2.211 1 44.94 232 GLY B N 1
ATOM 3785 C CA . GLY B 1 232 ? -38.031 -46.375 1.113 1 44.94 232 GLY B CA 1
ATOM 3786 C C . GLY B 1 232 ? -39.438 -46.75 1.57 1 44.94 232 GLY B C 1
ATOM 3787 O O . GLY B 1 232 ? -39.594 -47.625 2.42 1 44.94 232 GLY B O 1
ATOM 3788 N N . SER B 1 233 ? -40.219 -45.656 1.68 1 47.47 233 SER B N 1
ATOM 3789 C CA . SER B 1 233 ? -41.656 -45.719 1.929 1 47.47 233 SER B CA 1
ATOM 3790 C C . SER B 1 233 ? -42.312 -46.812 1.106 1 47.47 233 SER B C 1
ATOM 3792 O O . SER B 1 233 ? -42.656 -46.594 -0.066 1 47.47 233 SER B O 1
ATOM 3794 N N . VAL B 1 234 ? -41.656 -47.906 0.863 1 43.88 234 VAL B N 1
ATOM 3795 C CA . VAL B 1 234 ? -42.5 -48.938 0.218 1 43.88 234 VAL B CA 1
ATOM 3796 C C . VAL B 1 234 ? -43.75 -49.156 1.036 1 43.88 234 VAL B C 1
ATOM 3798 O O . VAL B 1 234 ? -43.719 -49.75 2.117 1 43.88 234 VAL B O 1
ATOM 3801 N N . ARG B 1 235 ? -44.531 -48.062 1.117 1 42.34 235 ARG B N 1
ATOM 3802 C CA . ARG B 1 235 ? -45.906 -48.312 1.591 1 42.34 235 ARG B CA 1
ATOM 3803 C C . ARG B 1 235 ? -46.562 -49.406 0.766 1 42.34 235 ARG B C 1
ATOM 3805 O O . ARG B 1 235 ? -46.875 -49.188 -0.413 1 42.34 235 ARG B O 1
ATOM 3812 N N . LYS B 1 236 ? -46.281 -50.625 0.994 1 45.28 236 LYS B N 1
ATOM 3813 C CA . LYS B 1 236 ? -47.062 -51.75 0.498 1 45.28 236 LYS B CA 1
ATOM 3814 C C . LYS B 1 236 ? -48.562 -51.531 0.764 1 45.28 236 LYS B C 1
ATOM 3816 O O . LYS B 1 236 ? -48.969 -51.375 1.913 1 45.28 236 LYS B O 1
ATOM 3821 N N . ARG B 1 237 ? -49.25 -50.844 -0.21 1 44.94 237 ARG B N 1
ATOM 3822 C CA . ARG B 1 237 ? -50.719 -50.781 -0.157 1 44.94 237 ARG B CA 1
ATOM 3823 C C . ARG B 1 237 ? -51.312 -52.188 -0.009 1 44.94 237 ARG B C 1
ATOM 3825 O O . ARG B 1 237 ? -51.031 -53.094 -0.787 1 44.94 237 ARG B O 1
ATOM 3832 N N . PRO B 1 238 ? -51.781 -52.531 1.197 1 48.56 238 PRO B N 1
ATOM 3833 C CA . PRO B 1 238 ? -52.469 -53.812 1.384 1 48.56 238 PRO B CA 1
ATOM 3834 C C . PRO B 1 238 ? -53.625 -54.031 0.389 1 48.56 238 PRO B C 1
ATOM 3836 O O . PRO B 1 238 ? -54.406 -53.094 0.171 1 48.56 238 PRO B O 1
ATOM 3839 N N . ARG B 1 239 ? -53.406 -54.781 -0.705 1 44.97 239 ARG B N 1
ATOM 3840 C CA . ARG B 1 239 ? -54.469 -55.156 -1.624 1 44.97 239 ARG B CA 1
ATOM 3841 C C . ARG B 1 239 ? -55.594 -55.844 -0.879 1 44.97 239 ARG B C 1
ATOM 3843 O O . ARG B 1 239 ? -55.406 -56.875 -0.208 1 44.97 239 ARG B O 1
ATOM 3850 N N . HIS B 1 240 ? -56.562 -55.094 -0.326 1 44.69 240 HIS B N 1
ATOM 3851 C CA . HIS B 1 240 ? -57.781 -55.625 0.259 1 44.69 240 HIS B CA 1
ATOM 3852 C C . HIS B 1 240 ? -58.5 -56.562 -0.708 1 44.69 240 HIS B C 1
ATOM 3854 O O . HIS B 1 240 ? -58.906 -56.156 -1.805 1 44.69 240 HIS B O 1
ATOM 3860 N N . SER B 1 241 ? -58.156 -57.844 -0.749 1 44.94 241 SER B N 1
ATOM 3861 C CA . SER B 1 241 ? -58.875 -58.906 -1.434 1 44.94 241 SER B CA 1
ATOM 3862 C C . SER B 1 241 ? -60.344 -58.906 -1.038 1 44.94 241 SER B C 1
ATOM 3864 O O . SER B 1 241 ? -60.688 -59 0.145 1 44.94 241 SER B O 1
ATOM 3866 N N . SER B 1 242 ? -61.188 -58.062 -1.618 1 40.84 242 SER B N 1
ATOM 3867 C CA . SER B 1 242 ? -62.625 -58.156 -1.442 1 40.84 242 SER B CA 1
ATOM 3868 C C . SER B 1 242 ? -63.125 -59.562 -1.772 1 40.84 242 SER B C 1
ATOM 3870 O O . SER B 1 242 ? -63.031 -60 -2.92 1 40.84 242 SER B O 1
ATOM 3872 N N . ALA B 1 243 ? -62.906 -60.625 -0.993 1 42.47 243 ALA B N 1
ATOM 3873 C CA . ALA B 1 243 ? -63.531 -61.938 -1.055 1 42.47 243 ALA B CA 1
ATOM 3874 C C . ALA B 1 243 ? -65.062 -61.812 -0.992 1 42.47 243 ALA B C 1
ATOM 3876 O O . ALA B 1 243 ? -65.625 -61.438 0.045 1 42.47 243 ALA B O 1
ATOM 3877 N N . THR B 1 244 ? -65.625 -61.281 -2.059 1 38.72 244 THR B N 1
ATOM 3878 C CA . THR B 1 244 ? -67.125 -61.469 -2.166 1 38.72 244 THR B CA 1
ATOM 3879 C C . THR B 1 244 ? -67.438 -62.938 -1.957 1 38.72 244 THR B C 1
ATOM 3881 O O . THR B 1 244 ? -66.875 -63.844 -2.584 1 38.72 244 THR B O 1
ATOM 3884 N N . GLY B 1 245 ? -68 -63.406 -0.817 1 32.88 245 GLY B N 1
ATOM 3885 C CA . GLY B 1 245 ? -68.625 -64.562 -0.239 1 32.88 245 GLY B CA 1
ATOM 3886 C C . GLY B 1 245 ? -69.688 -65.188 -1.161 1 32.88 245 GLY B C 1
ATOM 3887 O O . GLY B 1 245 ? -70.625 -64.5 -1.529 1 32.88 245 GLY B O 1
ATOM 3888 N N . ALA B 1 246 ? -69.25 -66.062 -2.162 1 26.62 246 ALA B N 1
ATOM 3889 C CA . ALA B 1 246 ? -70.125 -67.188 -2.33 1 26.62 246 ALA B CA 1
ATOM 3890 C C . ALA B 1 246 ? -70 -68.188 -1.163 1 26.62 246 ALA B C 1
ATOM 3892 O O . ALA B 1 246 ? -68.938 -68.375 -0.623 1 26.62 246 ALA B O 1
#

Nearest PDB structures (foldseek):
  2vkp-assembly1_B-2  TM=7.197E-01  e=9.114E-04  Homo sapiens
  9ety-assembly1_B  TM=6.488E-01  e=2.542E-04  Homo sapiens
  7x4w-assembly1_D  TM=8.018E-01  e=3.091E-03  Homo sapiens
  9etx-assembly1_B  TM=6.112E-01  e=4.429E-04  Homo sapiens
  9etx-assembly1_A  TM=5.885E-01  e=1.678E-03  Homo sapiens

pLDDT: mean 86.82, std 19.16, range [26.62, 98.88]

Sequence (492 aa):
MEAADDVDAEADPVEERKTFASSLMSPVVTLMVGKEEPTLLQAHQAFLVRSPYFEDICSKFAEDGSPRHIELPDEDFDAVGCFLEFLYTGEYFPRKIAGQRTLEHDPSIPPIDDSGIQLLKHAKIYTLAQKWGVAALQTLAANKIHCINSTVKGEIEYARYVYANTAPDDTTIRAPVANFWATRSHMLRSEAEDEFKALCLEFPQFGFDILTRVLDDKLKRERNEKMHPSSGSVRKRPRHSSATGAMEAADDVDAEADPVEERKTFASSLMSPVVTLMVGKEEPTLLQAHQAFLVRSPYFEDICSKFAEDGSPRHIELPDEDFDAVGCFLEFLYTGEYFPRKIAGQRTLEHDPSIPPIDDSGIQLLKHAKIYTLAQKWGVAALQTLAANKIHCINSTVKGEIEYARYVYANTAPDDTTIRAPVANFWATRSHMLRSEAEDEFKALCLEFPQFGFDILTRVLDDKLKRERNEKMHPSSGSVRKRPRHSSATGA

Solvent-accessible surface area (backbone atoms only — not comparable to full-atom values): 28044 Å² total; per-residue (Å²): 138,79,77,76,75,75,71,72,72,70,72,70,76,75,78,78,80,80,52,66,41,62,32,30,50,36,60,65,32,39,35,34,32,26,66,91,75,53,43,63,33,52,43,38,42,58,41,45,46,69,20,58,54,44,31,59,57,56,70,68,56,73,93,77,78,63,89,44,75,48,82,35,44,89,46,58,63,69,39,51,22,40,52,50,33,24,56,75,57,76,45,44,86,69,42,72,39,86,97,52,74,37,56,52,87,47,94,90,53,70,82,60,26,54,74,13,62,65,48,41,50,30,49,50,33,23,47,48,20,59,73,33,54,31,65,70,53,24,53,49,24,53,55,51,44,73,33,58,49,63,39,73,64,6,45,50,52,34,50,52,48,50,69,71,67,49,62,93,80,46,51,84,69,47,45,60,52,28,50,54,47,40,76,35,47,80,64,40,56,71,77,45,38,67,61,51,51,51,47,29,69,74,33,54,67,57,43,49,47,21,50,52,51,44,50,51,51,49,49,52,50,50,52,46,42,67,73,48,57,76,76,72,76,73,72,77,74,79,79,77,77,79,77,78,78,130,136,84,80,78,75,75,71,71,70,69,72,70,75,74,77,78,80,79,51,63,40,62,32,31,49,35,61,64,31,37,35,33,33,27,66,91,74,54,45,64,33,53,45,39,43,58,41,46,46,70,20,56,55,43,32,60,56,57,69,68,56,72,95,77,80,62,89,44,75,47,81,35,44,90,45,57,60,69,37,50,23,40,53,51,34,24,55,75,56,76,47,43,86,67,43,73,40,86,97,52,76,38,54,53,88,46,92,90,51,70,83,61,26,55,74,13,62,64,49,40,49,29,50,49,34,22,47,48,20,59,75,34,55,30,66,70,53,24,52,48,24,52,54,50,44,72,33,60,48,62,39,72,62,5,45,50,52,34,48,53,50,50,68,72,65,49,62,94,81,45,52,84,70,48,45,60,52,29,49,55,47,41,75,35,45,79,66,40,57,71,79,45,37,69,62,50,50,51,47,29,67,75,34,53,66,58,43,49,48,21,50,52,50,44,50,50,51,50,50,52,50,51,51,47,40,68,74,49,58,74,75,70,76,71,71,75,73,79,77,78,75,78,76,78,80,126

Organism: Hypocrea jecorina (strain QM6a) (NCBI:txid431241)

InterPro domains:
  IPR000210 BTB/POZ domain [PF00651] (29-95)
  IPR000210 BTB/POZ domain [PS50097] (27-96)
  IPR000210 BTB/POZ domain [SM00225] (27-149)
  IPR011333 SKP1/BTB/POZ domain superfamily [G3DSA:3.30.710.10] (17-176)
  IPR011333 SKP1/BTB/POZ domain superfamily [SSF54695] (29-140)

Foldseek 3Di:
DDPPPPPPPPPPPPPDDDDLVNQVVADKEWEFEAAPDTDIDIDRLSLQCLFVQSVVVVVPDDPPPDHHYDYHHPADPLLVVQLSVCSNPVGGPQGDDPPDLATDDDPVDDQEAEQLPQLVSLVSNLLVCVVRVPVSSNVRSLSNSSSHHYDPNSLLVNQLCDLVRDDLVPCSNLVVSLVVCLVCVVVCCPVPVPSVVVSCVVRVSSVVSNVVVNVVVVVVVVVVCVVVVPPPCPVPPPPPPPPPDD/DDPPPPPPPPPPPPPDDDDLVNQVVADKEWEFEAAPDTDIDIDRLSLQCLFVQSVVVVVPDDPPPDHHYDYHHPADPLLVVQLSVCSNPVGGPQGDDPPDLATDDDPVDDQEAEQLPQLVSLVSNLLVCVVRPPVSSNVRSLSNSSSHHYDPNSLLVNQLCPLVRDDLPPCSNLVVSLVVCLVCVVVCCVVPVPSVVVSCVVRVSSVVSNVVVNVVVVVVVVVVCVVVVPPPCPVVPPPPPPPPDD